Protein AF-A0A931UYQ9-F1 (afdb_monomer)

Secondary structure (DSSP, 8-state):
-HHHHHHHHHHHHHHHHHHHHHHTT-HHHHHHHHHHHHHHHHHHIIIIIHHHHHHHHTHHHHHHHHHHHHHHHHHHTT-HHHHHHHHHHHHHHHHHHHHHHHHHHHHHHHT-SSHHHHHHHHHHHHHTHHHHHHHHHHTSS-TTS---THHHHHHHHHHHHHHHHHHHHHHHHHTTS-HHHHHHHHHHHHHHHHHHHH----PPPPHHHHHHHHHHHHHHHHHHHHS--S-TTHHHH-TTS--HHHHHHHHHHHHHHHHHHHHHHHHHHHHH-----GGGG--SSHHHHHHHHHHHHTT----TTTHHHHHHHHHHTT--HHHHHHHHHHHHHS-HHHHHHHHHHH-HHHHHHHHHHHHHHHHHHHHHHTTT----GGGGG----STHHHHHHHH--SS-PPPHHHHHHHHHHHHHHHHHHHHHHHHHHHHHHHHH--HHHHHHS-TTHHHHHHHHHHHHHT--HHHHHHHHHHHHHTT--HHHHHHHHHHHHHT-HHHHHHHHHHH-HHHHHHHHHHHHHHHHHHHHHHHHHS-GGGSPPSTTTTTS---HHHHHHHHHHHHHHHHHHHHHHHHHHHHTT----TTSTTTTTSS-------------

Radius of gyration: 26.06 Å; Cα contacts (8 Å, |Δi|>4): 868; chains: 1; bounding box: 64×47×102 Å

pLDDT: mean 78.81, std 16.77, range [26.11, 96.75]

Nearest PDB structures (foldseek):
  5tsb-assembly1_A  TM=4.816E-01  e=1.245E-02  Bordetella bronchiseptica RB50
  8sbe-assembly1_A  TM=1.648E-01  e=3.869E-01  Rattus norvegicus
  4z3p-assembly1_A  TM=1.463E-01  e=5.774E+00  Escherichia coli

Sequence (608 aa):
MLWPLLAMSIAGLLLGPVLVAMGRGRRSASAAIEGLTIGVVPVLVITRLLPHTMEELRAGALALAALGFLAVSFAHRGGHALEARIGRAVVVPTLLLHAITDGAGLAISAAAPERSAGWVLGAALILHRLPEGLFVATALAPPGVESSPRRTYVPVALLAIGTIIGALGGVRILSAVPETIVDGVVAFGIGAMLRLVVHTHTPAPDAAQRAVSAVSFLVGVALVLSLPDPLGVLQRAQPSELSLVQSVVPLFVETAPSFLAALVVTGVLYAVVPRRRASWLEATRPVAQAARGAAFGVPLPAGSCGVLPIARRLFALHIPVAAILAFVVATPALALDGAFLSVRLLGAPLTLARLAVSVILAMVVALAIGRFARPSASIASFGAPDVGAQAEASFGHADTAPSAWARMRDGFVDALDHLGAWYVLGILGAAAFEATIDPALSRMVPRPLDVVATVLLSIPLWVSTVGATPLAAMMIHKGFSTTAALALLVVGPATNLTMLAVLRQEIGGRAVAAYVIAVAVLGAAAAFLVARVVPASSIPAMHPLVAHRHLAVEWASLLVLAGLFAWSLLRMGPRGWLAAMIVESHEEHARDHGCAHEHHGHEHGAST

Mean predicted aligned error: 10.79 Å

Solvent-accessible surface area (backbone atoms only — not comparable to full-atom values): 31094 Å² total; per-residue (Å²): 103,43,69,66,52,51,53,47,26,46,50,24,28,50,45,17,42,48,52,53,60,73,17,58,98,36,69,57,47,42,25,26,54,50,17,26,44,63,17,29,43,54,49,41,41,62,74,49,55,47,54,58,25,20,71,80,45,24,57,53,21,58,53,32,15,50,49,22,25,46,54,41,59,56,30,43,80,71,35,68,71,43,22,58,49,52,45,47,69,48,39,51,58,29,48,30,54,50,24,18,54,50,13,24,49,39,36,49,21,46,64,38,94,48,66,69,61,12,49,52,41,36,49,53,59,23,62,58,24,28,48,54,18,32,42,40,40,48,52,67,39,44,84,89,55,89,78,53,66,62,57,34,52,49,57,52,50,50,29,46,51,24,23,50,49,5,42,76,44,21,65,66,56,50,75,73,46,64,64,71,59,57,38,45,46,42,21,21,24,51,16,33,49,51,48,38,65,77,57,74,92,67,79,86,71,54,69,68,31,16,31,41,11,20,51,27,16,52,51,20,38,52,51,56,72,64,51,74,74,83,50,89,55,59,64,71,76,47,83,84,58,64,51,49,73,68,40,37,57,57,52,46,32,71,44,24,47,36,50,52,50,23,34,51,52,39,5,49,39,50,39,71,61,77,83,74,61,75,69,72,39,65,48,94,47,64,69,53,9,9,51,41,13,27,59,61,14,52,76,40,78,29,52,72,73,60,46,46,69,54,49,55,49,39,54,76,69,67,51,51,58,18,14,51,44,2,19,61,34,17,12,29,52,47,22,58,45,34,45,46,43,24,33,74,55,39,16,58,67,55,40,52,51,50,40,54,48,32,50,52,49,15,38,52,48,10,54,61,47,40,74,74,45,49,79,46,79,68,70,84,74,58,80,81,64,83,63,54,67,71,50,41,75,69,73,68,80,86,95,69,84,71,52,54,64,55,35,17,50,52,33,25,51,52,40,50,49,51,43,48,50,44,41,54,50,12,44,54,51,19,18,49,48,63,51,28,53,57,55,63,54,38,72,71,44,54,83,68,53,46,33,51,53,35,44,65,48,22,44,78,65,58,36,46,42,57,16,32,40,52,32,28,39,42,38,42,64,38,53,36,53,66,34,23,30,43,18,30,57,50,30,11,40,56,41,36,65,69,56,50,50,51,44,27,66,42,35,31,60,71,45,42,52,51,46,53,50,45,44,50,54,53,30,44,53,48,19,54,52,46,56,75,73,52,60,76,86,61,39,58,74,59,77,54,70,80,71,49,82,78,49,74,64,25,55,51,29,31,53,53,48,52,51,50,50,51,52,44,27,34,66,48,8,57,65,52,33,52,40,57,75,51,85,73,74,84,66,64,73,67,67,79,70,74,83,79,79,82,84,80,82,80,86,80,84,85,79,136

Structure (mmCIF, N/CA/C/O backbone):
data_AF-A0A931UYQ9-F1
#
_entry.id   AF-A0A931UYQ9-F1
#
loop_
_atom_site.group_PDB
_atom_site.id
_atom_site.type_symbol
_atom_site.label_atom_id
_atom_site.label_alt_id
_atom_site.label_comp_id
_atom_site.label_asym_id
_atom_site.label_entity_id
_atom_site.label_seq_id
_atom_site.pdbx_PDB_ins_code
_atom_site.Cartn_x
_atom_site.Cartn_y
_atom_site.Cartn_z
_atom_site.occupancy
_atom_site.B_iso_or_equiv
_atom_site.auth_seq_id
_atom_site.auth_comp_id
_atom_site.auth_asym_id
_atom_site.auth_atom_id
_atom_site.pdbx_PDB_model_num
ATOM 1 N N . MET A 1 1 ? 32.156 -2.706 -29.700 1.00 83.56 1 MET A N 1
ATOM 2 C CA . MET A 1 1 ? 31.485 -2.018 -28.573 1.00 83.56 1 MET A CA 1
ATOM 3 C C . MET A 1 1 ? 31.048 -2.979 -27.467 1.00 83.56 1 MET A C 1
ATOM 5 O O . MET A 1 1 ? 31.021 -2.568 -26.321 1.00 83.56 1 MET A O 1
ATOM 9 N N . LEU A 1 2 ? 30.780 -4.256 -27.767 1.00 89.38 2 LEU A N 1
ATOM 10 C CA . LEU A 1 2 ? 30.284 -5.221 -26.779 1.00 89.38 2 LEU A CA 1
ATOM 11 C C . LEU A 1 2 ? 31.218 -5.455 -25.579 1.00 89.38 2 LEU A C 1
ATOM 13 O O . LEU A 1 2 ? 30.797 -5.299 -24.442 1.00 89.38 2 LEU A O 1
ATOM 17 N N . TRP A 1 3 ? 32.492 -5.781 -25.817 1.00 92.81 3 TRP A N 1
ATOM 18 C CA . TRP A 1 3 ? 33.455 -6.071 -24.746 1.00 92.81 3 TRP A CA 1
ATOM 19 C C . TRP A 1 3 ? 33.623 -4.959 -23.695 1.00 92.81 3 TRP A C 1
ATOM 21 O O . TRP A 1 3 ? 33.569 -5.284 -22.510 1.00 92.81 3 TRP A O 1
ATOM 31 N N . PRO A 1 4 ? 33.782 -3.667 -24.056 1.00 92.06 4 PRO A N 1
ATOM 32 C CA . PRO A 1 4 ? 33.849 -2.611 -23.047 1.00 92.06 4 PRO A CA 1
ATOM 33 C C . PRO A 1 4 ? 32.530 -2.443 -22.279 1.00 92.06 4 PRO A C 1
ATOM 35 O O . PRO A 1 4 ? 32.573 -2.272 -21.066 1.00 92.06 4 PRO A O 1
ATOM 38 N N . LEU A 1 5 ? 31.368 -2.566 -22.936 1.00 90.94 5 LEU A N 1
ATOM 39 C CA . LEU A 1 5 ? 30.066 -2.516 -22.255 1.00 90.94 5 LEU A CA 1
ATOM 40 C C . LEU A 1 5 ? 29.900 -3.668 -21.252 1.00 90.94 5 LEU A C 1
ATOM 42 O O . LEU A 1 5 ? 29.462 -3.453 -20.124 1.00 90.94 5 LEU A O 1
ATOM 46 N N . LEU A 1 6 ? 30.308 -4.878 -21.638 1.00 93.50 6 LEU A N 1
ATOM 47 C CA . LEU A 1 6 ? 30.285 -6.060 -20.780 1.00 93.50 6 LEU A CA 1
ATOM 48 C C . LEU A 1 6 ? 31.221 -5.902 -19.573 1.00 93.50 6 LEU A C 1
ATOM 50 O O . LEU A 1 6 ? 30.820 -6.174 -18.443 1.00 93.50 6 LEU A O 1
ATOM 54 N N . ALA A 1 7 ? 32.441 -5.402 -19.789 1.00 94.62 7 ALA A N 1
ATOM 55 C CA . ALA A 1 7 ? 33.386 -5.131 -18.709 1.00 94.62 7 ALA A CA 1
ATOM 56 C C . ALA A 1 7 ? 32.843 -4.082 -17.724 1.00 94.62 7 ALA A C 1
ATOM 58 O O . ALA A 1 7 ? 32.917 -4.279 -16.512 1.00 94.62 7 ALA A O 1
ATOM 59 N N . MET A 1 8 ? 32.242 -3.000 -18.231 1.00 93.62 8 MET A N 1
ATOM 60 C CA . MET A 1 8 ? 31.605 -1.975 -17.399 1.00 93.62 8 MET A CA 1
ATOM 61 C C . MET A 1 8 ? 30.390 -2.516 -16.635 1.00 93.62 8 MET A C 1
ATOM 63 O O . MET A 1 8 ? 30.199 -2.157 -15.477 1.00 93.62 8 MET A O 1
ATOM 67 N N . SER A 1 9 ? 29.597 -3.402 -17.243 1.00 93.38 9 SER A N 1
ATOM 68 C CA . SER A 1 9 ? 28.449 -4.048 -16.595 1.00 93.38 9 SER A CA 1
ATOM 69 C C . SER A 1 9 ? 28.883 -4.931 -15.417 1.00 93.38 9 SER A C 1
ATOM 71 O O . SER A 1 9 ? 28.360 -4.789 -14.310 1.00 93.38 9 SER A O 1
ATOM 73 N N . ILE A 1 10 ? 29.913 -5.765 -15.611 1.00 95.06 10 ILE A N 1
ATOM 74 C CA . ILE A 1 10 ? 30.490 -6.603 -14.545 1.00 95.06 10 ILE A CA 1
ATOM 75 C C . ILE A 1 10 ? 31.127 -5.733 -13.452 1.00 95.06 10 ILE A C 1
ATOM 77 O O . ILE A 1 10 ? 30.967 -6.018 -12.264 1.00 95.06 10 ILE A O 1
ATOM 81 N N . ALA A 1 11 ? 31.811 -4.648 -13.826 1.00 94.81 11 ALA A N 1
ATOM 82 C CA . ALA A 1 11 ? 32.352 -3.691 -12.863 1.00 94.81 11 ALA A CA 1
ATOM 83 C C . ALA A 1 11 ? 31.238 -3.022 -12.037 1.00 94.81 11 ALA A C 1
ATOM 85 O O . ALA A 1 11 ? 31.371 -2.909 -10.819 1.00 94.81 11 ALA A O 1
ATOM 86 N N . GLY A 1 12 ? 30.123 -2.645 -12.672 1.00 91.94 12 GLY A N 1
ATOM 87 C CA . GLY A 1 12 ? 28.934 -2.116 -12.000 1.00 91.94 12 GLY A CA 1
ATOM 88 C C . GLY A 1 12 ? 28.338 -3.107 -10.998 1.00 91.94 12 GLY A C 1
ATOM 89 O O . GLY A 1 12 ? 28.042 -2.728 -9.866 1.00 91.94 12 GLY A O 1
ATOM 90 N N . LEU A 1 13 ? 28.254 -4.388 -11.366 1.00 93.94 13 LEU A N 1
ATOM 91 C CA . LEU A 1 13 ? 27.796 -5.458 -10.475 1.00 93.94 13 LEU A CA 1
ATOM 92 C C . LEU A 1 13 ? 28.732 -5.649 -9.265 1.00 93.94 13 LEU A C 1
ATOM 94 O O . LEU A 1 13 ? 28.272 -5.802 -8.133 1.00 93.94 13 LEU A O 1
ATOM 98 N N . LEU A 1 14 ? 30.052 -5.616 -9.480 1.00 94.81 14 LEU A N 1
ATOM 99 C CA . LEU A 1 14 ? 31.057 -5.755 -8.416 1.00 94.81 14 LEU A CA 1
ATOM 100 C C . LEU A 1 14 ? 31.133 -4.535 -7.491 1.00 94.81 14 LEU A C 1
ATOM 102 O O . LEU A 1 14 ? 31.526 -4.673 -6.328 1.00 94.81 14 LEU A O 1
ATOM 106 N N . LEU A 1 15 ? 30.739 -3.357 -7.977 1.00 93.06 15 LEU A N 1
ATOM 107 C CA . LEU A 1 15 ? 30.760 -2.125 -7.197 1.00 93.06 15 LEU A CA 1
ATOM 108 C C . LEU A 1 15 ? 29.869 -2.230 -5.950 1.00 93.06 15 LEU A C 1
ATOM 110 O O . LEU A 1 15 ? 30.258 -1.747 -4.891 1.00 93.06 15 LEU A O 1
ATOM 114 N N . GLY A 1 16 ? 28.732 -2.928 -6.024 1.00 91.06 16 GLY A N 1
ATOM 115 C CA . GLY A 1 16 ? 27.838 -3.130 -4.879 1.00 91.06 16 GLY A CA 1
ATOM 116 C C . GLY A 1 16 ? 28.505 -3.828 -3.679 1.00 91.06 16 GLY A C 1
ATOM 117 O O . GLY A 1 16 ? 28.602 -3.223 -2.607 1.00 91.06 16 GLY A O 1
ATOM 118 N N . PRO A 1 17 ? 29.027 -5.062 -3.829 1.00 91.31 17 PRO A N 1
ATOM 119 C CA . PRO A 1 17 ? 29.791 -5.742 -2.782 1.00 91.31 17 PRO A CA 1
ATOM 120 C C . PRO A 1 17 ? 30.994 -4.946 -2.271 1.00 91.31 17 PRO A C 1
ATOM 122 O O . PRO A 1 17 ? 31.279 -4.985 -1.073 1.00 91.31 17 PRO A O 1
ATOM 125 N N . VAL A 1 18 ? 31.689 -4.217 -3.152 1.00 91.38 18 VAL A N 1
ATOM 126 C CA . VAL A 1 18 ? 32.824 -3.362 -2.771 1.00 91.38 18 VAL A CA 1
ATOM 127 C C . VAL A 1 18 ? 32.365 -2.217 -1.869 1.00 91.38 18 VAL A C 1
ATOM 129 O O . VAL A 1 18 ? 32.949 -2.023 -0.804 1.00 91.38 18 VAL A O 1
ATOM 132 N N . LEU A 1 19 ? 31.288 -1.513 -2.229 1.00 90.12 19 LEU A N 1
ATOM 133 C CA . LEU A 1 19 ? 30.710 -0.450 -1.401 1.00 90.12 19 LEU A CA 1
ATOM 134 C C . LEU A 1 19 ? 30.277 -0.986 -0.032 1.00 90.12 19 LEU A C 1
ATOM 136 O O . LEU A 1 19 ? 30.630 -0.398 0.991 1.00 90.12 19 LEU A O 1
ATOM 140 N N . VAL A 1 20 ? 29.591 -2.136 0.004 1.00 88.62 20 VAL A N 1
ATOM 141 C CA . VAL A 1 20 ? 29.213 -2.810 1.259 1.00 88.62 20 VAL A CA 1
ATOM 142 C C . VAL A 1 20 ? 30.444 -3.134 2.097 1.00 88.62 20 VAL A C 1
ATOM 144 O O . VAL A 1 20 ? 30.468 -2.819 3.286 1.00 88.62 20 VAL A O 1
ATOM 147 N N . ALA A 1 21 ? 31.485 -3.716 1.499 1.00 87.94 21 ALA A N 1
ATOM 148 C CA . ALA A 1 21 ? 32.720 -4.048 2.201 1.00 87.94 21 ALA A CA 1
ATOM 149 C C . ALA A 1 21 ? 33.429 -2.803 2.761 1.00 87.94 21 ALA A C 1
ATOM 151 O O . ALA A 1 21 ? 33.860 -2.828 3.912 1.00 87.94 21 ALA A O 1
ATOM 152 N N . MET A 1 22 ? 33.489 -1.707 1.997 1.00 87.38 22 MET A N 1
ATOM 153 C CA . MET A 1 22 ? 34.067 -0.426 2.432 1.00 87.38 22 MET A CA 1
ATOM 154 C C . MET A 1 22 ? 33.258 0.252 3.547 1.00 87.38 22 MET A C 1
ATOM 156 O O . MET A 1 22 ? 33.819 0.987 4.362 1.00 87.38 22 MET A O 1
ATOM 160 N N . GLY A 1 23 ? 31.943 0.025 3.583 1.00 85.62 23 GLY A N 1
ATOM 161 C CA . GLY A 1 23 ? 31.049 0.556 4.610 1.00 85.62 23 GLY A CA 1
ATOM 162 C C . GLY A 1 23 ? 31.059 -0.223 5.928 1.00 85.62 23 GLY A C 1
ATOM 163 O O . GLY A 1 23 ? 30.602 0.311 6.945 1.00 85.62 23 GLY A O 1
ATOM 164 N N . ARG A 1 24 ? 31.586 -1.458 5.946 1.00 83.00 24 ARG A N 1
ATOM 165 C CA . ARG A 1 24 ? 31.630 -2.303 7.153 1.00 83.00 24 ARG A CA 1
ATOM 166 C C . ARG A 1 24 ? 32.422 -1.629 8.272 1.00 83.00 24 ARG A C 1
ATOM 168 O O . ARG A 1 24 ? 33.481 -1.049 8.057 1.00 83.00 24 ARG A O 1
ATOM 175 N N . GLY A 1 25 ? 31.880 -1.697 9.487 1.00 79.69 25 GLY A N 1
ATOM 176 C CA . GLY A 1 25 ? 32.470 -1.073 10.677 1.00 79.69 25 GLY A CA 1
ATOM 177 C C . GLY A 1 25 ? 32.276 0.446 10.767 1.00 79.69 25 GLY A C 1
ATOM 178 O O . GLY A 1 25 ? 32.595 1.035 11.796 1.00 79.69 25 GLY A O 1
ATOM 179 N N . ARG A 1 26 ? 31.711 1.096 9.739 1.00 87.88 26 ARG A N 1
ATOM 180 C CA . ARG A 1 26 ? 31.435 2.540 9.725 1.00 87.88 26 ARG A CA 1
ATOM 181 C C . ARG A 1 26 ? 29.932 2.789 9.795 1.00 87.88 26 ARG A C 1
ATOM 183 O O . ARG A 1 26 ? 29.217 2.581 8.816 1.00 87.88 26 ARG A O 1
ATOM 190 N N . ARG A 1 27 ? 29.464 3.287 10.945 1.00 87.56 27 ARG A N 1
ATOM 191 C CA . ARG A 1 27 ? 28.037 3.512 11.251 1.00 87.56 27 ARG A CA 1
ATOM 192 C C . ARG A 1 27 ? 27.297 4.309 10.171 1.00 87.56 27 ARG A C 1
ATOM 194 O O . ARG A 1 27 ? 26.264 3.851 9.692 1.00 87.56 27 ARG A O 1
ATOM 201 N N . SER A 1 28 ? 27.838 5.455 9.756 1.00 88.38 28 SER A N 1
ATOM 202 C CA . SER A 1 28 ? 27.198 6.320 8.754 1.00 88.38 28 SER A CA 1
ATOM 203 C C . SER A 1 28 ? 27.261 5.741 7.340 1.00 88.38 28 SER A C 1
ATOM 205 O O . SER A 1 28 ? 26.295 5.845 6.597 1.00 88.38 28 SER A O 1
ATOM 207 N N . ALA A 1 29 ? 28.369 5.090 6.966 1.00 89.12 29 ALA A N 1
ATOM 208 C CA . ALA A 1 29 ? 28.499 4.479 5.642 1.00 89.12 29 ALA A CA 1
ATOM 209 C C . ALA A 1 29 ? 27.552 3.281 5.483 1.00 89.12 29 ALA A C 1
ATOM 211 O O . ALA A 1 29 ? 26.910 3.141 4.448 1.00 89.12 29 ALA A O 1
ATOM 212 N N . SER A 1 30 ? 27.410 2.461 6.529 1.00 87.00 30 SER A N 1
ATOM 213 C CA . SER A 1 30 ? 26.436 1.365 6.553 1.00 87.00 30 SER A CA 1
ATOM 214 C C . SER A 1 30 ? 25.002 1.887 6.403 1.00 87.00 30 SER A C 1
ATOM 216 O O . SER A 1 30 ? 24.255 1.372 5.576 1.00 87.00 30 SER A O 1
ATOM 218 N N . ALA A 1 31 ? 24.651 2.963 7.120 1.00 88.88 31 ALA A N 1
ATOM 219 C CA . ALA A 1 31 ? 23.343 3.610 7.002 1.00 88.88 31 ALA A CA 1
ATOM 220 C C . ALA A 1 31 ? 23.096 4.196 5.599 1.00 88.88 31 ALA A C 1
ATOM 222 O O . ALA A 1 31 ? 21.993 4.080 5.070 1.00 88.88 31 ALA A O 1
ATOM 223 N N . ALA A 1 32 ? 24.117 4.787 4.970 1.00 91.75 32 ALA A N 1
ATOM 224 C CA . ALA A 1 32 ? 24.014 5.317 3.612 1.00 91.75 32 ALA A CA 1
ATOM 225 C C . ALA A 1 32 ? 23.760 4.212 2.577 1.00 91.75 32 ALA A C 1
ATOM 227 O O . ALA A 1 32 ? 22.879 4.338 1.731 1.00 91.75 32 ALA A O 1
ATOM 228 N N . ILE A 1 33 ? 24.506 3.109 2.665 1.00 89.94 33 ILE A N 1
ATOM 229 C CA . ILE A 1 33 ? 24.380 1.959 1.757 1.00 89.94 33 ILE A CA 1
ATOM 230 C C . ILE A 1 33 ? 23.003 1.313 1.879 1.00 89.94 33 ILE A C 1
ATOM 232 O O . ILE A 1 33 ? 22.378 0.976 0.876 1.00 89.94 33 ILE A O 1
ATOM 236 N N . GLU A 1 34 ? 22.516 1.169 3.105 1.00 87.62 34 GLU A N 1
ATOM 237 C CA . GLU A 1 34 ? 21.160 0.719 3.382 1.00 87.62 34 GLU A CA 1
ATOM 238 C C . GLU A 1 34 ? 20.115 1.645 2.758 1.00 87.62 34 GLU A C 1
ATOM 240 O O . GLU A 1 34 ? 19.261 1.178 2.005 1.00 87.62 34 GLU A O 1
ATOM 245 N N . GLY A 1 35 ? 20.201 2.947 3.046 1.00 90.31 35 GLY A N 1
ATOM 246 C CA . GLY A 1 35 ? 19.266 3.935 2.522 1.00 90.31 35 GLY A CA 1
ATOM 247 C C . GLY A 1 35 ? 19.234 3.912 1.000 1.00 90.31 35 GLY A C 1
ATOM 248 O O . GLY A 1 35 ? 18.165 3.817 0.404 1.00 90.31 35 GLY A O 1
ATOM 249 N N . LEU A 1 36 ? 20.412 3.883 0.373 1.00 91.44 36 LEU A N 1
ATOM 250 C CA . LEU A 1 36 ? 20.561 3.756 -1.073 1.00 91.44 36 LEU A CA 1
ATOM 251 C C . LEU A 1 36 ? 19.941 2.454 -1.599 1.00 91.44 36 LEU A C 1
ATOM 253 O O . LEU A 1 36 ? 19.221 2.482 -2.589 1.00 91.44 36 LEU A O 1
ATOM 257 N N . THR A 1 37 ? 20.164 1.318 -0.937 1.00 89.19 37 THR A N 1
ATOM 258 C CA . THR A 1 37 ? 19.600 0.025 -1.363 1.00 89.19 37 THR A CA 1
ATOM 259 C C . THR A 1 37 ? 18.070 0.053 -1.335 1.00 89.19 37 THR A C 1
ATOM 261 O O . THR A 1 37 ? 17.432 -0.340 -2.311 1.00 89.19 37 THR A O 1
ATOM 264 N N . ILE A 1 38 ? 17.478 0.572 -0.255 1.00 88.75 38 ILE A N 1
ATOM 265 C CA . ILE A 1 38 ? 16.019 0.686 -0.095 1.00 88.75 38 ILE A CA 1
ATOM 266 C C . ILE A 1 38 ? 15.433 1.750 -1.039 1.00 88.75 38 ILE A C 1
ATOM 268 O O . ILE A 1 38 ? 14.282 1.638 -1.447 1.00 88.75 38 ILE A O 1
ATOM 272 N N . GLY A 1 39 ? 16.206 2.775 -1.406 1.00 89.50 39 GLY A N 1
ATOM 273 C CA . GLY A 1 39 ? 15.773 3.812 -2.346 1.00 89.50 39 GLY A CA 1
ATOM 274 C C . GLY A 1 39 ? 15.859 3.382 -3.806 1.00 89.50 39 GLY A C 1
ATOM 275 O O . GLY A 1 39 ? 15.025 3.776 -4.612 1.00 89.50 39 GLY A O 1
ATOM 276 N N . VAL A 1 40 ? 16.849 2.563 -4.159 1.00 88.75 40 VAL A N 1
ATOM 277 C CA . VAL A 1 40 ? 17.093 2.172 -5.550 1.00 88.75 40 VAL A CA 1
ATOM 278 C C . VAL A 1 40 ? 16.355 0.883 -5.909 1.00 88.75 40 VAL A C 1
ATOM 280 O O . VAL A 1 40 ? 15.657 0.858 -6.918 1.00 88.75 40 VAL A O 1
ATOM 283 N N . VAL A 1 41 ? 16.475 -0.188 -5.114 1.00 87.56 41 VAL A N 1
ATOM 284 C CA . VAL A 1 41 ? 15.994 -1.522 -5.526 1.00 87.56 41 VAL A CA 1
ATOM 285 C C . VAL A 1 41 ? 14.467 -1.576 -5.669 1.00 87.56 41 VAL A C 1
ATOM 287 O O . VAL A 1 41 ? 14.006 -1.927 -6.754 1.00 87.56 41 VAL A O 1
ATOM 290 N N . PRO A 1 42 ? 13.651 -1.197 -4.663 1.00 86.81 42 PRO A N 1
ATOM 291 C CA . PRO A 1 42 ? 12.196 -1.226 -4.789 1.00 86.81 42 PRO A CA 1
ATOM 292 C C . PRO A 1 42 ? 11.685 -0.284 -5.877 1.00 86.81 42 PRO A C 1
ATOM 294 O O . PRO A 1 42 ? 10.797 -0.658 -6.634 1.00 86.81 42 PRO A O 1
ATOM 297 N N . VAL A 1 43 ? 12.266 0.915 -5.999 1.00 85.50 43 VAL A N 1
ATOM 298 C CA . VAL A 1 43 ? 11.857 1.881 -7.028 1.00 85.50 43 VAL A CA 1
ATOM 299 C C . VAL A 1 43 ? 12.171 1.341 -8.414 1.00 85.50 43 VAL A C 1
ATOM 301 O O . VAL A 1 43 ? 11.315 1.411 -9.286 1.00 85.50 43 VAL A O 1
ATOM 304 N N . LEU A 1 44 ? 13.346 0.749 -8.628 1.00 82.25 44 LEU A N 1
ATOM 305 C CA . LEU A 1 44 ? 13.718 0.151 -9.910 1.00 82.25 44 LEU A CA 1
ATOM 306 C C . LEU A 1 44 ? 12.814 -1.036 -10.258 1.00 82.25 44 LEU A C 1
ATOM 308 O O . LEU A 1 44 ? 12.317 -1.131 -11.379 1.00 82.25 44 LEU A O 1
ATOM 312 N N . VAL A 1 45 ? 12.539 -1.893 -9.276 1.00 82.56 45 VAL A N 1
ATOM 313 C CA . VAL A 1 45 ? 11.614 -3.016 -9.424 1.00 82.56 45 VAL A CA 1
ATOM 314 C C . VAL A 1 45 ? 10.212 -2.533 -9.805 1.00 82.56 45 VAL A C 1
ATOM 316 O O . VAL A 1 45 ? 9.649 -3.024 -10.777 1.00 82.56 45 VAL A O 1
ATOM 319 N N . ILE A 1 46 ? 9.665 -1.546 -9.094 1.00 79.31 46 ILE A N 1
ATOM 320 C CA . ILE A 1 46 ? 8.296 -1.051 -9.303 1.00 79.31 46 ILE A CA 1
ATOM 321 C C . ILE A 1 46 ? 8.176 -0.227 -10.586 1.00 79.31 46 ILE A C 1
ATOM 323 O O . ILE A 1 46 ? 7.178 -0.340 -11.280 1.00 79.31 46 ILE A O 1
ATOM 327 N N . THR A 1 47 ? 9.160 0.611 -10.911 1.00 76.12 47 THR A N 1
ATOM 328 C CA . THR A 1 47 ? 9.059 1.552 -12.043 1.00 76.12 47 THR A CA 1
ATOM 329 C C . THR A 1 47 ? 9.563 0.990 -13.364 1.00 76.12 47 THR A C 1
ATOM 331 O O . THR A 1 47 ? 9.240 1.562 -14.401 1.00 76.12 47 THR A O 1
ATOM 334 N N . ARG A 1 48 ? 10.346 -0.099 -13.353 1.00 76.75 48 ARG A N 1
ATOM 335 C CA . ARG A 1 48 ? 10.958 -0.663 -14.570 1.00 76.75 48 ARG A CA 1
ATOM 336 C C . ARG A 1 48 ? 10.640 -2.139 -14.765 1.00 76.75 48 ARG A C 1
ATOM 338 O O . ARG A 1 48 ? 10.036 -2.496 -15.768 1.00 76.75 48 ARG A O 1
ATOM 345 N N . LEU A 1 49 ? 11.022 -2.991 -13.811 1.00 77.69 49 LEU A N 1
ATOM 346 C CA . LEU A 1 49 ? 10.918 -4.446 -13.994 1.00 77.69 49 LEU A CA 1
ATOM 347 C C . LEU A 1 49 ? 9.463 -4.922 -13.968 1.00 77.69 49 LEU A C 1
ATOM 349 O O . LEU A 1 49 ? 9.064 -5.738 -14.792 1.00 77.69 49 LEU A O 1
ATOM 353 N N . LEU A 1 50 ? 8.665 -4.406 -13.033 1.00 78.06 50 LEU A N 1
ATOM 354 C CA . LEU A 1 50 ? 7.275 -4.810 -12.880 1.00 78.06 50 LEU A CA 1
ATOM 355 C C . LEU A 1 50 ? 6.420 -4.407 -14.100 1.00 78.06 50 LEU A C 1
ATOM 357 O O . LEU A 1 50 ? 5.762 -5.299 -14.636 1.00 78.06 50 LEU A O 1
ATOM 361 N N . PRO A 1 51 ? 6.476 -3.157 -14.614 1.00 76.69 51 PRO A N 1
ATOM 362 C CA . PRO A 1 51 ? 5.791 -2.776 -15.848 1.00 76.69 51 PRO A CA 1
ATOM 363 C C . PRO A 1 51 ? 6.138 -3.674 -17.033 1.00 76.69 51 PRO A C 1
ATOM 365 O O . PRO A 1 51 ? 5.231 -4.095 -17.737 1.00 76.69 51 PRO A O 1
ATOM 368 N N . HIS A 1 52 ? 7.412 -4.042 -17.200 1.00 76.00 52 HIS A N 1
ATOM 369 C CA . HIS A 1 52 ? 7.825 -4.934 -18.284 1.00 76.00 52 HIS A CA 1
ATOM 370 C C . HIS A 1 52 ? 7.127 -6.300 -18.202 1.00 76.00 52 HIS A C 1
ATOM 372 O O . HIS A 1 52 ? 6.505 -6.734 -19.164 1.00 76.00 52 HIS A O 1
ATOM 378 N N . THR A 1 53 ? 7.118 -6.935 -17.024 1.00 79.25 53 THR A N 1
ATOM 379 C CA . THR A 1 53 ? 6.399 -8.212 -16.845 1.00 79.25 53 THR A CA 1
ATOM 380 C C . THR A 1 53 ? 4.878 -8.074 -16.974 1.00 79.25 53 THR A C 1
ATOM 382 O O . THR A 1 53 ? 4.191 -9.036 -17.318 1.00 79.25 53 THR A O 1
ATOM 385 N N . MET A 1 54 ? 4.329 -6.890 -16.683 1.00 76.75 54 MET A N 1
ATOM 386 C CA . MET A 1 54 ? 2.897 -6.608 -16.801 1.00 76.75 54 MET A CA 1
ATOM 387 C C . MET A 1 54 ? 2.435 -6.491 -18.254 1.00 76.75 54 MET A C 1
ATOM 389 O O . MET A 1 54 ? 1.262 -6.736 -18.512 1.00 76.75 54 MET A O 1
ATOM 393 N N . GLU A 1 55 ? 3.304 -6.154 -19.202 1.00 75.31 55 GLU A N 1
ATOM 394 C CA . GLU A 1 55 ? 2.913 -6.094 -20.616 1.00 75.31 55 GLU A CA 1
ATOM 395 C C . GLU A 1 55 ? 2.559 -7.476 -21.162 1.00 75.31 55 GLU A C 1
ATOM 397 O O . GLU A 1 55 ? 1.519 -7.638 -21.800 1.00 75.31 55 GLU A O 1
ATOM 402 N N . GLU A 1 56 ? 3.374 -8.476 -20.829 1.00 76.38 56 GLU A N 1
ATOM 403 C CA . GLU A 1 56 ? 3.177 -9.848 -21.294 1.00 76.38 56 GLU A CA 1
ATOM 404 C C . GLU A 1 56 ? 2.147 -10.596 -20.430 1.00 76.38 56 GLU A C 1
ATOM 406 O O . GLU A 1 56 ? 1.227 -11.243 -20.933 1.00 76.38 56 GLU A O 1
ATOM 411 N N . LEU A 1 57 ? 2.248 -10.487 -19.097 1.00 80.31 57 LEU A N 1
ATOM 412 C CA . LEU A 1 57 ? 1.421 -11.275 -18.171 1.00 80.31 57 LEU A CA 1
ATOM 413 C C . LEU A 1 57 ? 0.183 -10.539 -17.646 1.00 80.31 57 LEU A C 1
ATOM 415 O O . LEU A 1 57 ? -0.667 -11.158 -16.993 1.00 80.31 57 LEU A O 1
ATOM 419 N N . ARG A 1 58 ? 0.064 -9.228 -17.884 1.00 82.44 58 ARG A N 1
ATOM 420 C CA . ARG A 1 58 ? -1.033 -8.375 -17.389 1.00 82.44 58 ARG A CA 1
ATOM 421 C C . ARG A 1 58 ? -1.207 -8.529 -15.873 1.00 82.44 58 ARG A C 1
ATOM 423 O O . ARG A 1 58 ? -0.234 -8.521 -15.119 1.00 82.44 58 ARG A O 1
ATOM 430 N N . ALA A 1 59 ? -2.437 -8.735 -15.400 1.00 78.00 59 ALA A N 1
ATOM 431 C CA . ALA A 1 59 ? -2.733 -9.010 -13.990 1.00 78.00 59 ALA A CA 1
ATOM 432 C C . ALA A 1 59 ? -1.981 -10.235 -13.415 1.00 78.00 59 ALA A C 1
ATOM 434 O O . ALA A 1 59 ? -1.775 -10.316 -12.201 1.00 78.00 59 ALA A O 1
ATOM 435 N N . GLY A 1 60 ? -1.542 -11.171 -14.266 1.00 82.44 60 GLY A N 1
ATOM 436 C CA . GLY A 1 60 ? -0.745 -12.332 -13.871 1.00 82.44 60 GLY A CA 1
ATOM 437 C C . GLY A 1 60 ? 0.611 -11.958 -13.268 1.00 82.44 60 GLY A C 1
ATOM 438 O O . GLY A 1 60 ? 1.036 -12.606 -12.311 1.00 82.44 60 GLY A O 1
ATOM 439 N N . ALA A 1 61 ? 1.248 -10.877 -13.736 1.00 84.44 61 ALA A N 1
ATOM 440 C CA . ALA A 1 61 ? 2.507 -10.390 -13.166 1.00 84.44 61 ALA A CA 1
ATOM 441 C C . ALA A 1 61 ? 2.340 -9.969 -11.700 1.00 84.44 61 ALA A C 1
ATOM 443 O O . ALA A 1 61 ? 3.111 -10.391 -10.838 1.00 84.44 61 ALA A O 1
ATOM 444 N N . LEU A 1 62 ? 1.291 -9.195 -11.392 1.00 82.12 62 LEU A N 1
ATOM 445 C CA . LEU A 1 62 ? 0.993 -8.776 -10.019 1.00 82.12 62 LEU A CA 1
ATOM 446 C C . LEU A 1 62 ? 0.671 -9.969 -9.119 1.00 82.12 62 LEU A C 1
ATOM 448 O O . LEU A 1 62 ? 1.128 -10.015 -7.978 1.00 82.12 62 LEU A O 1
ATOM 452 N N . ALA A 1 63 ? -0.084 -10.948 -9.626 1.00 84.50 63 ALA A N 1
ATOM 453 C CA . ALA A 1 63 ? -0.399 -12.160 -8.878 1.00 84.50 63 ALA A CA 1
ATOM 454 C C . ALA A 1 63 ? 0.866 -12.971 -8.554 1.00 84.50 63 ALA A C 1
ATOM 456 O O . ALA A 1 63 ? 1.053 -13.383 -7.409 1.00 84.50 63 ALA A O 1
ATOM 457 N N . LEU A 1 64 ? 1.762 -13.159 -9.525 1.00 89.94 64 LEU A N 1
ATOM 458 C CA . LEU A 1 64 ? 3.029 -13.863 -9.318 1.00 89.94 64 LEU A CA 1
ATOM 459 C C . LEU A 1 64 ? 3.960 -13.101 -8.372 1.00 89.94 64 LEU A C 1
ATOM 461 O O . LEU A 1 64 ? 4.528 -13.718 -7.471 1.00 89.94 64 LEU A O 1
ATOM 465 N N . ALA A 1 65 ? 4.055 -11.776 -8.496 1.00 88.62 65 ALA A N 1
ATOM 466 C CA . ALA A 1 65 ? 4.803 -10.944 -7.556 1.00 88.62 65 ALA A CA 1
ATOM 467 C C . ALA A 1 65 ? 4.232 -11.033 -6.132 1.00 88.62 65 ALA A C 1
ATOM 469 O O . ALA A 1 65 ? 4.976 -11.238 -5.173 1.00 88.62 65 ALA A O 1
ATOM 470 N N . ALA A 1 66 ? 2.910 -10.974 -5.966 1.00 84.69 66 ALA A N 1
ATOM 471 C CA . ALA A 1 66 ? 2.278 -11.172 -4.663 1.00 84.69 66 ALA A CA 1
ATOM 472 C C . ALA A 1 66 ? 2.573 -12.573 -4.098 1.00 84.69 66 ALA A C 1
ATOM 474 O O . ALA A 1 66 ? 2.917 -12.704 -2.923 1.00 84.69 66 ALA A O 1
ATOM 475 N N . LEU A 1 67 ? 2.507 -13.618 -4.930 1.00 88.19 67 LEU A N 1
ATOM 476 C CA . LEU A 1 67 ? 2.845 -14.987 -4.5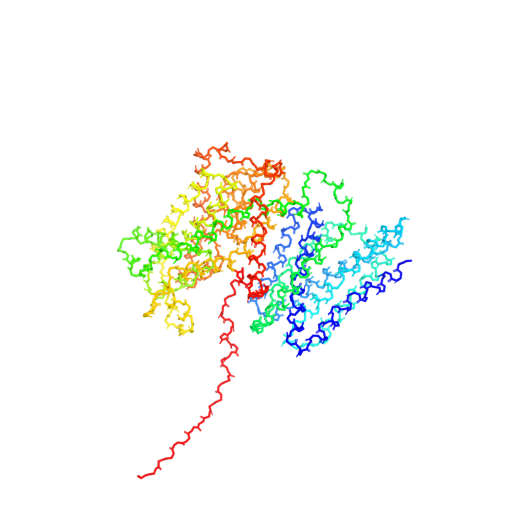32 1.00 88.19 67 LEU A CA 1
ATOM 477 C C . LEU A 1 67 ? 4.310 -15.120 -4.104 1.00 88.19 67 LEU A C 1
ATOM 479 O O . LEU A 1 67 ? 4.578 -15.761 -3.090 1.00 88.19 67 LEU A O 1
ATOM 483 N N . GLY A 1 68 ? 5.245 -14.493 -4.818 1.00 89.25 68 GLY A N 1
ATOM 484 C CA . GLY A 1 68 ? 6.663 -14.481 -4.453 1.00 89.25 68 GLY A CA 1
ATOM 485 C C . GLY A 1 68 ? 6.921 -13.776 -3.125 1.00 89.25 68 GLY A C 1
ATOM 486 O O . GLY A 1 68 ? 7.624 -14.307 -2.261 1.00 89.25 68 GLY A O 1
ATOM 487 N N . PHE A 1 69 ? 6.282 -12.622 -2.919 1.00 87.00 69 PHE A N 1
ATOM 488 C CA . PHE A 1 69 ? 6.339 -11.889 -1.654 1.00 87.00 69 PHE A CA 1
ATOM 489 C C . PHE A 1 69 ? 5.790 -12.735 -0.496 1.00 87.00 69 PHE A C 1
ATOM 491 O O . PHE A 1 69 ? 6.432 -12.865 0.553 1.00 87.00 69 PHE A O 1
ATOM 498 N N . LEU A 1 70 ? 4.623 -13.358 -0.690 1.00 83.75 70 LEU A N 1
ATOM 499 C CA . LEU A 1 70 ? 3.978 -14.213 0.306 1.00 83.75 70 LEU A CA 1
ATOM 500 C C . LEU A 1 70 ? 4.799 -15.470 0.601 1.00 83.75 70 LEU A C 1
ATOM 502 O O . LEU A 1 70 ? 4.950 -15.819 1.768 1.00 83.75 70 LEU A O 1
ATOM 506 N N . ALA A 1 71 ? 5.365 -16.131 -0.411 1.00 84.56 71 ALA A N 1
ATOM 507 C CA . ALA A 1 71 ? 6.166 -17.342 -0.235 1.00 84.56 71 ALA A CA 1
ATOM 508 C C . ALA A 1 71 ? 7.360 -17.104 0.705 1.00 84.56 71 ALA A C 1
ATOM 510 O O . ALA A 1 71 ? 7.584 -17.885 1.634 1.00 84.56 71 ALA A O 1
ATOM 511 N N . VAL A 1 72 ? 8.077 -15.989 0.526 1.00 83.56 72 VAL A N 1
ATOM 512 C CA . VAL A 1 72 ? 9.176 -15.595 1.425 1.00 83.56 72 VAL A CA 1
ATOM 513 C C . VAL A 1 72 ? 8.641 -15.155 2.795 1.00 83.56 72 VAL A C 1
ATOM 515 O O . VAL A 1 72 ? 9.204 -15.523 3.825 1.00 83.56 72 VAL A O 1
ATOM 518 N N . SER A 1 73 ? 7.508 -14.450 2.839 1.00 79.62 73 SER A N 1
ATOM 519 C CA . SER A 1 73 ? 6.868 -14.031 4.099 1.00 79.62 73 SER A CA 1
ATOM 520 C C . SER A 1 73 ? 6.401 -15.211 4.961 1.00 79.62 73 SER A C 1
ATOM 522 O O . SER A 1 73 ? 6.486 -15.166 6.186 1.00 79.62 73 SER A O 1
ATOM 524 N N . PHE A 1 74 ? 5.913 -16.294 4.352 1.00 78.31 74 PHE A N 1
ATOM 525 C CA . PHE A 1 74 ? 5.551 -17.513 5.077 1.00 78.31 74 PHE A CA 1
ATOM 526 C C . PHE A 1 74 ? 6.786 -18.282 5.550 1.00 78.31 74 PHE A C 1
ATOM 528 O O . PHE A 1 74 ? 6.756 -18.829 6.652 1.00 78.31 74 PHE A O 1
ATOM 535 N N . ALA A 1 75 ? 7.874 -18.288 4.769 1.00 78.56 75 ALA A N 1
ATOM 536 C CA . ALA A 1 75 ? 9.141 -18.906 5.161 1.00 78.56 75 ALA A CA 1
ATOM 537 C C . ALA A 1 75 ? 9.723 -18.296 6.446 1.00 78.56 75 ALA A C 1
ATOM 539 O O . ALA A 1 75 ? 10.282 -19.027 7.261 1.00 78.56 75 ALA A O 1
ATOM 540 N N . HIS A 1 76 ? 9.520 -16.991 6.659 1.00 72.75 76 HIS A N 1
ATOM 541 C CA . HIS A 1 76 ? 9.905 -16.287 7.885 1.00 72.75 76 HIS A CA 1
ATOM 542 C C . HIS A 1 76 ? 9.305 -16.917 9.152 1.00 72.75 76 HIS A C 1
ATOM 544 O O . HIS A 1 76 ? 9.999 -17.070 10.151 1.00 72.75 76 HIS A O 1
ATOM 550 N N . ARG A 1 77 ? 8.055 -17.408 9.099 1.00 70.25 77 ARG A N 1
ATOM 551 C CA . ARG A 1 77 ? 7.419 -18.083 10.252 1.00 70.25 77 ARG A CA 1
ATOM 552 C C . ARG A 1 77 ? 8.119 -19.381 10.663 1.00 70.25 77 ARG A C 1
ATOM 554 O O . ARG A 1 77 ? 7.893 -19.859 11.769 1.00 70.25 77 ARG A O 1
ATOM 561 N N . GLY A 1 78 ? 8.918 -19.973 9.774 1.00 68.38 78 GLY A N 1
ATOM 562 C CA . GLY A 1 78 ? 9.753 -21.142 10.060 1.00 68.38 78 GLY A CA 1
ATOM 563 C C . GLY A 1 78 ? 11.163 -20.797 10.555 1.00 68.38 78 GLY A C 1
ATOM 564 O O . GLY A 1 78 ? 11.983 -21.706 10.682 1.00 68.38 78 GLY A O 1
ATOM 565 N N . GLY A 1 79 ? 11.451 -19.516 10.814 1.00 73.19 79 GLY A N 1
ATOM 566 C CA . GLY A 1 79 ? 12.719 -19.001 11.332 1.00 73.19 79 GLY A CA 1
ATOM 567 C C . GLY A 1 79 ? 13.642 -18.399 10.262 1.00 73.19 79 GLY A C 1
ATOM 568 O O . GLY A 1 79 ? 13.603 -18.766 9.083 1.00 73.19 79 GLY A O 1
ATOM 569 N N . HIS A 1 80 ? 14.543 -17.505 10.688 1.00 73.31 80 HIS A N 1
ATOM 570 C CA . HIS A 1 80 ? 15.434 -16.734 9.802 1.00 73.31 80 HIS A CA 1
ATOM 571 C C . HIS A 1 80 ? 16.300 -17.592 8.863 1.00 73.31 80 HIS A C 1
ATOM 573 O O . HIS A 1 80 ? 16.573 -17.209 7.724 1.00 73.31 80 HIS A O 1
ATOM 579 N N . ALA A 1 81 ? 16.731 -18.779 9.306 1.00 73.50 81 ALA A N 1
ATOM 580 C CA . ALA A 1 81 ? 17.537 -19.679 8.480 1.00 73.50 81 ALA A CA 1
ATOM 581 C C . ALA A 1 81 ? 16.751 -20.230 7.276 1.00 73.50 81 ALA A C 1
ATOM 583 O O . ALA A 1 81 ? 17.316 -20.388 6.187 1.00 73.50 81 ALA A O 1
ATOM 584 N N . LEU A 1 82 ? 15.454 -20.504 7.459 1.00 76.06 82 LEU A N 1
ATOM 585 C CA . LEU A 1 82 ? 14.575 -20.991 6.400 1.00 76.06 82 LEU A CA 1
ATOM 586 C C . LEU A 1 82 ? 14.263 -19.877 5.397 1.00 76.06 82 LEU A C 1
ATOM 588 O O . LEU A 1 82 ? 14.384 -20.105 4.193 1.00 76.06 82 LEU A O 1
ATOM 592 N N . GLU A 1 83 ? 13.956 -18.671 5.879 1.00 78.31 83 GLU A N 1
ATOM 593 C CA . GLU A 1 83 ? 13.754 -17.485 5.037 1.00 78.31 83 GLU A CA 1
ATOM 594 C C . GLU A 1 83 ? 14.987 -17.192 4.175 1.00 78.31 83 GLU A C 1
ATOM 596 O O . GLU A 1 83 ? 14.874 -17.080 2.955 1.00 78.31 83 GLU A O 1
ATOM 601 N N . ALA A 1 84 ? 16.186 -17.185 4.765 1.00 76.94 84 ALA A N 1
ATOM 602 C CA . ALA A 1 84 ? 17.425 -16.956 4.023 1.00 76.94 84 ALA A CA 1
ATOM 603 C C . ALA A 1 84 ? 17.739 -18.074 3.011 1.00 76.94 84 ALA A C 1
ATOM 605 O O . ALA A 1 84 ? 18.419 -17.845 2.003 1.00 76.94 84 ALA A O 1
ATOM 606 N N . ARG A 1 85 ? 17.301 -19.314 3.266 1.00 81.44 85 ARG A N 1
ATOM 607 C CA . ARG A 1 85 ? 17.481 -20.439 2.336 1.00 81.44 85 ARG A CA 1
ATOM 608 C C . ARG A 1 85 ? 16.495 -20.363 1.172 1.00 81.44 85 ARG A C 1
ATOM 610 O O . ARG A 1 85 ? 16.934 -20.457 0.029 1.00 81.44 85 ARG A O 1
ATOM 617 N N . ILE A 1 86 ? 15.207 -20.172 1.457 1.00 81.75 86 ILE A N 1
ATOM 618 C CA . ILE A 1 86 ? 14.145 -20.062 0.445 1.00 81.75 86 ILE A CA 1
ATOM 619 C C . ILE A 1 86 ? 14.347 -18.799 -0.392 1.00 81.75 86 ILE A C 1
ATOM 621 O O . ILE A 1 86 ? 14.343 -18.880 -1.618 1.00 81.75 86 ILE A O 1
ATOM 625 N N . GLY A 1 87 ? 14.633 -17.665 0.252 1.00 82.19 87 GLY A N 1
ATOM 626 C CA . GLY A 1 87 ? 14.941 -16.407 -0.420 1.00 82.19 87 GLY A CA 1
ATOM 627 C C . GLY A 1 87 ? 16.077 -16.564 -1.430 1.00 82.19 87 GLY A C 1
ATOM 628 O O . GLY A 1 87 ? 15.917 -16.202 -2.589 1.00 82.19 87 GLY A O 1
ATOM 629 N N . ARG A 1 88 ? 17.191 -17.207 -1.052 1.00 84.44 88 ARG A N 1
ATOM 630 C CA . ARG A 1 88 ? 18.294 -17.484 -1.994 1.00 84.44 88 ARG A CA 1
ATOM 631 C C . ARG A 1 88 ? 17.915 -18.470 -3.098 1.00 84.44 88 ARG A C 1
ATOM 633 O O . ARG A 1 88 ? 18.313 -18.259 -4.239 1.00 84.44 88 ARG A O 1
ATOM 640 N N . ALA A 1 89 ? 17.173 -19.527 -2.772 1.00 86.44 89 ALA A N 1
ATOM 641 C CA . ALA A 1 89 ? 16.756 -20.539 -3.742 1.00 86.44 89 ALA A CA 1
ATOM 642 C C . ALA A 1 89 ? 15.816 -19.978 -4.820 1.00 86.44 89 ALA A C 1
ATOM 644 O O . ALA A 1 89 ? 15.819 -20.485 -5.935 1.00 86.44 89 ALA A O 1
ATOM 645 N N . VAL A 1 90 ? 15.048 -18.934 -4.500 1.00 88.31 90 VAL A N 1
ATOM 646 C CA . VAL A 1 90 ? 14.177 -18.232 -5.451 1.00 88.31 90 VAL A CA 1
ATOM 647 C C . VAL A 1 90 ? 14.937 -17.122 -6.175 1.00 88.31 90 VAL A C 1
ATOM 649 O O . VAL A 1 90 ? 14.951 -17.071 -7.400 1.00 88.31 90 VAL A O 1
ATOM 652 N N . VAL A 1 91 ? 15.599 -16.241 -5.425 1.00 88.75 91 VAL A N 1
ATOM 653 C CA . VAL A 1 91 ? 16.116 -14.984 -5.973 1.00 88.75 91 VAL A CA 1
ATOM 654 C C . VAL A 1 91 ? 17.383 -15.172 -6.800 1.00 88.75 91 VAL A C 1
ATOM 656 O O . VAL A 1 91 ? 17.555 -14.464 -7.786 1.00 88.75 91 VAL A O 1
ATOM 659 N N . VAL A 1 92 ? 18.261 -16.126 -6.468 1.00 90.31 92 VAL A N 1
ATOM 660 C CA . VAL A 1 92 ? 19.477 -16.354 -7.273 1.00 90.31 92 VAL A CA 1
ATOM 661 C C . VAL A 1 92 ? 19.131 -16.833 -8.691 1.00 90.31 92 VAL A C 1
ATOM 663 O O . VAL A 1 92 ? 19.655 -16.237 -9.629 1.00 90.31 92 VAL A O 1
ATOM 666 N N . PRO A 1 93 ? 18.243 -17.828 -8.899 1.00 90.88 93 PRO A N 1
ATOM 667 C CA . PRO A 1 93 ? 17.783 -18.183 -10.243 1.00 90.88 93 PRO A CA 1
ATOM 668 C C . PRO A 1 93 ? 17.090 -17.039 -10.987 1.00 90.88 93 PRO A C 1
ATOM 670 O O . PRO A 1 93 ? 17.380 -16.837 -12.164 1.00 90.88 93 PRO A O 1
ATOM 673 N N . THR A 1 94 ? 16.224 -16.264 -10.320 1.00 90.31 94 THR A N 1
ATOM 674 C CA . THR A 1 94 ? 15.583 -15.087 -10.932 1.00 90.31 94 THR A CA 1
ATOM 675 C C . THR A 1 94 ? 16.625 -14.075 -11.404 1.00 90.31 94 THR A C 1
ATOM 677 O O . THR A 1 94 ? 16.597 -13.665 -12.561 1.00 90.31 94 THR A O 1
ATOM 680 N N . LEU A 1 95 ? 17.566 -13.693 -10.536 1.00 90.00 95 LEU A N 1
ATOM 681 C CA . LEU A 1 95 ? 18.622 -12.748 -10.894 1.00 90.00 95 LEU A CA 1
ATOM 682 C C . LEU A 1 95 ? 19.532 -13.314 -11.987 1.00 90.00 95 LEU A C 1
ATOM 684 O O . LEU A 1 95 ? 19.985 -12.561 -12.837 1.00 90.00 95 LEU A O 1
ATOM 688 N N . LEU A 1 96 ? 19.788 -14.625 -12.006 1.00 91.81 96 LEU A N 1
ATOM 689 C CA . LEU A 1 96 ? 20.574 -15.257 -13.067 1.00 91.81 96 LEU A CA 1
ATOM 690 C C . LEU A 1 96 ? 19.875 -15.147 -14.424 1.00 91.81 96 LEU A C 1
ATOM 692 O O . LEU A 1 96 ? 20.521 -14.815 -15.416 1.00 91.81 96 LEU A O 1
ATOM 696 N N . LEU A 1 97 ? 18.565 -15.399 -14.464 1.00 88.19 97 LEU A N 1
ATOM 697 C CA . LEU A 1 97 ? 17.764 -15.233 -15.672 1.00 88.19 97 LEU A CA 1
ATOM 698 C C . LEU A 1 97 ? 17.763 -13.770 -16.134 1.00 88.19 97 LEU A C 1
ATOM 700 O O . LEU A 1 97 ? 18.025 -13.505 -17.304 1.00 88.19 97 LEU A O 1
ATOM 704 N N . HIS A 1 98 ? 17.584 -12.833 -15.201 1.00 87.12 98 HIS A N 1
ATOM 705 C CA . HIS A 1 98 ? 17.692 -11.395 -15.454 1.00 87.12 98 HIS A CA 1
ATOM 706 C C . HIS A 1 98 ? 19.087 -10.996 -15.980 1.00 87.12 98 HIS A C 1
ATOM 708 O O . HIS A 1 98 ? 19.220 -10.290 -16.974 1.00 87.12 98 HIS A O 1
ATOM 714 N N . ALA A 1 99 ? 20.162 -11.542 -15.409 1.00 91.25 99 ALA A N 1
ATOM 715 C CA . ALA A 1 99 ? 21.520 -11.286 -15.877 1.00 91.25 99 ALA A CA 1
ATOM 716 C C . ALA A 1 99 ? 21.739 -11.753 -17.325 1.00 91.25 99 ALA A C 1
ATOM 718 O O . ALA A 1 99 ? 22.408 -11.057 -18.093 1.00 91.25 99 ALA A O 1
ATOM 719 N N . ILE A 1 100 ? 21.150 -12.889 -17.718 1.00 90.06 100 ILE A N 1
ATOM 720 C CA . ILE A 1 100 ? 21.163 -13.367 -19.109 1.00 90.06 100 ILE A CA 1
ATOM 721 C C . ILE A 1 100 ? 20.394 -12.397 -20.019 1.00 90.06 100 ILE A C 1
ATOM 723 O O . ILE A 1 100 ? 20.907 -12.052 -21.089 1.00 90.06 100 ILE A O 1
ATOM 727 N N . THR A 1 101 ? 19.206 -11.932 -19.611 1.00 87.00 101 THR A N 1
ATOM 728 C CA . THR A 1 101 ? 18.402 -10.993 -20.418 1.00 87.00 101 THR A CA 1
ATOM 729 C C . THR A 1 101 ? 19.134 -9.670 -20.635 1.00 87.00 101 THR A C 1
ATOM 731 O O . THR A 1 101 ? 19.194 -9.159 -21.752 1.00 87.00 101 THR A O 1
ATOM 734 N N . ASP A 1 102 ? 19.801 -9.156 -19.608 1.00 87.94 102 ASP A N 1
ATOM 735 C CA . ASP A 1 102 ? 20.579 -7.922 -19.721 1.00 87.94 102 ASP A CA 1
ATOM 736 C C . ASP A 1 102 ? 21.848 -8.095 -20.552 1.00 87.94 102 ASP A C 1
ATOM 738 O O . ASP A 1 102 ? 22.230 -7.193 -21.295 1.00 87.94 102 ASP A O 1
ATOM 742 N N . GLY A 1 103 ? 22.501 -9.259 -20.461 1.00 89.50 103 GLY A N 1
ATOM 743 C CA . GLY A 1 103 ? 23.605 -9.613 -21.347 1.00 89.50 103 GLY A CA 1
ATOM 744 C C . GLY A 1 103 ? 23.171 -9.553 -22.812 1.00 89.50 103 GLY A C 1
ATOM 745 O O . GLY A 1 103 ? 23.854 -8.934 -23.632 1.00 89.50 103 GLY A O 1
ATOM 746 N N . ALA A 1 104 ? 21.999 -10.115 -23.130 1.00 87.88 104 ALA A N 1
ATOM 747 C CA . ALA A 1 104 ? 21.409 -10.011 -24.465 1.00 87.88 104 ALA A CA 1
ATOM 748 C C . ALA A 1 104 ? 21.137 -8.543 -24.846 1.00 87.88 104 ALA A C 1
ATOM 750 O O . ALA A 1 104 ? 21.477 -8.119 -25.952 1.00 87.88 104 ALA A O 1
ATOM 751 N N . GLY A 1 105 ? 20.622 -7.742 -23.909 1.00 86.06 105 GLY A N 1
ATOM 752 C CA . GLY A 1 105 ? 20.434 -6.299 -24.076 1.00 86.06 105 GLY A CA 1
ATOM 753 C C . GLY A 1 105 ? 21.729 -5.542 -24.400 1.00 86.06 105 GLY A C 1
ATOM 754 O O . GLY A 1 105 ? 21.731 -4.675 -25.275 1.00 86.06 105 GLY A O 1
ATOM 755 N N . LEU A 1 106 ? 22.855 -5.892 -23.768 1.00 87.69 106 LEU A N 1
ATOM 756 C CA . LEU A 1 106 ? 24.165 -5.293 -24.061 1.00 87.69 106 LEU A CA 1
ATOM 757 C C . LEU A 1 106 ? 24.655 -5.656 -25.467 1.00 87.69 106 LEU A C 1
ATOM 759 O O . LEU A 1 106 ? 25.250 -4.814 -26.143 1.00 87.69 106 LEU A O 1
ATOM 763 N N . ALA A 1 107 ? 24.391 -6.882 -25.925 1.00 88.62 107 ALA A N 1
ATOM 764 C CA . ALA A 1 107 ? 24.684 -7.296 -27.297 1.00 88.62 107 ALA A CA 1
ATOM 765 C C . ALA A 1 107 ? 23.861 -6.496 -28.316 1.00 88.62 107 ALA A C 1
ATOM 767 O O . ALA A 1 107 ? 24.420 -6.002 -29.297 1.00 88.62 107 ALA A O 1
ATOM 768 N N . ILE A 1 108 ? 22.570 -6.293 -28.043 1.00 85.75 108 ILE A N 1
ATOM 769 C CA . ILE A 1 108 ? 21.673 -5.474 -28.872 1.00 85.75 108 ILE A CA 1
ATOM 770 C C . ILE A 1 108 ? 22.135 -4.009 -28.886 1.00 85.75 108 ILE A C 1
ATOM 772 O O . ILE A 1 108 ? 22.280 -3.421 -29.955 1.00 85.75 108 ILE A O 1
ATOM 776 N N . SER A 1 109 ? 22.453 -3.435 -27.722 1.00 85.06 109 SER A N 1
ATOM 777 C CA . SER A 1 109 ? 23.021 -2.084 -27.581 1.00 85.06 109 SER A CA 1
ATOM 778 C C . SER A 1 109 ? 24.321 -1.920 -28.376 1.00 85.06 109 SER A C 1
ATOM 780 O O . SER A 1 109 ? 24.507 -0.924 -29.077 1.00 85.06 109 SER A O 1
ATOM 782 N N . ALA A 1 110 ? 25.210 -2.914 -28.316 1.00 88.69 110 ALA A N 1
ATOM 783 C CA . ALA A 1 110 ? 26.469 -2.908 -29.051 1.00 88.69 110 ALA A CA 1
ATOM 784 C C . ALA A 1 110 ? 26.285 -2.996 -30.574 1.00 88.69 110 ALA A C 1
ATOM 786 O O . ALA A 1 110 ? 27.166 -2.537 -31.307 1.00 88.69 110 ALA A O 1
ATOM 787 N N . ALA A 1 111 ? 25.182 -3.598 -31.022 1.00 87.06 111 ALA A N 1
ATOM 788 C CA . ALA A 1 111 ? 24.805 -3.769 -32.422 1.00 87.06 111 ALA A CA 1
ATOM 789 C C . ALA A 1 111 ? 23.843 -2.677 -32.935 1.00 87.06 111 ALA A C 1
ATOM 791 O O . ALA A 1 111 ? 23.432 -2.732 -34.094 1.00 87.06 111 ALA A O 1
ATOM 792 N N . ALA A 1 112 ? 23.477 -1.698 -32.098 1.00 85.06 112 ALA A N 1
ATOM 793 C CA . ALA A 1 112 ? 22.517 -0.662 -32.456 1.00 85.06 112 ALA A CA 1
ATOM 794 C C . ALA A 1 112 ? 22.997 0.163 -33.675 1.00 85.06 112 ALA A C 1
ATOM 796 O O . ALA A 1 112 ? 24.164 0.568 -33.706 1.00 85.06 112 ALA A O 1
ATOM 797 N N . PRO A 1 113 ? 22.115 0.462 -34.654 1.00 80.81 113 PRO A N 1
ATOM 798 C CA . PRO A 1 113 ? 22.486 1.211 -35.860 1.00 80.81 113 PRO A CA 1
ATOM 799 C C . PRO A 1 113 ? 22.998 2.623 -35.549 1.00 80.81 113 PRO A C 1
ATOM 801 O O . PRO A 1 113 ? 23.967 3.093 -36.145 1.00 80.81 113 PRO A O 1
ATOM 804 N N . GLU A 1 114 ? 22.368 3.290 -34.579 1.00 84.69 114 GLU A N 1
ATOM 805 C CA . GLU A 1 114 ? 22.787 4.597 -34.085 1.00 84.69 114 GLU A CA 1
ATOM 806 C C . GLU A 1 114 ? 23.639 4.452 -32.825 1.00 84.69 114 GLU A C 1
ATOM 808 O O . GLU A 1 114 ? 23.192 3.934 -31.798 1.00 84.69 114 GLU A O 1
ATOM 813 N N . ARG A 1 115 ? 24.873 4.971 -32.873 1.00 80.44 115 ARG A N 1
ATOM 814 C CA . ARG A 1 115 ? 25.806 4.896 -31.737 1.00 80.44 115 ARG A CA 1
ATOM 815 C C . ARG A 1 115 ? 25.273 5.598 -30.490 1.00 80.44 115 ARG A C 1
ATOM 817 O O . ARG A 1 115 ? 25.486 5.095 -29.394 1.00 80.44 115 ARG A O 1
ATOM 824 N N . SER A 1 116 ? 24.602 6.738 -30.640 1.00 80.75 116 SER A N 1
ATOM 825 C CA . SER A 1 116 ? 23.991 7.485 -29.532 1.00 80.75 116 SER A CA 1
ATOM 826 C C . SER A 1 116 ? 22.928 6.649 -28.817 1.00 80.75 116 SER A C 1
ATOM 828 O O . SER A 1 116 ? 23.004 6.485 -27.602 1.00 80.75 116 SER A O 1
ATOM 830 N N . ALA A 1 117 ? 21.994 6.057 -29.565 1.00 75.62 117 ALA A N 1
ATOM 831 C CA . ALA A 1 117 ? 20.956 5.185 -29.019 1.00 75.62 117 ALA A CA 1
ATOM 832 C C . ALA A 1 117 ? 21.551 3.929 -28.358 1.00 75.62 117 ALA A C 1
ATOM 834 O O . ALA A 1 117 ? 21.168 3.570 -27.242 1.00 75.62 117 ALA A O 1
ATOM 835 N N . GLY A 1 118 ? 22.548 3.310 -29.003 1.00 79.44 118 GLY A N 1
ATOM 836 C CA . GLY A 1 118 ? 23.287 2.177 -28.446 1.00 79.44 118 GLY A CA 1
ATOM 837 C C . GLY A 1 118 ? 23.947 2.506 -27.107 1.00 79.44 118 GLY A C 1
ATOM 838 O O . GLY A 1 118 ? 23.783 1.754 -26.148 1.00 79.44 118 GLY A O 1
ATOM 839 N N . TRP A 1 119 ? 24.632 3.649 -27.003 1.00 83.00 119 TRP A N 1
ATOM 840 C CA . TRP A 1 119 ? 25.257 4.098 -25.753 1.00 83.00 119 TRP A CA 1
ATOM 841 C C . TRP A 1 119 ? 24.248 4.413 -24.652 1.00 83.00 119 TRP A C 1
ATOM 843 O O . TRP A 1 119 ? 24.517 4.081 -23.503 1.00 83.00 119 TRP A O 1
ATOM 853 N N . VAL A 1 120 ? 23.097 5.008 -24.973 1.00 81.06 120 VAL A N 1
ATOM 854 C CA . VAL A 1 120 ? 22.042 5.283 -23.982 1.00 81.06 120 VAL A CA 1
ATOM 855 C C . VAL A 1 120 ? 21.495 3.979 -23.400 1.00 81.06 120 VAL A C 1
ATOM 857 O O . VAL A 1 120 ? 21.450 3.834 -22.177 1.00 81.06 120 VAL A O 1
ATOM 860 N N . LEU A 1 121 ? 21.159 3.003 -24.252 1.00 76.50 121 LEU A N 1
ATOM 861 C CA . LEU A 1 121 ? 20.692 1.688 -23.803 1.00 76.50 121 LEU A CA 1
ATOM 862 C C . LEU A 1 121 ? 21.773 0.961 -22.990 1.00 76.50 121 LEU A C 1
ATOM 864 O O . LEU A 1 121 ? 21.497 0.438 -21.915 1.00 76.50 121 LEU A O 1
ATOM 868 N N . GLY A 1 122 ? 23.021 0.979 -23.462 1.00 82.56 122 GLY A N 1
ATOM 869 C CA . GLY A 1 122 ? 24.152 0.359 -22.771 1.00 82.56 122 GLY A CA 1
ATOM 870 C C . GLY A 1 122 ? 24.439 1.006 -21.414 1.00 82.56 122 GLY A C 1
ATOM 871 O O . GLY A 1 122 ? 24.657 0.302 -20.434 1.00 82.56 122 GLY A O 1
ATOM 872 N N . ALA A 1 123 ? 24.384 2.336 -21.321 1.00 82.50 123 ALA A N 1
ATOM 873 C CA . ALA A 1 123 ? 24.571 3.068 -20.070 1.00 82.50 123 ALA A CA 1
ATOM 874 C C . ALA A 1 123 ? 23.441 2.787 -19.070 1.00 82.50 123 ALA A C 1
ATOM 876 O O . ALA A 1 123 ? 23.723 2.557 -17.895 1.00 82.50 123 ALA A O 1
ATOM 877 N N . ALA A 1 124 ? 22.186 2.728 -19.529 1.00 78.81 124 ALA A N 1
ATOM 878 C CA . ALA A 1 124 ? 21.060 2.299 -18.699 1.00 78.81 124 ALA A CA 1
ATOM 879 C C . ALA A 1 124 ? 21.249 0.853 -18.201 1.00 78.81 124 ALA A C 1
ATOM 881 O O . ALA A 1 124 ? 21.023 0.562 -17.022 1.00 78.81 124 ALA A O 1
ATOM 882 N N . LEU A 1 125 ? 21.743 -0.039 -19.070 1.00 83.06 125 LEU A N 1
ATOM 883 C CA . LEU A 1 125 ? 22.045 -1.424 -18.715 1.00 83.06 125 LEU A CA 1
ATOM 884 C C . LEU A 1 125 ? 23.224 -1.559 -17.731 1.00 83.06 125 LEU A C 1
ATOM 886 O O . LEU A 1 125 ? 23.261 -2.461 -16.905 1.00 83.06 125 LEU A O 1
ATOM 890 N N . ILE A 1 126 ? 24.203 -0.664 -17.780 1.00 86.31 126 ILE A N 1
ATOM 891 C CA . ILE A 1 126 ? 25.327 -0.666 -16.834 1.00 86.31 126 ILE A CA 1
ATOM 892 C C . ILE A 1 126 ? 24.895 -0.085 -15.484 1.00 86.31 126 ILE A C 1
ATOM 894 O O . ILE A 1 126 ? 25.265 -0.607 -14.434 1.00 86.31 126 ILE A O 1
ATOM 898 N N . LEU A 1 127 ? 24.104 0.986 -15.492 1.00 81.69 127 LEU A N 1
ATOM 899 C CA . LEU A 1 127 ? 23.764 1.722 -14.278 1.00 81.69 127 LEU A CA 1
ATOM 900 C C . LEU A 1 127 ? 22.805 0.945 -13.360 1.00 81.69 127 LEU A C 1
ATOM 902 O O . LEU A 1 127 ? 22.911 1.072 -12.141 1.00 81.69 127 LEU A O 1
ATOM 906 N N . HIS A 1 128 ? 21.942 0.076 -13.905 1.00 82.75 128 HIS A N 1
ATOM 907 C CA . HIS A 1 128 ? 21.087 -0.796 -13.082 1.00 82.75 128 HIS A CA 1
ATOM 908 C C . HIS A 1 128 ? 21.823 -2.006 -12.464 1.00 82.75 128 HIS A C 1
ATOM 910 O O . HIS A 1 128 ? 21.306 -2.620 -11.534 1.00 82.75 128 HIS A O 1
ATOM 916 N N . ARG A 1 129 ? 23.063 -2.309 -12.876 1.00 89.69 129 ARG A N 1
ATOM 917 C CA . ARG A 1 129 ? 23.863 -3.405 -12.285 1.00 89.69 129 ARG A CA 1
ATOM 918 C C . ARG A 1 129 ? 24.344 -3.109 -10.869 1.00 89.69 129 ARG A C 1
ATOM 920 O O . ARG A 1 129 ? 24.501 -4.020 -10.058 1.00 89.69 129 ARG A O 1
ATOM 927 N N . LEU A 1 130 ? 24.576 -1.832 -10.563 1.00 89.19 130 LEU A N 1
ATOM 928 C CA . LEU A 1 130 ? 24.958 -1.387 -9.224 1.00 89.19 130 LEU A CA 1
ATOM 929 C C . LEU A 1 130 ? 23.908 -1.785 -8.165 1.00 89.19 130 LEU A C 1
ATOM 931 O O . LEU A 1 130 ? 24.293 -2.416 -7.176 1.00 89.19 130 LEU A O 1
ATOM 935 N N . PRO A 1 131 ? 22.605 -1.468 -8.335 1.00 86.62 131 PRO A N 1
ATOM 936 C CA . PRO A 1 131 ? 21.577 -1.908 -7.397 1.00 86.62 131 PRO A CA 1
ATOM 937 C C . PRO A 1 131 ? 21.498 -3.421 -7.211 1.00 86.62 131 PRO A C 1
ATOM 939 O O . PRO A 1 131 ? 21.292 -3.865 -6.085 1.00 86.62 131 PRO A O 1
ATOM 942 N N . GLU A 1 132 ? 21.696 -4.221 -8.258 1.00 89.31 132 GLU A N 1
ATOM 943 C CA . GLU A 1 132 ? 21.725 -5.682 -8.119 1.00 89.31 132 GLU A CA 1
ATOM 944 C C . GLU A 1 132 ? 22.903 -6.157 -7.268 1.00 89.31 132 GLU A C 1
ATOM 946 O O . GLU A 1 132 ? 22.732 -6.979 -6.366 1.00 89.31 132 GLU A O 1
ATOM 951 N N . GLY A 1 133 ? 24.094 -5.597 -7.497 1.00 90.94 133 GLY A N 1
ATOM 952 C CA . GLY A 1 133 ? 25.267 -5.880 -6.675 1.00 90.94 133 GLY A CA 1
ATOM 953 C C . GLY A 1 133 ? 25.047 -5.499 -5.210 1.00 90.94 133 GLY A C 1
ATOM 954 O O . GLY A 1 133 ? 25.387 -6.267 -4.305 1.00 90.94 133 GLY A O 1
ATOM 955 N N . LEU A 1 134 ? 24.447 -4.327 -4.969 1.00 89.50 134 LEU A N 1
ATOM 956 C CA . LEU A 1 134 ? 24.070 -3.863 -3.632 1.00 89.50 134 LEU A CA 1
ATOM 957 C C . LEU A 1 134 ? 23.052 -4.808 -2.991 1.00 89.50 134 LEU A C 1
ATOM 959 O O . LEU A 1 134 ? 23.248 -5.217 -1.848 1.00 89.50 134 LEU A O 1
ATOM 963 N N . PHE A 1 135 ? 22.015 -5.210 -3.726 1.00 89.06 135 PHE A N 1
ATOM 964 C CA . PHE A 1 135 ? 20.991 -6.143 -3.263 1.00 89.06 135 PHE A CA 1
ATOM 965 C C . PHE A 1 135 ? 21.597 -7.490 -2.849 1.00 89.06 135 PHE A C 1
ATOM 967 O O . PHE A 1 135 ? 21.360 -7.964 -1.739 1.00 89.06 135 PHE A O 1
ATOM 974 N N . VAL A 1 136 ? 22.445 -8.091 -3.689 1.00 89.69 136 VAL A N 1
ATOM 975 C CA . VAL A 1 136 ? 23.109 -9.367 -3.371 1.00 89.69 136 VAL A CA 1
ATOM 976 C C . VAL A 1 136 ? 23.999 -9.234 -2.130 1.00 89.69 136 VAL A C 1
ATOM 978 O O . VAL A 1 136 ? 24.045 -10.134 -1.289 1.00 89.69 136 VAL A O 1
ATOM 981 N N . ALA A 1 137 ? 24.697 -8.109 -1.987 1.00 87.88 137 ALA A N 1
ATOM 982 C CA . ALA A 1 137 ? 25.609 -7.881 -0.873 1.00 87.88 137 ALA A CA 1
ATOM 983 C C . ALA A 1 137 ? 24.917 -7.505 0.448 1.00 87.88 137 ALA A C 1
ATOM 985 O O . ALA A 1 137 ? 25.515 -7.708 1.505 1.00 87.88 137 ALA A O 1
ATOM 986 N N . THR A 1 138 ? 23.691 -6.980 0.405 1.00 83.62 138 THR A N 1
ATOM 987 C CA . THR A 1 138 ? 22.947 -6.515 1.590 1.00 83.62 138 THR A CA 1
ATOM 988 C C . THR A 1 138 ? 21.803 -7.449 1.987 1.00 83.62 138 THR A C 1
ATOM 990 O O . THR A 1 138 ? 21.708 -7.812 3.157 1.00 83.62 138 THR A O 1
ATOM 993 N N . ALA A 1 139 ? 20.968 -7.878 1.037 1.00 79.69 139 ALA A N 1
ATOM 994 C CA . ALA A 1 139 ? 19.750 -8.649 1.292 1.00 79.69 139 ALA A CA 1
ATOM 995 C C . ALA A 1 139 ? 19.983 -10.172 1.295 1.00 79.69 139 ALA A C 1
ATOM 997 O O . ALA A 1 139 ? 19.375 -10.887 2.086 1.00 79.69 139 ALA A O 1
ATOM 998 N N . LEU A 1 140 ? 20.891 -10.695 0.456 1.00 78.81 140 LEU A N 1
ATOM 999 C CA . LEU A 1 140 ? 21.195 -12.142 0.417 1.00 78.81 140 LEU A CA 1
ATOM 1000 C C . LEU A 1 140 ? 22.286 -12.578 1.408 1.00 78.81 140 LEU A C 1
ATOM 1002 O O . LEU A 1 140 ? 22.445 -13.775 1.672 1.00 78.81 140 LEU A O 1
ATOM 1006 N N . ALA A 1 141 ? 23.039 -11.625 1.953 1.00 71.06 141 ALA A N 1
ATOM 1007 C CA . ALA A 1 141 ? 24.116 -11.865 2.908 1.00 71.06 141 ALA A CA 1
ATOM 1008 C C . ALA A 1 141 ? 24.094 -10.827 4.051 1.00 71.06 141 ALA A C 1
ATOM 1010 O O . ALA A 1 141 ? 25.062 -10.077 4.208 1.00 71.06 141 ALA A O 1
ATOM 1011 N N . PRO A 1 142 ? 23.002 -10.760 4.841 1.00 63.72 142 PRO A N 1
ATOM 1012 C CA . PRO A 1 142 ? 22.855 -9.743 5.872 1.00 63.72 142 PRO A CA 1
ATOM 1013 C C . PRO A 1 142 ? 23.954 -9.861 6.946 1.00 63.72 142 PRO A C 1
ATOM 1015 O O . PRO A 1 142 ? 24.373 -10.970 7.299 1.00 63.72 142 PRO A O 1
ATOM 1018 N N . PRO A 1 143 ? 24.447 -8.728 7.475 1.00 52.53 143 PRO A N 1
ATOM 1019 C CA . PRO A 1 143 ? 25.444 -8.719 8.541 1.00 52.53 143 PRO A CA 1
ATOM 1020 C C . PRO A 1 143 ? 24.867 -9.314 9.839 1.00 52.53 143 PRO A C 1
ATOM 1022 O O . PRO A 1 143 ? 23.772 -8.948 10.247 1.00 52.53 143 PRO A O 1
ATOM 1025 N N . GLY A 1 144 ? 25.609 -10.219 10.491 1.00 55.06 144 GLY A N 1
ATOM 1026 C CA . GLY A 1 144 ? 25.235 -10.834 11.780 1.00 55.06 144 GLY A CA 1
ATOM 1027 C C . GLY A 1 144 ? 25.043 -12.356 11.743 1.00 55.06 144 GLY A C 1
ATOM 1028 O O . GLY A 1 144 ? 25.263 -13.019 12.749 1.00 55.06 144 GLY A O 1
ATOM 1029 N N . VAL A 1 14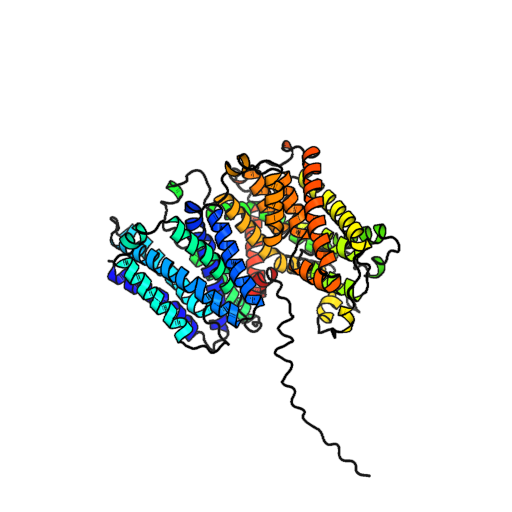5 ? 24.743 -12.937 10.576 1.00 55.47 145 VAL A N 1
ATOM 1030 C CA . VAL A 1 145 ? 24.712 -14.398 10.367 1.00 55.47 145 VAL A CA 1
ATOM 1031 C C . VAL A 1 145 ? 26.006 -14.801 9.670 1.00 55.47 145 VAL A C 1
ATOM 1033 O O . VAL A 1 145 ? 26.217 -14.305 8.567 1.00 55.47 145 VAL A O 1
ATOM 1036 N N . GLU A 1 146 ? 26.840 -15.666 10.279 1.00 50.31 146 GLU A N 1
ATOM 1037 C CA . GLU A 1 146 ? 28.117 -16.216 9.751 1.00 50.31 146 GLU A CA 1
ATOM 1038 C C . GLU A 1 146 ? 28.420 -15.777 8.307 1.00 50.31 146 GLU A C 1
ATOM 1040 O O . GLU A 1 146 ? 28.055 -16.443 7.325 1.00 50.31 146 GLU A O 1
ATOM 1045 N N . SER A 1 147 ? 29.006 -14.584 8.170 1.00 58.88 147 SER A N 1
ATOM 1046 C CA . SER A 1 147 ? 29.085 -13.858 6.903 1.00 58.88 147 SER A CA 1
ATOM 1047 C C . SER A 1 147 ? 30.240 -14.386 6.062 1.00 58.88 147 SER A C 1
ATOM 1049 O O . SER A 1 147 ? 31.230 -13.710 5.792 1.00 58.88 147 SER A O 1
ATOM 1051 N N . SER A 1 148 ? 30.119 -15.641 5.627 1.00 72.50 148 SER A N 1
ATOM 1052 C CA . SER A 1 148 ? 31.064 -16.212 4.680 1.00 72.50 148 SER A CA 1
ATOM 1053 C C . SER A 1 148 ? 31.037 -15.370 3.399 1.00 72.50 148 SER A C 1
ATOM 1055 O O . SER A 1 148 ? 29.964 -15.236 2.798 1.00 72.50 148 SER A O 1
ATOM 1057 N N . PRO A 1 149 ? 32.185 -14.852 2.919 1.00 80.69 149 PRO A N 1
ATOM 1058 C CA . PRO A 1 149 ? 32.250 -14.069 1.682 1.00 80.69 149 PRO A CA 1
ATOM 1059 C C . PRO A 1 149 ? 31.676 -14.840 0.485 1.00 80.69 149 PRO A C 1
ATOM 1061 O O . PRO A 1 149 ? 31.149 -14.242 -0.453 1.00 80.69 149 PRO A O 1
ATOM 1064 N N . ARG A 1 150 ? 31.672 -16.179 0.556 1.00 84.31 150 ARG A N 1
ATOM 1065 C CA . ARG A 1 150 ? 31.031 -17.058 -0.428 1.00 84.31 150 ARG A CA 1
ATOM 1066 C C . ARG A 1 150 ? 29.552 -16.725 -0.650 1.00 84.31 150 ARG A C 1
ATOM 1068 O O . ARG A 1 150 ? 29.087 -16.846 -1.775 1.00 84.31 150 ARG A O 1
ATOM 1075 N N . ARG A 1 151 ? 28.817 -16.272 0.374 1.00 82.00 151 ARG A N 1
ATOM 1076 C CA . ARG A 1 151 ? 27.383 -15.942 0.256 1.00 82.00 151 ARG A CA 1
ATOM 1077 C C . ARG A 1 151 ? 27.111 -14.731 -0.641 1.00 82.00 151 ARG A C 1
ATOM 1079 O O . ARG A 1 151 ? 26.033 -14.665 -1.214 1.00 82.00 151 ARG A O 1
ATOM 1086 N N . THR A 1 152 ? 28.075 -13.825 -0.794 1.00 87.81 152 THR A N 1
ATOM 1087 C CA . THR A 1 152 ? 27.968 -12.660 -1.686 1.00 87.81 152 THR A CA 1
ATOM 1088 C C . THR A 1 152 ? 28.637 -12.934 -3.027 1.00 87.81 152 THR A C 1
ATOM 1090 O O . THR A 1 152 ? 28.030 -12.739 -4.076 1.00 87.81 152 THR A O 1
ATOM 1093 N N . TYR A 1 153 ? 29.879 -13.422 -3.011 1.00 90.75 153 TYR A N 1
ATOM 1094 C CA . TYR A 1 153 ? 30.677 -13.522 -4.233 1.00 90.75 153 TYR A CA 1
ATOM 1095 C C . TYR A 1 153 ? 30.293 -14.705 -5.129 1.00 90.75 153 TYR A C 1
ATOM 1097 O O . TYR A 1 153 ? 30.493 -14.607 -6.335 1.00 90.75 153 TYR A O 1
ATOM 1105 N N . VAL A 1 154 ? 29.703 -15.789 -4.599 1.00 92.12 154 VAL A N 1
ATOM 1106 C CA . VAL A 1 154 ? 29.206 -16.887 -5.453 1.00 92.12 154 VAL A CA 1
ATOM 1107 C C . VAL A 1 154 ? 28.018 -16.426 -6.305 1.00 92.12 154 VAL A C 1
ATOM 1109 O O . VAL A 1 154 ? 28.113 -16.564 -7.522 1.00 92.12 154 VAL A O 1
ATOM 1112 N N . PRO A 1 155 ? 26.941 -15.828 -5.749 1.00 92.62 155 PRO A N 1
ATOM 1113 C CA . PRO A 1 155 ? 25.886 -15.255 -6.580 1.00 92.62 155 PRO A CA 1
ATOM 1114 C C . PRO A 1 155 ? 26.408 -14.200 -7.558 1.00 92.62 155 PRO A C 1
ATOM 1116 O O . PRO A 1 155 ? 26.088 -14.281 -8.733 1.00 92.62 155 PRO A O 1
ATOM 1119 N N . VAL A 1 156 ? 27.274 -13.273 -7.130 1.00 93.94 156 VAL A N 1
ATOM 1120 C CA . VAL A 1 156 ? 27.858 -12.262 -8.037 1.00 93.94 156 VAL A CA 1
ATOM 1121 C C . VAL A 1 156 ? 28.613 -12.903 -9.206 1.00 93.94 156 VAL A C 1
ATOM 1123 O O . VAL A 1 156 ? 28.460 -12.464 -10.342 1.00 93.94 156 VAL A O 1
ATOM 1126 N N . ALA A 1 157 ? 29.390 -13.960 -8.956 1.00 95.00 157 ALA A N 1
ATOM 1127 C CA . ALA A 1 157 ? 30.075 -14.694 -10.015 1.00 95.00 157 ALA A CA 1
ATOM 1128 C C . ALA A 1 157 ? 29.085 -15.379 -10.970 1.00 95.00 157 ALA A C 1
ATOM 1130 O O . ALA A 1 157 ? 29.271 -15.311 -12.182 1.00 95.00 157 ALA A O 1
ATOM 1131 N N . LEU A 1 158 ? 28.017 -15.990 -10.443 1.00 95.81 158 LEU A N 1
ATOM 1132 C CA . LEU A 1 158 ? 26.958 -16.584 -11.265 1.00 95.81 158 LEU A CA 1
ATOM 1133 C C . LEU A 1 158 ? 26.275 -15.535 -12.148 1.00 95.81 158 LEU A C 1
ATOM 1135 O O . LEU A 1 158 ? 26.088 -15.786 -13.334 1.00 95.81 158 LEU A O 1
ATOM 1139 N N . LEU A 1 159 ? 25.959 -14.358 -11.602 1.00 95.44 159 LEU A N 1
ATOM 1140 C CA . LEU A 1 159 ? 25.367 -13.256 -12.362 1.00 95.44 159 LEU A CA 1
ATOM 1141 C C . LEU A 1 159 ? 26.314 -12.756 -13.453 1.00 95.44 159 LEU A C 1
ATOM 1143 O O . LEU A 1 159 ? 25.896 -12.652 -14.599 1.00 95.44 159 LEU A O 1
ATOM 1147 N N . ALA A 1 160 ? 27.598 -12.548 -13.146 1.00 96.38 160 ALA A N 1
ATOM 1148 C CA . ALA A 1 160 ? 28.589 -12.156 -14.149 1.00 96.38 160 ALA A CA 1
ATOM 1149 C C . ALA A 1 160 ? 28.708 -13.192 -15.284 1.00 96.38 160 ALA A C 1
ATOM 1151 O O . ALA A 1 160 ? 28.746 -12.822 -16.457 1.00 96.38 160 ALA A O 1
ATOM 1152 N N . ILE A 1 161 ? 28.716 -14.489 -14.951 1.00 96.75 161 ILE A N 1
ATOM 1153 C CA . ILE A 1 161 ? 28.698 -15.578 -15.939 1.00 96.75 161 ILE A CA 1
ATOM 1154 C C . ILE A 1 161 ? 27.405 -15.529 -16.766 1.00 96.75 161 ILE A C 1
ATOM 1156 O O . ILE A 1 161 ? 27.469 -15.621 -17.990 1.00 96.75 161 ILE A O 1
ATOM 1160 N N . GLY A 1 162 ? 26.251 -15.331 -16.125 1.00 95.62 162 GLY A N 1
ATOM 1161 C CA . GLY A 1 162 ? 24.959 -15.156 -16.789 1.00 95.62 162 GLY A CA 1
ATOM 1162 C C . GLY A 1 162 ? 24.961 -13.992 -17.781 1.00 95.62 162 GLY A C 1
ATOM 1163 O O . GLY A 1 162 ? 24.567 -14.180 -18.930 1.00 95.62 162 GLY A O 1
ATOM 1164 N N . THR A 1 163 ? 25.498 -12.829 -17.398 1.00 94.56 163 THR A N 1
ATOM 1165 C CA . THR A 1 163 ? 25.651 -11.668 -18.291 1.00 94.56 163 THR A CA 1
ATOM 1166 C C . THR A 1 163 ? 26.541 -11.986 -19.491 1.00 94.56 163 THR A C 1
ATOM 1168 O O . THR A 1 163 ? 26.213 -11.602 -20.613 1.00 94.56 163 THR A O 1
ATOM 1171 N N . ILE A 1 164 ? 27.642 -12.720 -19.296 1.00 96.44 164 ILE A N 1
ATOM 1172 C CA . ILE A 1 164 ? 28.524 -13.146 -20.395 1.00 96.44 164 ILE A CA 1
ATOM 1173 C C . ILE A 1 164 ? 27.784 -14.104 -21.340 1.00 96.44 164 ILE A C 1
ATOM 1175 O O . ILE A 1 164 ? 27.813 -13.908 -22.554 1.00 96.44 164 ILE A O 1
ATOM 1179 N N . ILE A 1 165 ? 27.089 -15.110 -20.800 1.00 95.62 165 ILE A N 1
ATOM 1180 C CA . ILE A 1 165 ? 26.280 -16.054 -21.589 1.00 95.62 165 ILE A CA 1
ATOM 1181 C C . ILE A 1 165 ? 25.211 -15.296 -22.388 1.00 95.62 165 ILE A C 1
ATOM 1183 O O . ILE A 1 165 ? 25.062 -15.517 -23.592 1.00 95.62 165 ILE A O 1
ATOM 1187 N N . GLY A 1 166 ? 24.521 -14.354 -21.744 1.00 92.25 166 GLY A N 1
ATOM 1188 C CA . GLY A 1 166 ? 23.545 -13.473 -22.373 1.00 92.25 166 GLY A CA 1
ATOM 1189 C C . GLY A 1 166 ? 24.139 -12.639 -23.509 1.00 92.25 166 GLY A C 1
ATOM 1190 O O . GLY A 1 166 ? 23.578 -12.589 -24.601 1.00 92.25 166 GLY A O 1
ATOM 1191 N N . ALA A 1 167 ? 25.311 -12.042 -23.301 1.00 93.06 167 ALA A N 1
ATOM 1192 C CA . ALA A 1 167 ? 25.978 -11.221 -24.310 1.00 93.06 167 ALA A CA 1
ATOM 1193 C C . ALA A 1 167 ? 26.457 -12.021 -25.530 1.00 93.06 167 ALA A C 1
ATOM 1195 O O . ALA A 1 167 ? 26.474 -11.496 -26.643 1.00 93.06 167 ALA A O 1
ATOM 1196 N N . LEU A 1 168 ? 26.848 -13.284 -25.339 1.00 94.69 168 LEU A N 1
ATOM 1197 C CA . LEU A 1 168 ? 27.370 -14.132 -26.414 1.00 94.69 168 LEU A CA 1
ATOM 1198 C C . LEU A 1 168 ? 26.276 -14.899 -27.170 1.00 94.69 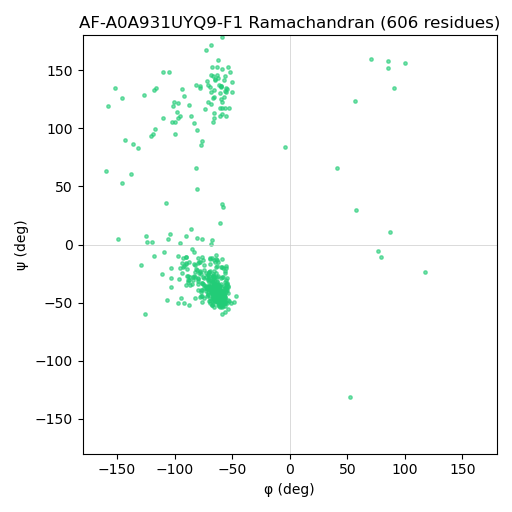168 LEU A C 1
ATOM 1200 O O . LEU A 1 168 ? 26.429 -15.161 -28.362 1.00 94.69 168 LEU A O 1
ATOM 1204 N N . GLY A 1 169 ? 25.187 -15.276 -26.496 1.00 90.31 169 GLY A N 1
ATOM 1205 C CA . GLY A 1 169 ? 24.157 -16.146 -27.073 1.00 90.31 169 GLY A CA 1
ATOM 1206 C C . GLY A 1 169 ? 22.739 -15.916 -26.560 1.00 90.31 169 GLY A C 1
ATOM 1207 O O . GLY A 1 169 ? 21.839 -16.654 -26.955 1.00 90.31 169 GLY A O 1
ATOM 1208 N N . GLY A 1 170 ? 22.514 -14.904 -25.722 1.00 85.12 170 GLY A N 1
ATOM 1209 C CA . GLY A 1 170 ? 21.248 -14.670 -25.029 1.00 85.12 170 GLY A CA 1
ATOM 1210 C C . GLY A 1 170 ? 20.048 -14.561 -25.959 1.00 85.12 170 GLY A C 1
ATOM 1211 O O . GLY A 1 170 ? 19.041 -15.193 -25.687 1.00 85.12 170 GLY A O 1
ATOM 1212 N N . VAL A 1 171 ? 20.169 -13.885 -27.107 1.00 82.75 171 VAL A N 1
ATOM 1213 C CA . VAL A 1 171 ? 19.066 -13.780 -28.086 1.00 82.75 171 VAL A CA 1
ATOM 1214 C C . VAL A 1 171 ? 18.605 -15.159 -28.581 1.00 82.75 171 VAL A C 1
ATOM 1216 O O . VAL A 1 171 ? 17.409 -15.399 -28.688 1.00 82.75 171 VAL A O 1
ATOM 1219 N N . ARG A 1 172 ? 19.536 -16.094 -28.825 1.00 88.31 172 ARG A N 1
ATOM 1220 C CA . ARG A 1 172 ? 19.203 -17.468 -29.252 1.00 88.31 172 ARG A CA 1
ATOM 1221 C C . ARG A 1 172 ? 18.648 -18.317 -28.110 1.00 88.31 172 ARG A C 1
ATOM 1223 O O . ARG A 1 172 ? 17.817 -19.185 -28.344 1.00 88.31 172 ARG A O 1
ATOM 1230 N N . ILE A 1 173 ? 19.151 -18.101 -26.895 1.00 84.31 173 ILE A N 1
ATOM 1231 C CA . ILE A 1 173 ? 18.711 -18.821 -25.694 1.00 84.31 173 ILE A CA 1
ATOM 1232 C C . ILE A 1 173 ? 17.287 -18.394 -25.333 1.00 84.31 173 ILE A C 1
ATOM 1234 O O . ILE A 1 173 ? 16.430 -19.249 -25.135 1.00 84.31 173 ILE A O 1
ATOM 1238 N N . LEU A 1 174 ? 17.026 -17.085 -25.299 1.00 81.81 174 LEU A N 1
ATOM 1239 C CA . LEU A 1 174 ? 15.708 -16.530 -25.010 1.00 81.81 174 LEU A CA 1
ATOM 1240 C C . LEU A 1 174 ? 14.701 -16.901 -26.097 1.00 81.81 174 LEU A C 1
ATOM 1242 O O . LEU A 1 174 ? 13.596 -17.287 -25.756 1.00 81.81 174 LEU A O 1
ATOM 1246 N N . SER A 1 175 ? 15.076 -16.908 -27.382 1.00 85.75 175 SER A N 1
ATOM 1247 C CA . SER A 1 175 ? 14.136 -17.308 -28.440 1.00 85.75 175 SER A CA 1
ATOM 1248 C C . SER A 1 175 ? 13.739 -18.793 -28.398 1.00 85.75 175 SER A C 1
ATOM 1250 O O . SER A 1 175 ? 12.849 -19.206 -29.135 1.00 85.75 175 SER A O 1
ATOM 1252 N N . ALA A 1 176 ? 14.427 -19.622 -27.603 1.00 89.25 176 ALA A N 1
ATOM 1253 C CA . ALA A 1 176 ? 14.082 -21.029 -27.399 1.00 89.25 176 ALA A CA 1
ATOM 1254 C C . ALA A 1 176 ? 13.119 -21.250 -26.216 1.00 89.25 176 ALA A C 1
ATOM 1256 O O . ALA A 1 176 ? 12.611 -22.361 -26.049 1.00 89.25 176 ALA A O 1
ATOM 1257 N N . VAL A 1 177 ? 12.876 -20.226 -25.391 1.00 86.19 177 VAL A N 1
ATOM 1258 C CA . VAL A 1 177 ? 12.019 -20.299 -24.202 1.00 86.19 177 VAL A CA 1
ATOM 1259 C C . VAL A 1 177 ? 10.837 -19.341 -24.381 1.00 86.19 177 VAL A C 1
ATOM 1261 O O . VAL A 1 177 ? 11.052 -18.194 -24.755 1.00 86.19 177 VAL A O 1
ATOM 1264 N N . PRO A 1 178 ? 9.591 -19.760 -24.102 1.00 88.31 178 PRO A N 1
ATOM 1265 C CA . PRO A 1 178 ? 8.452 -18.845 -24.128 1.00 88.31 178 PRO A CA 1
ATOM 1266 C C . PRO A 1 178 ? 8.654 -17.645 -23.190 1.00 88.31 178 PRO A C 1
ATOM 1268 O O . PRO A 1 178 ? 8.975 -17.838 -22.012 1.00 88.31 178 PRO A O 1
ATOM 1271 N N . GLU A 1 179 ? 8.407 -16.431 -23.688 1.00 82.81 179 GLU A N 1
ATOM 1272 C CA . GLU A 1 179 ? 8.544 -15.172 -22.931 1.00 82.81 179 GLU A CA 1
ATOM 1273 C C . GLU A 1 179 ? 7.711 -15.202 -21.641 1.00 82.81 179 GLU A C 1
ATOM 1275 O O . GLU A 1 179 ? 8.223 -14.910 -20.563 1.00 82.81 179 GLU A O 1
ATOM 1280 N N . THR A 1 180 ? 6.500 -15.770 -21.697 1.00 85.81 180 THR A N 1
ATOM 1281 C CA . THR A 1 180 ? 5.623 -15.967 -20.530 1.00 85.81 180 THR A CA 1
ATOM 1282 C C . THR A 1 180 ? 6.273 -16.728 -19.368 1.00 85.81 180 THR A C 1
ATOM 1284 O O . THR A 1 180 ? 5.934 -16.499 -18.207 1.00 85.81 180 THR A O 1
ATOM 1287 N N . ILE A 1 181 ? 7.178 -17.677 -19.648 1.00 88.50 181 ILE A N 1
ATOM 1288 C CA . ILE A 1 181 ? 7.879 -18.435 -18.597 1.00 88.50 181 ILE A CA 1
ATOM 1289 C C . ILE A 1 181 ? 8.960 -17.560 -17.967 1.00 88.50 181 ILE A C 1
ATOM 1291 O O . ILE A 1 181 ? 9.092 -17.539 -16.742 1.00 88.50 181 ILE A O 1
ATOM 1295 N N . VAL A 1 182 ? 9.717 -16.840 -18.797 1.00 85.69 182 VAL A N 1
ATOM 1296 C CA . VAL A 1 182 ? 10.777 -15.936 -18.343 1.00 85.69 182 VAL A CA 1
ATOM 1297 C C . VAL A 1 182 ? 10.178 -14.839 -17.470 1.00 85.69 182 VAL A C 1
ATOM 1299 O O . VAL A 1 182 ? 10.565 -14.706 -16.306 1.00 85.69 182 VAL A O 1
ATOM 1302 N N . ASP A 1 183 ? 9.157 -14.151 -17.973 1.00 86.06 183 ASP A N 1
ATOM 1303 C CA . ASP A 1 183 ? 8.479 -13.072 -17.258 1.00 86.06 183 ASP A CA 1
ATOM 1304 C C . ASP A 1 183 ? 7.754 -13.575 -16.016 1.00 86.06 183 ASP A C 1
ATOM 1306 O O . ASP A 1 183 ? 7.696 -12.874 -15.008 1.00 86.06 183 ASP A O 1
ATOM 1310 N N . GLY A 1 184 ? 7.259 -14.817 -16.031 1.00 89.31 184 GLY A N 1
ATOM 1311 C CA . GLY A 1 184 ? 6.623 -15.419 -14.863 1.00 89.31 184 GLY A CA 1
ATOM 1312 C C . GLY A 1 184 ? 7.611 -15.641 -13.716 1.00 89.31 184 GLY A C 1
ATOM 1313 O O . GLY A 1 184 ? 7.316 -15.325 -12.558 1.00 89.31 184 GLY A O 1
ATOM 1314 N N . VAL A 1 185 ? 8.812 -16.136 -14.033 1.00 90.25 185 VAL A N 1
ATOM 1315 C CA . VAL A 1 185 ? 9.904 -16.306 -13.060 1.00 90.25 185 VAL A CA 1
ATOM 1316 C C . VAL A 1 185 ? 10.405 -14.951 -12.557 1.00 90.25 185 VAL A C 1
ATOM 1318 O O . VAL A 1 185 ? 10.662 -14.806 -11.357 1.00 90.25 185 VAL A O 1
ATOM 1321 N N . VAL A 1 186 ? 10.520 -13.959 -13.445 1.00 88.12 186 VAL A N 1
ATOM 1322 C CA . VAL A 1 186 ? 10.916 -12.590 -13.083 1.00 88.12 186 VAL A CA 1
ATOM 1323 C C . VAL A 1 186 ? 9.867 -11.947 -12.173 1.00 88.12 186 VAL A C 1
ATOM 1325 O O . VAL A 1 186 ? 10.228 -11.465 -11.102 1.00 88.12 186 VAL A O 1
ATOM 1328 N N . ALA A 1 187 ? 8.579 -12.022 -12.514 1.00 89.19 187 ALA A N 1
ATOM 1329 C CA . ALA A 1 187 ? 7.483 -11.482 -11.710 1.00 89.19 187 ALA A CA 1
ATOM 1330 C C . ALA A 1 187 ? 7.430 -12.109 -10.309 1.00 89.19 187 ALA A C 1
ATOM 1332 O O . ALA A 1 187 ? 7.349 -11.395 -9.309 1.00 89.19 187 ALA A O 1
ATOM 1333 N N . PHE A 1 188 ? 7.559 -13.434 -10.204 1.00 91.50 188 PHE A N 1
ATOM 1334 C CA . PHE A 1 188 ? 7.641 -14.106 -8.903 1.00 91.50 188 PHE A CA 1
ATOM 1335 C C . PHE A 1 188 ? 8.870 -13.658 -8.097 1.00 91.50 188 PHE A C 1
ATOM 1337 O O . PHE A 1 188 ? 8.775 -13.349 -6.904 1.00 91.50 188 PHE A O 1
ATOM 1344 N N . GLY A 1 189 ? 10.030 -13.571 -8.747 1.00 90.38 189 GLY A N 1
ATOM 1345 C CA . GLY A 1 189 ? 11.263 -13.128 -8.108 1.00 90.38 189 GLY A CA 1
ATOM 1346 C C . GLY A 1 189 ? 11.238 -11.665 -7.658 1.00 90.38 189 GLY A C 1
ATOM 1347 O O . GLY A 1 189 ? 11.747 -11.376 -6.577 1.00 90.38 189 GLY A O 1
ATOM 1348 N N . ILE A 1 190 ? 10.576 -10.768 -8.399 1.00 89.50 190 ILE A N 1
ATOM 1349 C CA . ILE A 1 190 ? 10.311 -9.371 -8.003 1.00 89.50 190 ILE A CA 1
ATOM 1350 C C . ILE A 1 190 ? 9.656 -9.326 -6.618 1.00 89.50 190 ILE A C 1
ATOM 1352 O O . ILE A 1 190 ? 10.127 -8.620 -5.725 1.00 89.50 190 ILE A O 1
ATOM 1356 N N . GLY A 1 191 ? 8.614 -10.133 -6.410 1.00 88.62 191 GLY A N 1
ATOM 1357 C CA . GLY A 1 191 ? 7.939 -10.259 -5.120 1.00 88.62 191 GLY A CA 1
ATOM 1358 C C . GLY A 1 191 ? 8.859 -10.703 -3.987 1.00 88.62 191 GLY A C 1
ATOM 1359 O O . GLY A 1 191 ? 8.891 -10.094 -2.914 1.00 88.62 191 GLY A O 1
ATOM 1360 N N . ALA A 1 192 ? 9.642 -11.753 -4.243 1.00 89.00 192 ALA A N 1
ATOM 1361 C CA . ALA A 1 192 ? 10.610 -12.281 -3.288 1.00 89.00 192 ALA A CA 1
ATOM 1362 C C . ALA A 1 192 ? 11.708 -11.253 -2.945 1.00 89.00 192 ALA A C 1
ATOM 1364 O O . ALA A 1 192 ? 12.071 -11.102 -1.778 1.00 89.00 192 ALA A O 1
ATOM 1365 N N . MET A 1 193 ? 12.201 -10.506 -3.938 1.00 88.50 193 MET A N 1
ATOM 1366 C CA . MET A 1 193 ? 13.189 -9.440 -3.752 1.00 88.50 193 MET A CA 1
ATOM 1367 C C . MET A 1 193 ? 12.633 -8.296 -2.906 1.00 88.50 193 MET A C 1
ATOM 1369 O O . MET A 1 193 ? 13.297 -7.878 -1.958 1.00 88.50 193 MET A O 1
ATOM 1373 N N . LEU A 1 194 ? 11.414 -7.823 -3.195 1.00 86.88 194 LEU A N 1
ATOM 1374 C CA . LEU A 1 194 ? 10.765 -6.766 -2.411 1.00 86.88 194 LEU A CA 1
ATOM 1375 C C . LEU A 1 194 ? 10.644 -7.161 -0.934 1.00 86.88 194 LEU A C 1
ATOM 1377 O O . LEU A 1 194 ? 10.979 -6.361 -0.061 1.00 86.88 194 LEU A O 1
ATOM 1381 N N . ARG A 1 195 ? 10.252 -8.408 -0.641 1.00 85.06 195 ARG A N 1
ATOM 1382 C CA . ARG A 1 195 ? 10.195 -8.916 0.739 1.00 85.06 195 ARG A CA 1
ATOM 1383 C C . ARG A 1 195 ? 11.569 -8.900 1.420 1.00 85.06 195 ARG A C 1
ATOM 1385 O O . ARG A 1 195 ? 11.661 -8.449 2.558 1.00 85.06 195 ARG A O 1
ATOM 1392 N N . LEU A 1 196 ? 12.623 -9.350 0.735 1.00 83.56 196 LEU A N 1
ATOM 1393 C CA . LEU A 1 196 ? 13.979 -9.412 1.299 1.00 83.56 196 LEU A CA 1
ATOM 1394 C C . LEU A 1 196 ? 14.619 -8.031 1.515 1.00 83.56 196 LEU A C 1
ATOM 1396 O O . LEU A 1 196 ? 15.348 -7.860 2.486 1.00 83.56 196 LEU A O 1
ATOM 1400 N N . VAL A 1 197 ? 14.369 -7.041 0.646 1.00 82.69 197 VAL A N 1
ATOM 1401 C CA . VAL A 1 197 ? 14.912 -5.676 0.841 1.00 82.69 197 VAL A CA 1
ATOM 1402 C C . VAL A 1 197 ? 14.286 -4.996 2.047 1.00 82.69 197 VAL A C 1
ATOM 1404 O O . VAL A 1 197 ? 14.971 -4.299 2.795 1.00 82.69 197 VAL A O 1
ATOM 1407 N N . VAL A 1 198 ? 12.974 -5.157 2.207 1.00 73.31 198 VAL A N 1
ATOM 1408 C CA . VAL A 1 198 ? 12.224 -4.438 3.238 1.00 73.31 198 VAL A CA 1
ATOM 1409 C C . VAL A 1 198 ? 12.499 -5.016 4.632 1.00 73.31 198 VAL A C 1
ATOM 1411 O O . VAL A 1 198 ? 12.360 -4.306 5.624 1.00 73.31 198 VAL A O 1
ATOM 1414 N N . HIS A 1 199 ? 12.948 -6.270 4.724 1.00 65.75 199 HIS A N 1
ATOM 1415 C CA . HIS A 1 199 ? 13.103 -6.977 5.989 1.00 65.75 199 HIS A CA 1
ATOM 1416 C C . HIS A 1 199 ? 14.560 -7.352 6.273 1.00 65.75 199 HIS A C 1
ATOM 1418 O O . HIS A 1 199 ? 15.087 -8.346 5.778 1.00 65.75 199 HIS A O 1
ATOM 1424 N N . THR A 1 200 ? 15.214 -6.549 7.112 1.00 58.88 200 THR A N 1
ATOM 1425 C CA . THR A 1 200 ? 16.560 -6.826 7.630 1.00 58.88 200 THR A CA 1
ATOM 1426 C C . THR A 1 200 ? 16.677 -6.302 9.059 1.00 58.88 200 THR A C 1
ATOM 1428 O O . THR A 1 200 ? 16.448 -5.114 9.293 1.00 58.88 200 THR A O 1
ATOM 1431 N N . HIS A 1 201 ? 17.077 -7.159 10.000 1.00 53.22 201 HIS A N 1
ATOM 1432 C CA . HIS A 1 201 ? 17.258 -6.789 11.403 1.00 53.22 201 HIS A CA 1
ATOM 1433 C C . HIS A 1 201 ? 18.606 -6.092 11.609 1.00 53.22 201 HIS A C 1
ATOM 1435 O O . HIS A 1 201 ? 19.648 -6.734 11.726 1.00 53.22 201 HIS A O 1
ATOM 1441 N N . THR A 1 202 ? 18.593 -4.762 11.651 1.00 57.25 202 THR A N 1
ATOM 1442 C CA . THR A 1 202 ? 19.719 -3.978 12.172 1.00 57.25 202 THR A CA 1
ATOM 1443 C C . THR A 1 202 ? 19.324 -3.324 13.492 1.00 57.25 202 THR A C 1
ATOM 1445 O O . THR A 1 202 ? 18.163 -2.939 13.633 1.00 57.25 202 THR A O 1
ATOM 1448 N N . PRO A 1 203 ? 20.269 -3.125 14.430 1.00 58.25 203 PRO A N 1
ATOM 1449 C CA . PRO A 1 203 ? 20.024 -2.352 15.645 1.00 58.25 203 PRO A CA 1
ATOM 1450 C C . PRO A 1 203 ? 19.420 -0.980 15.323 1.00 58.25 203 PRO A C 1
ATOM 1452 O O . PRO A 1 203 ? 19.736 -0.401 14.281 1.00 58.25 203 PRO A O 1
ATOM 1455 N N . ALA A 1 204 ? 18.578 -0.458 16.219 1.00 63.44 204 ALA A N 1
ATOM 1456 C CA . ALA A 1 204 ? 17.903 0.820 16.021 1.00 63.44 204 ALA A CA 1
ATOM 1457 C C . ALA A 1 204 ? 18.927 1.950 15.756 1.00 63.44 204 ALA A C 1
ATOM 1459 O O . ALA A 1 204 ? 19.761 2.226 16.623 1.00 63.44 204 ALA A O 1
ATOM 1460 N N . PRO A 1 205 ? 18.899 2.596 14.574 1.00 76.00 205 PRO A N 1
ATOM 1461 C CA . PRO A 1 205 ? 19.867 3.629 14.222 1.00 76.00 205 PRO A CA 1
ATOM 1462 C C . PRO A 1 205 ? 19.679 4.891 15.070 1.00 76.00 205 PRO A C 1
ATOM 1464 O O . PRO A 1 205 ? 18.549 5.283 15.386 1.00 76.00 205 PRO A O 1
ATOM 1467 N N . ASP A 1 206 ? 20.781 5.575 15.382 1.00 85.75 206 ASP A N 1
ATOM 1468 C CA . ASP A 1 206 ? 20.739 6.905 15.993 1.00 85.75 206 ASP A CA 1
ATOM 1469 C C . ASP A 1 206 ? 20.184 7.970 15.017 1.00 85.75 206 ASP A C 1
ATOM 1471 O O . ASP A 1 206 ? 19.945 7.712 13.833 1.00 85.75 206 ASP A O 1
ATOM 1475 N N . ALA A 1 207 ? 19.935 9.189 15.506 1.00 86.56 207 ALA A N 1
ATOM 1476 C CA . ALA A 1 207 ? 19.330 10.248 14.693 1.00 86.56 207 ALA A CA 1
ATOM 1477 C C . ALA A 1 207 ? 20.173 10.625 13.460 1.00 86.56 207 ALA A C 1
ATOM 1479 O O . ALA A 1 207 ? 19.616 10.902 12.396 1.00 86.56 207 ALA A O 1
ATOM 1480 N N . ALA A 1 208 ? 21.504 10.601 13.579 1.00 88.25 208 ALA A N 1
ATOM 1481 C CA . ALA A 1 208 ? 22.401 10.925 12.475 1.00 88.25 208 ALA A CA 1
ATOM 1482 C C . ALA A 1 208 ? 22.375 9.827 11.403 1.00 88.25 208 ALA A C 1
ATOM 1484 O O . ALA A 1 208 ? 22.295 10.123 10.211 1.00 88.25 208 ALA A O 1
ATOM 1485 N N . GLN A 1 209 ? 22.374 8.558 11.813 1.00 89.56 209 GLN A N 1
ATOM 1486 C CA . GLN A 1 209 ? 22.241 7.417 10.912 1.00 89.56 209 GLN A CA 1
ATOM 1487 C C . GLN A 1 209 ? 20.898 7.423 10.175 1.00 89.56 209 GLN A C 1
ATOM 1489 O O . GLN A 1 209 ? 20.875 7.173 8.968 1.00 89.56 209 GLN A O 1
ATOM 1494 N N . ARG A 1 210 ? 19.793 7.759 10.858 1.00 90.25 210 ARG A N 1
ATOM 1495 C CA . ARG A 1 210 ? 18.470 7.892 10.219 1.00 90.25 210 ARG A CA 1
ATOM 1496 C C . ARG A 1 210 ? 18.471 8.962 9.135 1.00 90.25 210 ARG A C 1
ATOM 1498 O O . ARG A 1 210 ? 18.030 8.683 8.022 1.00 90.25 210 ARG A O 1
ATOM 1505 N N . ALA A 1 211 ? 19.044 10.132 9.419 1.00 91.06 211 ALA A N 1
ATOM 1506 C CA . ALA A 1 211 ? 19.161 11.209 8.441 1.00 91.06 211 ALA A CA 1
ATOM 1507 C C . ALA A 1 211 ? 20.032 10.808 7.237 1.00 91.06 211 ALA A C 1
ATOM 1509 O O . ALA A 1 211 ? 19.624 11.002 6.094 1.00 91.06 211 ALA A O 1
ATOM 1510 N N . VAL A 1 212 ? 21.199 10.193 7.468 1.00 93.56 212 VAL A N 1
ATOM 1511 C CA . VAL A 1 212 ? 22.093 9.726 6.390 1.00 93.56 212 VAL A CA 1
ATOM 1512 C C . VAL A 1 212 ? 21.415 8.668 5.514 1.00 93.56 212 VAL A C 1
ATOM 1514 O O . VAL A 1 212 ? 21.500 8.737 4.284 1.00 93.56 212 VAL A O 1
ATOM 1517 N N . SER A 1 213 ? 20.714 7.714 6.130 1.00 92.62 213 SER A N 1
ATOM 1518 C CA . SER A 1 213 ? 19.940 6.694 5.416 1.00 92.62 213 SER A CA 1
ATOM 1519 C C . SER A 1 213 ? 18.811 7.326 4.597 1.00 92.62 213 SER A C 1
ATOM 1521 O O . SER A 1 213 ? 18.669 7.031 3.414 1.00 92.62 213 SER A O 1
ATOM 1523 N N . ALA A 1 214 ? 18.069 8.277 5.165 1.00 93.44 214 ALA A N 1
ATOM 1524 C CA . ALA A 1 214 ? 16.997 8.980 4.464 1.00 93.44 214 ALA A CA 1
ATOM 1525 C C . ALA A 1 214 ? 17.496 9.815 3.276 1.00 93.44 214 ALA A C 1
ATOM 1527 O O . ALA A 1 214 ? 16.909 9.748 2.197 1.00 93.44 214 ALA A O 1
ATOM 1528 N N . VAL A 1 215 ? 18.603 10.549 3.426 1.00 94.62 215 VAL A N 1
ATOM 1529 C CA . VAL A 1 215 ? 19.217 11.282 2.305 1.00 94.62 215 VAL A CA 1
ATOM 1530 C C . VAL A 1 215 ? 19.642 10.310 1.208 1.00 94.62 215 VAL A C 1
ATOM 1532 O O . VAL A 1 215 ? 19.337 10.532 0.040 1.00 94.62 215 VAL A O 1
ATOM 1535 N N . SER A 1 216 ? 20.288 9.203 1.573 1.00 94.00 216 SER A N 1
ATOM 1536 C CA . SER A 1 216 ? 20.740 8.196 0.604 1.00 94.00 216 SER A CA 1
ATOM 1537 C C . SER A 1 216 ? 19.569 7.498 -0.095 1.00 94.00 216 SER A C 1
ATOM 1539 O O . SER A 1 216 ? 19.651 7.216 -1.288 1.00 94.00 216 SER A O 1
ATOM 1541 N N . PHE A 1 217 ? 18.459 7.284 0.615 1.00 93.62 217 PHE A N 1
ATOM 1542 C CA . PHE A 1 217 ? 17.198 6.804 0.054 1.00 93.62 217 PHE A CA 1
ATOM 1543 C C . PHE A 1 217 ? 16.635 7.777 -0.982 1.00 93.62 217 PHE A C 1
ATOM 1545 O O . PHE A 1 217 ? 16.370 7.369 -2.110 1.00 93.62 217 PHE A O 1
ATOM 1552 N N . LEU A 1 218 ? 16.519 9.065 -0.644 1.00 93.38 218 LEU A N 1
ATOM 1553 C CA . LEU A 1 218 ? 1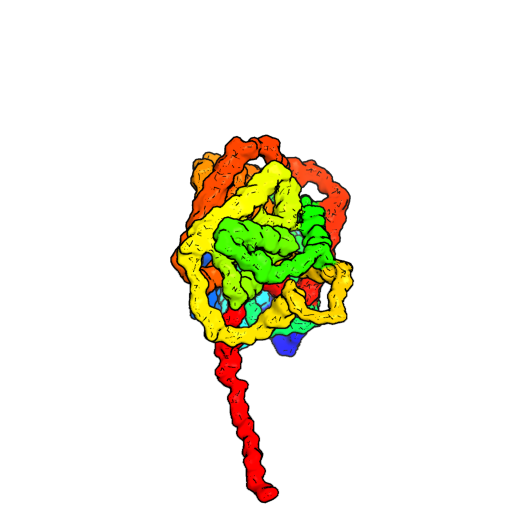6.017 10.092 -1.563 1.00 93.38 218 LEU A CA 1
ATOM 1554 C C . LEU A 1 218 ? 16.914 10.245 -2.797 1.00 93.38 218 LEU A C 1
ATOM 1556 O O . LEU A 1 218 ? 16.406 10.352 -3.911 1.00 93.38 218 LEU A O 1
ATOM 1560 N N . VAL A 1 219 ? 18.237 10.196 -2.615 1.00 93.31 219 VAL A N 1
ATOM 1561 C CA . VAL A 1 219 ? 19.207 10.170 -3.721 1.00 93.31 219 VAL A CA 1
ATOM 1562 C C . VAL A 1 219 ? 19.002 8.932 -4.591 1.00 93.31 219 VAL A C 1
ATOM 1564 O O . VAL A 1 219 ? 19.002 9.047 -5.813 1.00 93.31 219 VAL A O 1
ATOM 1567 N N . GLY A 1 220 ? 18.779 7.764 -3.987 1.00 90.50 220 GLY A N 1
ATOM 1568 C CA . GLY A 1 220 ? 18.482 6.527 -4.705 1.00 90.50 220 GLY A CA 1
ATOM 1569 C C . GLY A 1 220 ? 17.209 6.611 -5.549 1.00 90.50 220 GLY A C 1
ATOM 1570 O O . GLY A 1 220 ? 17.239 6.290 -6.736 1.00 90.50 220 GLY A O 1
ATOM 1571 N N . VAL A 1 221 ? 16.119 7.115 -4.965 1.00 89.25 221 VAL A N 1
ATOM 1572 C CA . VAL A 1 221 ? 14.843 7.351 -5.661 1.00 89.25 221 VAL A CA 1
ATOM 1573 C C . VAL A 1 221 ? 15.054 8.316 -6.831 1.00 89.25 221 VAL A C 1
ATOM 1575 O O . VAL A 1 221 ? 14.684 8.005 -7.963 1.00 89.25 221 VAL A O 1
ATOM 1578 N N . ALA A 1 222 ? 15.693 9.464 -6.582 1.00 88.50 222 ALA A N 1
ATOM 1579 C CA . ALA A 1 222 ? 15.958 10.473 -7.604 1.00 88.50 222 ALA A CA 1
ATOM 1580 C C . ALA A 1 222 ? 16.830 9.922 -8.741 1.00 88.50 222 ALA A C 1
ATOM 1582 O O . ALA A 1 222 ? 16.543 10.175 -9.909 1.00 88.50 222 ALA A O 1
ATOM 1583 N N . LEU A 1 223 ? 17.847 9.116 -8.414 1.00 86.06 223 LEU A N 1
ATOM 1584 C CA . LEU A 1 223 ? 18.710 8.469 -9.397 1.00 86.06 223 LEU A CA 1
ATOM 1585 C C . LEU A 1 223 ? 17.893 7.565 -10.323 1.00 86.06 223 LEU A C 1
ATOM 1587 O O . LEU A 1 223 ? 17.982 7.725 -11.537 1.00 86.06 223 LEU A O 1
ATOM 1591 N N . VAL A 1 224 ? 17.064 6.670 -9.777 1.00 81.75 224 VAL A N 1
ATOM 1592 C CA . VAL A 1 224 ? 16.245 5.743 -10.581 1.00 81.75 224 VAL A CA 1
ATOM 1593 C C . VAL A 1 224 ? 15.238 6.481 -11.459 1.00 81.75 224 VAL A C 1
ATOM 1595 O O . VAL A 1 224 ? 15.077 6.120 -12.626 1.00 81.75 224 VAL A O 1
ATOM 1598 N N . LEU A 1 225 ? 14.581 7.514 -10.926 1.00 80.12 225 LEU A N 1
ATOM 1599 C CA . LEU A 1 225 ? 13.622 8.325 -11.683 1.00 80.12 225 LEU A CA 1
ATOM 1600 C C . LEU A 1 225 ? 14.298 9.192 -12.756 1.00 80.12 225 LEU A C 1
ATOM 1602 O O . LEU A 1 225 ? 13.654 9.552 -13.736 1.00 80.12 225 LEU A O 1
ATOM 1606 N N . SER A 1 226 ? 15.586 9.508 -12.592 1.00 78.19 226 SER A N 1
ATOM 1607 C CA . SER A 1 226 ? 16.364 10.279 -13.568 1.00 78.19 226 SER A CA 1
ATOM 1608 C C . SER A 1 226 ? 16.892 9.449 -14.737 1.00 78.19 226 SER A C 1
ATOM 1610 O O . SER A 1 226 ? 17.233 10.027 -15.772 1.00 78.19 226 SER A O 1
ATOM 1612 N N . LEU A 1 227 ? 16.997 8.115 -14.601 1.00 72.50 227 LEU A N 1
ATOM 1613 C CA . LEU A 1 227 ? 17.536 7.325 -15.707 1.00 72.50 227 LEU A CA 1
ATOM 1614 C C . LEU A 1 227 ? 16.527 7.350 -16.857 1.00 72.50 227 LEU A C 1
ATOM 1616 O O . LEU A 1 227 ? 15.342 7.102 -16.612 1.00 72.50 227 LEU A O 1
ATOM 1620 N N . PRO A 1 228 ? 16.984 7.558 -18.101 1.00 64.31 228 PRO A N 1
ATOM 1621 C CA . PRO A 1 228 ? 16.128 7.458 -19.270 1.00 64.31 228 PRO A CA 1
ATOM 1622 C C . PRO A 1 228 ? 15.349 6.142 -19.246 1.00 64.31 228 PRO A C 1
ATOM 1624 O O . PRO A 1 228 ? 15.890 5.101 -18.850 1.00 64.31 228 PRO A O 1
ATOM 1627 N N . ASP A 1 229 ? 14.081 6.196 -19.644 1.00 61.09 229 ASP A N 1
ATOM 1628 C CA . ASP A 1 229 ? 13.336 4.990 -19.975 1.00 61.09 229 ASP A CA 1
ATOM 1629 C C . ASP A 1 229 ? 13.996 4.391 -21.231 1.00 61.09 229 ASP A C 1
ATOM 1631 O O . ASP A 1 229 ? 14.000 5.046 -22.281 1.00 61.09 229 ASP A O 1
ATOM 1635 N N . PRO A 1 230 ? 14.642 3.211 -21.147 1.00 46.34 230 PRO A N 1
ATOM 1636 C CA . PRO A 1 230 ? 15.348 2.634 -22.284 1.00 46.34 230 PRO A CA 1
ATOM 1637 C C . PRO A 1 230 ? 14.414 2.287 -23.451 1.00 46.34 230 PRO A C 1
ATOM 1639 O O . PRO A 1 230 ? 14.906 1.990 -24.541 1.00 46.34 230 PRO A O 1
ATOM 1642 N N . LEU A 1 231 ? 13.089 2.355 -23.273 1.00 46.59 231 LEU A N 1
ATOM 1643 C CA . LEU A 1 231 ? 12.136 2.038 -24.321 1.00 46.59 231 LEU A CA 1
ATOM 1644 C C . LEU A 1 231 ? 11.040 3.108 -24.459 1.00 46.59 231 LEU A C 1
ATOM 1646 O O . LEU A 1 231 ? 9.866 2.870 -24.190 1.00 46.59 231 LEU A O 1
ATOM 1650 N N . GLY A 1 232 ? 11.359 4.175 -25.196 1.00 45.00 232 GLY A N 1
ATOM 1651 C CA . GLY A 1 232 ? 10.379 4.887 -26.047 1.00 45.00 232 GLY A CA 1
ATOM 1652 C C . GLY A 1 232 ? 9.754 4.007 -27.161 1.00 45.00 232 GLY A C 1
ATOM 1653 O O . GLY A 1 232 ? 9.257 4.503 -28.176 1.00 45.00 232 GLY A O 1
ATOM 1654 N N . VAL A 1 233 ? 9.844 2.682 -27.015 1.00 40.06 233 VAL A N 1
ATOM 1655 C CA . VAL A 1 233 ? 9.231 1.625 -27.823 1.00 40.06 233 VAL A CA 1
ATOM 1656 C C . VAL A 1 233 ? 8.018 1.028 -27.082 1.00 40.06 233 VAL A C 1
ATOM 1658 O O . VAL A 1 233 ? 7.056 0.672 -27.752 1.00 40.06 233 VAL A O 1
ATOM 1661 N N . LEU A 1 234 ? 7.983 1.026 -25.737 1.00 40.38 234 LEU A N 1
ATOM 1662 C CA . LEU A 1 234 ? 6.859 0.497 -24.930 1.00 40.38 234 LEU A CA 1
ATOM 1663 C C . LEU A 1 234 ? 5.580 1.328 -25.119 1.00 40.38 234 LEU A C 1
ATOM 1665 O O . LEU A 1 234 ? 4.498 0.792 -25.336 1.00 40.38 234 LEU A O 1
ATOM 1669 N N . GLN A 1 235 ? 5.718 2.655 -25.216 1.00 44.38 235 GLN A N 1
ATOM 1670 C CA . GLN A 1 235 ? 4.617 3.562 -25.580 1.00 44.38 235 GLN A CA 1
ATOM 1671 C C . GLN A 1 235 ? 3.992 3.275 -26.956 1.00 44.38 235 GLN A C 1
ATOM 1673 O O . GLN A 1 235 ? 2.880 3.723 -27.227 1.00 44.38 235 GLN A O 1
ATOM 1678 N N . ARG A 1 236 ? 4.691 2.552 -27.844 1.00 39.75 236 ARG A N 1
ATOM 1679 C CA . ARG A 1 236 ? 4.174 2.182 -29.171 1.00 39.75 236 ARG A CA 1
ATOM 1680 C C . ARG A 1 236 ? 3.435 0.842 -29.182 1.00 39.75 236 ARG A C 1
ATOM 1682 O O . ARG A 1 236 ? 2.709 0.600 -30.141 1.00 39.75 236 ARG A O 1
ATOM 1689 N N . ALA A 1 237 ? 3.588 0.002 -28.153 1.00 40.44 237 ALA A N 1
ATOM 1690 C CA . ALA A 1 237 ? 2.958 -1.318 -28.090 1.00 40.44 237 ALA A CA 1
ATOM 1691 C C . ALA A 1 237 ? 1.516 -1.271 -27.552 1.00 40.44 237 ALA A C 1
ATOM 1693 O O . ALA A 1 237 ? 0.666 -2.010 -28.044 1.00 40.44 237 ALA A O 1
ATOM 1694 N N . GLN A 1 238 ? 1.205 -0.359 -26.620 1.00 42.62 238 GLN A N 1
ATOM 1695 C CA . GLN A 1 238 ? -0.165 -0.102 -26.150 1.00 42.62 238 GLN A CA 1
ATOM 1696 C C . GLN A 1 238 ? -0.458 1.406 -26.031 1.00 42.62 238 GLN A C 1
ATOM 1698 O O . GLN A 1 238 ? -0.328 1.983 -24.956 1.00 42.62 238 GLN A O 1
ATOM 1703 N N . PRO A 1 239 ? -0.902 2.074 -27.111 1.00 44.38 239 PRO A N 1
ATOM 1704 C CA . PRO A 1 239 ? -1.230 3.505 -27.091 1.00 44.38 239 PRO A CA 1
ATOM 1705 C C . PRO A 1 239 ? -2.472 3.870 -26.250 1.00 44.38 239 PRO A C 1
ATOM 1707 O O . PRO A 1 239 ? -2.846 5.041 -26.207 1.00 44.38 239 PRO A O 1
ATOM 1710 N N . SER A 1 240 ? -3.136 2.898 -25.612 1.00 46.59 240 SER A N 1
ATOM 1711 C CA . SER A 1 240 ? -4.398 3.093 -24.887 1.00 46.59 240 SER A CA 1
ATOM 1712 C C . SER A 1 240 ? -4.313 2.999 -23.361 1.00 46.59 240 SER A C 1
ATOM 1714 O O . SER A 1 240 ? -5.321 3.284 -22.721 1.00 46.59 240 SER A O 1
ATOM 1716 N N . GLU A 1 241 ? -3.174 2.633 -22.763 1.00 51.50 241 GLU A N 1
ATOM 1717 C CA . GLU A 1 241 ? -3.037 2.574 -21.298 1.00 51.50 241 GLU A CA 1
ATOM 1718 C C . GLU A 1 241 ? -1.830 3.404 -20.834 1.00 51.50 241 GLU A C 1
ATOM 1720 O O . GLU A 1 241 ? -0.729 3.300 -21.373 1.00 51.50 241 GLU A O 1
ATOM 1725 N N . LEU A 1 242 ? -2.057 4.300 -19.866 1.00 54.62 242 LEU A N 1
ATOM 1726 C CA . LEU A 1 242 ? -1.011 5.134 -19.269 1.00 54.62 242 LEU A CA 1
ATOM 1727 C C . LEU A 1 242 ? 0.054 4.232 -18.641 1.00 54.62 242 LEU A C 1
ATOM 1729 O O . LEU A 1 242 ? -0.280 3.300 -17.906 1.00 54.62 242 LEU A O 1
ATOM 1733 N N . SER A 1 243 ? 1.340 4.533 -18.856 1.00 62.84 243 SER A N 1
ATOM 1734 C CA . SER A 1 243 ? 2.390 3.802 -18.139 1.00 62.84 243 SER A CA 1
ATOM 1735 C C . SER A 1 243 ? 2.197 3.967 -16.624 1.00 62.84 243 SER A C 1
ATOM 1737 O O . SER A 1 243 ? 1.683 4.993 -16.162 1.00 62.84 243 SER A O 1
ATOM 1739 N N . LEU A 1 244 ? 2.623 2.980 -15.826 1.00 67.62 244 LEU A N 1
ATOM 1740 C CA . LEU A 1 244 ? 2.550 3.043 -14.358 1.00 67.62 244 LEU A CA 1
ATOM 1741 C C . LEU A 1 244 ? 3.062 4.399 -13.834 1.00 67.62 244 LEU A C 1
ATOM 1743 O O . LEU A 1 244 ? 2.421 5.050 -13.014 1.00 67.62 244 LEU A O 1
ATOM 1747 N N . VAL A 1 245 ? 4.189 4.860 -14.381 1.00 65.50 245 VAL A N 1
ATOM 1748 C CA . VAL A 1 245 ? 4.836 6.132 -14.030 1.00 65.50 245 VAL A CA 1
ATOM 1749 C C . VAL A 1 245 ? 3.957 7.337 -14.380 1.00 65.50 245 VAL A C 1
ATOM 1751 O O . VAL A 1 245 ? 3.853 8.273 -13.587 1.00 65.50 245 VAL A O 1
ATOM 1754 N N . GLN A 1 246 ? 3.291 7.304 -15.536 1.00 69.06 246 GLN A N 1
ATOM 1755 C CA . GLN A 1 246 ? 2.381 8.365 -15.975 1.00 69.06 246 GLN A CA 1
ATOM 1756 C C . GLN A 1 246 ? 1.094 8.429 -15.146 1.00 69.06 246 GLN A C 1
ATOM 1758 O O . GLN A 1 246 ? 0.496 9.497 -15.059 1.00 69.06 246 GLN A O 1
ATOM 1763 N N . SER A 1 247 ? 0.698 7.328 -14.505 1.00 74.06 247 SER A N 1
ATOM 1764 C CA . SER A 1 247 ? -0.489 7.269 -13.640 1.00 74.06 247 SER A CA 1
ATOM 1765 C C . SER A 1 247 ? -0.210 7.742 -12.209 1.00 74.06 247 SER A C 1
ATOM 1767 O O . SER A 1 247 ? -1.080 8.319 -11.558 1.00 74.06 247 SER A O 1
ATOM 1769 N N . VAL A 1 248 ? 1.014 7.547 -11.707 1.00 80.94 248 VAL A N 1
ATOM 1770 C CA . VAL A 1 248 ? 1.372 7.862 -10.314 1.00 80.94 248 VAL A CA 1
ATOM 1771 C C . VAL A 1 248 ? 1.333 9.366 -10.019 1.00 80.94 248 VAL A C 1
ATOM 1773 O O . VAL A 1 248 ? 0.742 9.773 -9.020 1.00 80.94 248 VAL A O 1
ATOM 1776 N N . VAL A 1 249 ? 1.946 10.207 -10.862 1.00 83.75 249 VAL A N 1
ATOM 1777 C CA . VAL A 1 249 ? 2.047 11.657 -10.588 1.00 83.75 249 VAL A CA 1
ATOM 1778 C C . VAL A 1 249 ? 0.674 12.343 -10.557 1.00 83.75 249 VAL A C 1
ATOM 1780 O O . VAL A 1 249 ? 0.408 13.030 -9.569 1.00 83.75 249 VAL A O 1
ATOM 1783 N N . PRO A 1 250 ? -0.225 12.145 -11.543 1.00 81.50 250 PRO A N 1
ATOM 1784 C CA . PRO A 1 250 ? -1.569 12.719 -11.491 1.00 81.50 250 PRO A CA 1
ATOM 1785 C C . PRO A 1 250 ? -2.345 12.281 -10.249 1.00 81.50 250 PRO A C 1
ATOM 1787 O O . PRO A 1 250 ? -2.969 13.116 -9.599 1.00 81.50 250 PRO A O 1
ATOM 1790 N N . LEU A 1 251 ? -2.246 11.002 -9.855 1.00 81.94 251 LEU A N 1
ATOM 1791 C CA . LEU A 1 251 ? -2.878 10.509 -8.628 1.00 81.94 251 LEU A CA 1
ATOM 1792 C C . LEU A 1 251 ? -2.353 11.238 -7.386 1.00 81.94 251 LEU A C 1
ATOM 1794 O O . LEU A 1 251 ? -3.153 11.640 -6.542 1.00 81.94 251 LEU A O 1
ATOM 1798 N N . PHE A 1 252 ? -1.039 11.458 -7.275 1.00 88.62 252 PHE A N 1
ATOM 1799 C CA . PHE A 1 252 ? -0.455 12.227 -6.171 1.00 88.62 252 PHE A CA 1
ATOM 1800 C C . PHE A 1 252 ? -0.929 13.681 -6.148 1.00 88.62 252 PHE A C 1
ATOM 1802 O O . PHE A 1 252 ? -1.283 14.172 -5.077 1.00 88.62 252 PHE A O 1
ATOM 1809 N N . VAL A 1 253 ? -0.937 14.364 -7.297 1.00 88.94 253 VAL A N 1
ATOM 1810 C CA . VAL A 1 253 ? -1.383 15.764 -7.404 1.00 88.94 253 VAL A CA 1
ATOM 1811 C C . VAL A 1 253 ? -2.847 15.891 -6.984 1.00 88.94 253 VAL A C 1
ATOM 1813 O O . VAL A 1 253 ? -3.184 16.739 -6.159 1.00 88.94 253 VAL A O 1
ATOM 1816 N N . GLU A 1 254 ? -3.695 15.001 -7.491 1.00 84.31 254 GLU A N 1
ATOM 1817 C CA . GLU A 1 254 ? -5.136 14.995 -7.243 1.00 84.31 254 GLU A CA 1
ATOM 1818 C C . GLU A 1 254 ? -5.485 14.721 -5.771 1.00 84.31 254 GLU A C 1
ATOM 1820 O O . GLU A 1 254 ? -6.399 15.325 -5.207 1.00 84.31 254 GLU A O 1
ATOM 1825 N N . THR A 1 255 ? -4.755 13.808 -5.126 1.00 87.62 255 THR A N 1
ATOM 1826 C CA . THR A 1 255 ? -5.076 13.347 -3.766 1.00 87.62 255 THR A CA 1
ATOM 1827 C C . THR A 1 255 ? -4.341 14.112 -2.660 1.00 87.62 255 THR A C 1
ATOM 1829 O O . THR A 1 255 ? -4.796 14.101 -1.509 1.00 87.62 255 THR A O 1
ATOM 1832 N N . ALA A 1 256 ? -3.278 14.860 -2.991 1.00 91.19 256 ALA A N 1
ATOM 1833 C CA . ALA A 1 256 ? -2.482 15.615 -2.021 1.00 91.19 256 ALA A CA 1
ATOM 1834 C C . ALA A 1 256 ? -3.292 16.621 -1.174 1.00 91.19 256 ALA A C 1
ATOM 1836 O O . ALA A 1 256 ? -3.106 16.618 0.046 1.00 91.19 256 ALA A O 1
ATOM 1837 N N . PRO A 1 257 ? -4.211 17.446 -1.727 1.00 89.75 257 PRO A N 1
ATOM 1838 C CA . PRO A 1 257 ? -4.990 18.387 -0.916 1.00 89.75 257 PRO A CA 1
ATOM 1839 C C . PRO A 1 257 ? -5.867 17.684 0.124 1.00 89.75 257 PRO A C 1
ATOM 1841 O O . PRO A 1 257 ? -5.924 18.099 1.282 1.00 89.75 257 PRO A O 1
ATOM 1844 N N . SER A 1 258 ? -6.534 16.596 -0.273 1.00 87.25 258 SER A N 1
ATOM 1845 C CA . SER A 1 258 ? -7.401 15.822 0.619 1.00 87.25 258 SER A CA 1
ATOM 1846 C C . SER A 1 258 ? -6.602 15.114 1.708 1.00 87.25 258 SER A C 1
ATOM 1848 O O . SER A 1 258 ? -7.042 15.088 2.857 1.00 87.25 258 SER A O 1
ATOM 1850 N N . PHE A 1 259 ? -5.418 14.592 1.378 1.00 88.12 259 PHE A N 1
ATOM 1851 C CA . PHE A 1 259 ? -4.542 13.962 2.361 1.00 88.12 259 PHE A CA 1
ATOM 1852 C C . PHE A 1 259 ? -3.957 14.982 3.354 1.00 88.12 259 PHE A C 1
ATOM 1854 O O . PHE A 1 259 ? -3.964 14.739 4.558 1.00 88.12 259 PHE A O 1
ATOM 1861 N N . LEU A 1 260 ? -3.545 16.172 2.900 1.00 91.38 260 LEU A N 1
ATOM 1862 C CA . LEU A 1 260 ? -3.125 17.248 3.809 1.00 91.38 260 LEU A CA 1
ATOM 1863 C C . LEU A 1 260 ? -4.259 17.702 4.732 1.00 91.38 260 LEU A C 1
ATOM 1865 O O . LEU A 1 260 ? -4.051 17.844 5.938 1.00 91.38 260 LEU A O 1
ATOM 1869 N N . ALA A 1 261 ? -5.464 17.897 4.190 1.00 88.25 261 ALA A N 1
ATOM 1870 C CA . ALA A 1 261 ? -6.635 18.253 4.987 1.00 88.25 261 ALA A CA 1
ATOM 1871 C C . ALA A 1 261 ? -6.930 17.186 6.053 1.00 88.25 261 ALA A C 1
ATOM 1873 O O . ALA A 1 261 ? -7.180 17.521 7.210 1.00 88.25 261 ALA A O 1
ATOM 1874 N N . ALA A 1 262 ? -6.827 15.907 5.688 1.00 84.50 262 ALA A N 1
ATOM 1875 C CA . ALA A 1 262 ? -6.971 14.782 6.603 1.00 84.50 262 ALA A CA 1
ATOM 1876 C C . ALA A 1 262 ? -5.955 14.802 7.759 1.00 84.50 262 ALA A C 1
ATOM 1878 O O . ALA A 1 262 ? -6.345 14.605 8.915 1.00 84.50 262 ALA A O 1
ATOM 1879 N N . LEU A 1 263 ? -4.678 15.083 7.476 1.00 86.44 263 LEU A N 1
ATOM 1880 C CA . LEU A 1 263 ? -3.639 15.208 8.505 1.00 86.44 263 LEU A CA 1
ATOM 1881 C C . LEU A 1 263 ? -3.928 16.376 9.459 1.00 86.44 263 LEU A C 1
ATOM 1883 O O . LEU A 1 263 ? -3.828 16.223 10.678 1.00 86.44 263 LEU A O 1
ATOM 1887 N N . VAL A 1 264 ? -4.343 17.531 8.927 1.00 89.44 264 VAL A N 1
ATOM 1888 C CA . VAL A 1 264 ? -4.700 18.709 9.739 1.00 89.44 264 VAL A CA 1
ATOM 1889 C C . VAL A 1 264 ? -5.900 18.415 10.636 1.00 89.44 264 VAL A C 1
ATOM 1891 O O . VAL A 1 264 ? -5.837 18.671 11.838 1.00 89.44 264 VAL A O 1
ATOM 1894 N N . VAL A 1 265 ? -6.974 17.843 10.085 1.00 84.25 265 VAL A N 1
ATOM 1895 C CA . VAL A 1 265 ? -8.173 17.469 10.853 1.00 84.25 265 VAL A CA 1
ATOM 1896 C C . VAL A 1 265 ? -7.822 16.466 11.949 1.00 84.25 265 VAL A C 1
ATOM 1898 O O . VAL A 1 265 ? -8.271 16.619 13.083 1.00 84.25 265 VAL A O 1
ATOM 1901 N N . THR A 1 266 ? -6.978 15.484 11.635 1.00 79.50 266 THR A N 1
ATOM 1902 C CA . THR A 1 266 ? -6.466 14.514 12.607 1.00 79.50 266 THR A CA 1
ATOM 1903 C C . THR A 1 266 ? -5.733 15.202 13.756 1.00 79.50 266 THR A C 1
ATOM 1905 O O . THR A 1 266 ? -6.059 14.962 14.919 1.00 79.50 266 THR A O 1
ATOM 1908 N N . GLY A 1 267 ? -4.802 16.111 13.452 1.00 82.44 267 GLY A N 1
ATOM 1909 C CA . GLY A 1 267 ? -4.127 16.915 14.469 1.00 82.44 267 GLY A CA 1
ATOM 1910 C C . GLY A 1 267 ? -5.125 17.695 15.327 1.00 82.44 267 GLY A C 1
ATOM 1911 O O . GLY A 1 267 ? -5.083 17.620 16.554 1.00 82.44 267 GLY A O 1
ATOM 1912 N N . VAL A 1 268 ? -6.075 18.401 14.706 1.00 85.00 268 VAL A N 1
ATOM 1913 C CA . VAL A 1 268 ? -7.106 19.160 15.436 1.00 85.00 268 VAL A CA 1
ATOM 1914 C C . VAL A 1 268 ? -7.891 18.245 16.372 1.00 85.00 268 VAL A C 1
ATOM 1916 O O . VAL A 1 268 ? -8.037 18.578 17.546 1.00 85.00 268 VAL A O 1
ATOM 1919 N N . LEU A 1 269 ? -8.329 17.068 15.917 1.00 76.56 269 LEU A N 1
ATOM 1920 C CA . LEU A 1 269 ? -9.039 16.109 16.765 1.00 76.56 269 LEU A CA 1
ATOM 1921 C C . LEU A 1 269 ? -8.234 15.703 18.004 1.00 76.56 269 LEU A C 1
ATOM 1923 O O . LEU A 1 269 ? -8.798 15.697 19.097 1.00 76.56 269 LEU A O 1
ATOM 1927 N N . TYR A 1 270 ? -6.927 15.458 17.879 1.00 74.56 270 TYR A N 1
ATOM 1928 C CA . TYR A 1 270 ? -6.059 15.199 19.038 1.00 74.56 270 TYR A CA 1
ATOM 1929 C C . TYR A 1 270 ? -6.040 16.358 20.051 1.00 74.56 270 TYR A C 1
ATOM 1931 O O . TYR A 1 270 ? -5.846 16.143 21.252 1.00 74.56 270 TYR A O 1
ATOM 1939 N N . ALA A 1 271 ? -6.263 17.593 19.598 1.00 80.06 271 ALA A N 1
ATOM 1940 C CA . ALA A 1 271 ? -6.359 18.752 20.475 1.00 80.06 271 ALA A CA 1
ATOM 1941 C C . ALA A 1 271 ? -7.709 18.841 21.204 1.00 80.06 271 ALA A C 1
ATOM 1943 O O . ALA A 1 271 ? -7.717 19.218 22.384 1.00 80.06 271 ALA A O 1
ATOM 1944 N N . VAL A 1 272 ? -8.818 18.512 20.522 1.00 77.38 272 VAL A N 1
ATOM 1945 C CA . VAL A 1 272 ? -10.191 18.752 21.017 1.00 77.38 272 VAL A CA 1
ATOM 1946 C C . VAL A 1 272 ? -10.826 17.545 21.710 1.00 77.38 272 VAL A C 1
ATOM 1948 O O . VAL A 1 272 ? -11.668 17.734 22.586 1.00 77.38 272 VAL A O 1
ATOM 1951 N N . VAL A 1 273 ? -10.476 16.312 21.330 1.00 67.75 273 VAL A N 1
ATOM 1952 C CA . VAL A 1 273 ? -11.151 15.104 21.827 1.00 67.75 273 VAL A CA 1
ATOM 1953 C C . VAL A 1 273 ? -10.741 14.825 23.281 1.00 67.75 273 VAL A C 1
ATOM 1955 O O . VAL A 1 273 ? -9.576 14.520 23.551 1.00 67.75 273 VAL A O 1
ATOM 1958 N N . PRO A 1 274 ? -11.683 14.863 24.244 1.00 63.88 274 PRO A N 1
ATOM 1959 C CA . PRO A 1 274 ? -11.387 14.505 25.623 1.00 63.88 274 PRO A CA 1
ATOM 1960 C C . PRO A 1 274 ? -11.148 12.995 25.749 1.00 63.88 274 PRO A C 1
ATOM 1962 O O . PRO A 1 274 ? -11.894 12.179 25.202 1.00 63.88 274 PRO A O 1
ATOM 1965 N N . ARG A 1 275 ? -10.127 12.612 26.523 1.00 64.06 275 ARG A N 1
ATOM 1966 C CA . ARG A 1 275 ? -9.802 11.205 26.799 1.00 64.06 275 ARG A CA 1
ATOM 1967 C C . ARG A 1 275 ? -10.919 10.551 27.606 1.00 64.06 275 ARG A C 1
ATOM 1969 O O . ARG A 1 275 ? -11.096 10.843 28.788 1.00 64.06 275 ARG A O 1
ATOM 1976 N N . ARG A 1 276 ? -11.684 9.661 26.972 1.00 67.00 276 ARG A N 1
ATOM 1977 C CA . ARG A 1 276 ? -12.716 8.867 27.653 1.00 67.00 276 ARG A CA 1
ATOM 1978 C C . ARG A 1 276 ? -12.060 7.714 28.408 1.00 67.00 276 ARG A C 1
ATOM 1980 O O . ARG A 1 276 ? -11.204 7.020 27.867 1.00 67.00 276 ARG A O 1
ATOM 1987 N N . ARG A 1 277 ? -12.479 7.494 29.656 1.00 70.75 277 ARG A N 1
ATOM 1988 C CA . ARG A 1 277 ? -12.019 6.353 30.463 1.00 70.75 277 ARG A CA 1
ATOM 1989 C C . ARG A 1 277 ? -12.524 5.045 29.854 1.00 70.75 277 ARG A C 1
ATOM 1991 O O . ARG A 1 277 ? -13.657 4.994 29.377 1.00 70.75 277 ARG A O 1
ATOM 1998 N N . ALA A 1 278 ? -11.716 3.989 29.937 1.00 72.00 278 ALA A N 1
ATOM 1999 C CA . ALA A 1 278 ? -12.095 2.655 29.466 1.00 72.00 278 ALA A CA 1
ATOM 2000 C C . ALA A 1 278 ? -13.392 2.147 30.125 1.00 72.00 278 ALA A C 1
ATOM 2002 O O . ALA A 1 278 ? -14.209 1.532 29.449 1.00 72.00 278 ALA A O 1
ATOM 2003 N N . SER A 1 279 ? -13.652 2.520 31.383 1.00 73.50 279 SER A N 1
ATOM 2004 C CA . SER A 1 279 ? -14.887 2.176 32.102 1.00 73.50 279 SER A CA 1
ATOM 2005 C C . SER A 1 279 ? -16.169 2.695 31.443 1.00 73.50 279 SER A C 1
ATOM 2007 O O . SER A 1 279 ? -17.250 2.167 31.679 1.00 73.50 279 SER A O 1
ATOM 2009 N N . TRP A 1 280 ? -16.093 3.694 30.555 1.00 78.25 280 TRP A N 1
ATOM 2010 C CA . TRP A 1 280 ? -17.259 4.111 29.772 1.00 78.25 280 TRP A CA 1
ATOM 2011 C C . TRP A 1 280 ? -17.758 2.994 28.838 1.00 78.25 280 TRP A C 1
ATOM 2013 O O . TRP A 1 280 ? -18.955 2.919 28.552 1.00 78.25 280 TRP A O 1
ATOM 2023 N N . LEU A 1 281 ? -16.871 2.097 28.398 1.00 82.50 281 LEU A N 1
ATOM 2024 C CA . LEU A 1 281 ? -17.193 0.955 27.537 1.00 82.50 281 LEU A CA 1
ATOM 2025 C C . LEU A 1 281 ? -17.899 -0.184 28.288 1.00 82.50 281 LEU A C 1
ATOM 2027 O O . LEU A 1 281 ? -18.501 -1.057 27.659 1.00 82.50 281 LEU A O 1
ATOM 2031 N N . GLU A 1 282 ? -17.890 -0.150 29.621 1.00 79.12 282 GLU A N 1
ATOM 2032 C CA . GLU A 1 282 ? -18.590 -1.103 30.479 1.00 79.12 282 GLU A CA 1
ATOM 2033 C C . GLU A 1 282 ? -20.088 -0.763 30.491 1.00 79.12 282 GLU A C 1
ATOM 2035 O O . GLU A 1 282 ? -20.604 0.007 31.304 1.00 79.12 282 GLU A O 1
ATOM 2040 N N . ALA A 1 283 ? -20.812 -1.289 29.506 1.00 81.69 283 ALA A N 1
ATOM 2041 C CA . ALA A 1 283 ? -22.269 -1.253 29.475 1.00 81.69 283 ALA A CA 1
ATOM 2042 C C . ALA A 1 283 ? -22.843 -2.632 29.816 1.00 81.69 283 ALA A C 1
ATOM 2044 O O . ALA A 1 283 ? -22.264 -3.657 29.471 1.00 81.69 283 ALA A O 1
ATOM 2045 N N . THR A 1 284 ? -24.020 -2.674 30.441 1.00 78.69 284 THR A N 1
ATOM 2046 C CA . THR A 1 284 ? -24.678 -3.938 30.818 1.00 78.69 284 THR A CA 1
ATOM 2047 C C . THR A 1 284 ? -25.319 -4.658 29.630 1.00 78.69 284 THR A C 1
ATOM 2049 O O . THR A 1 284 ? -25.339 -5.883 29.584 1.00 78.69 284 THR A O 1
ATOM 2052 N N . ARG A 1 285 ? -25.841 -3.916 28.643 1.00 89.50 285 ARG A N 1
ATOM 2053 C CA . ARG A 1 285 ? -26.505 -4.485 27.457 1.00 89.50 285 ARG A CA 1
ATOM 2054 C C . ARG A 1 285 ? -25.514 -4.650 26.294 1.00 89.50 285 ARG A C 1
ATOM 2056 O O . ARG A 1 285 ? -24.862 -3.662 25.957 1.00 89.50 285 ARG A O 1
ATOM 2063 N N . PRO A 1 286 ? -25.476 -5.800 25.588 1.00 88.56 286 PRO A N 1
ATOM 2064 C CA . PRO A 1 286 ? -24.561 -6.021 24.458 1.00 88.56 286 PRO A CA 1
ATOM 2065 C C . PRO A 1 286 ? -24.660 -4.966 23.347 1.00 88.56 286 PRO A C 1
ATOM 2067 O O . PRO A 1 286 ? -23.651 -4.532 22.804 1.00 88.56 286 PRO A O 1
ATOM 2070 N N . VAL A 1 287 ? -25.873 -4.490 23.041 1.00 92.38 287 VAL A N 1
ATOM 2071 C CA . VAL A 1 287 ? -26.093 -3.414 22.052 1.00 92.38 287 VAL A CA 1
ATOM 2072 C C . VAL A 1 287 ? -25.451 -2.106 22.498 1.00 92.38 287 VAL A C 1
ATOM 2074 O O . VAL A 1 287 ? -24.819 -1.426 21.696 1.00 92.38 287 VAL A O 1
ATOM 2077 N N . ALA A 1 288 ? -25.557 -1.773 23.786 1.00 91.50 288 ALA A N 1
ATOM 2078 C CA . ALA A 1 288 ? -24.913 -0.590 24.337 1.00 91.50 288 ALA A CA 1
ATOM 2079 C C . ALA A 1 288 ? -23.384 -0.746 24.370 1.00 91.50 288 ALA A C 1
ATOM 2081 O O . ALA A 1 288 ? -22.688 0.220 24.081 1.00 91.50 288 ALA A O 1
ATOM 2082 N N . GLN A 1 289 ? -22.861 -1.946 24.652 1.00 91.00 289 GLN A N 1
ATOM 2083 C CA . GLN A 1 289 ? -21.423 -2.238 24.567 1.00 91.00 289 GLN A CA 1
ATOM 2084 C C . GLN A 1 289 ? -20.904 -2.003 23.145 1.00 91.00 289 GLN A C 1
ATOM 2086 O O . GLN A 1 289 ? -19.960 -1.241 22.960 1.00 91.00 289 GLN A O 1
ATOM 2091 N N . ALA A 1 290 ? -21.561 -2.588 22.137 1.00 92.56 290 ALA A N 1
ATOM 2092 C CA . ALA A 1 290 ? -21.183 -2.425 20.736 1.00 92.56 290 ALA A CA 1
ATOM 2093 C C . ALA A 1 290 ? -21.286 -0.959 20.277 1.00 92.56 290 ALA A C 1
ATOM 2095 O O . ALA A 1 290 ? -20.351 -0.432 19.680 1.00 92.56 290 ALA A O 1
ATOM 2096 N N . ALA A 1 291 ? -22.380 -0.265 20.608 1.00 93.50 291 ALA A N 1
ATOM 2097 C CA . ALA A 1 291 ? -22.560 1.143 20.254 1.00 93.50 291 ALA A CA 1
ATOM 2098 C C . ALA A 1 291 ? -21.492 2.045 20.895 1.00 93.50 291 ALA A C 1
ATOM 2100 O O . ALA A 1 291 ? -20.933 2.913 20.225 1.00 93.50 291 ALA A O 1
ATOM 2101 N N . ARG A 1 292 ? -21.170 1.825 22.178 1.00 91.31 292 ARG A N 1
ATOM 2102 C CA . ARG A 1 292 ? -20.104 2.568 22.863 1.00 91.31 292 ARG A CA 1
ATOM 2103 C C . ARG A 1 292 ? -18.728 2.230 22.296 1.00 91.31 292 ARG A C 1
ATOM 2105 O O . ARG A 1 292 ? -17.942 3.144 22.098 1.00 91.31 292 ARG A O 1
ATOM 2112 N N . GLY A 1 293 ? -18.463 0.967 21.967 1.00 90.44 293 GLY A N 1
ATOM 2113 C CA . GLY A 1 293 ? -17.237 0.546 21.285 1.00 90.44 293 GLY A CA 1
ATOM 2114 C C . GLY A 1 293 ? -17.043 1.245 19.939 1.00 90.44 293 GLY A C 1
ATOM 2115 O O . GLY A 1 293 ? -16.009 1.866 19.711 1.00 90.44 293 GLY A O 1
ATOM 2116 N N . ALA A 1 294 ? -18.066 1.235 19.081 1.00 90.94 294 ALA A N 1
ATOM 2117 C CA . ALA A 1 294 ? -18.019 1.928 17.794 1.00 90.94 294 ALA A CA 1
ATOM 2118 C C . ALA A 1 294 ? -17.810 3.444 17.964 1.00 90.94 294 ALA A C 1
ATOM 2120 O O . ALA A 1 294 ? -16.938 4.030 17.327 1.00 90.94 294 ALA A O 1
ATOM 2121 N N . ALA A 1 295 ? -18.554 4.073 18.880 1.00 88.56 295 ALA A N 1
ATOM 2122 C CA . ALA A 1 295 ? -18.431 5.502 19.169 1.00 88.56 295 ALA A CA 1
ATOM 2123 C C . ALA A 1 295 ? -17.082 5.884 19.803 1.00 88.56 295 ALA A C 1
ATOM 2125 O O . ALA A 1 295 ? -16.635 7.017 19.648 1.00 88.56 295 ALA A O 1
ATOM 2126 N N . PHE A 1 296 ? -16.435 4.960 20.514 1.00 84.06 296 PHE A N 1
ATOM 2127 C CA . PHE A 1 296 ? -15.093 5.153 21.060 1.00 84.06 296 PHE A CA 1
ATOM 2128 C C . PHE A 1 296 ? -14.028 5.200 19.961 1.00 84.06 296 PHE A C 1
ATOM 2130 O O . PHE A 1 296 ? -13.047 5.920 20.109 1.00 84.06 296 PHE A O 1
ATOM 2137 N N . GLY A 1 297 ? -14.254 4.490 18.852 1.00 78.19 297 GLY A N 1
ATOM 2138 C CA . GLY A 1 297 ? -13.377 4.485 17.684 1.00 78.19 297 GLY A CA 1
ATOM 2139 C C . GLY A 1 297 ? -13.449 5.744 16.825 1.00 78.19 297 GLY A C 1
ATOM 2140 O O . GLY A 1 297 ? -12.423 6.210 16.353 1.00 78.19 297 GLY A O 1
ATOM 2141 N N . VAL A 1 298 ? -14.638 6.335 16.663 1.00 78.19 298 VAL A N 1
ATOM 2142 C CA . VAL A 1 298 ? -14.865 7.519 15.803 1.00 78.19 298 VAL A CA 1
ATOM 2143 C C . VAL A 1 298 ? -13.860 8.663 16.022 1.00 78.19 298 VAL A C 1
ATOM 2145 O O . VAL A 1 298 ? -13.341 9.183 15.037 1.00 78.19 298 VAL A O 1
ATOM 2148 N N . PRO A 1 299 ? -13.584 9.105 17.263 1.00 67.69 299 PRO A N 1
ATOM 2149 C CA . PRO A 1 299 ? -12.681 10.224 17.490 1.00 67.69 299 PRO A CA 1
ATOM 2150 C C . PRO A 1 299 ? -11.204 9.819 17.538 1.00 67.69 299 PRO A C 1
ATOM 2152 O O . PRO A 1 299 ? -10.366 10.702 17.700 1.00 67.69 299 PRO A O 1
ATOM 2155 N N . LEU A 1 300 ? -10.879 8.523 17.454 1.00 67.94 300 LEU A N 1
ATOM 2156 C CA . LEU A 1 300 ? -9.503 8.043 17.416 1.00 67.94 300 LEU A CA 1
ATOM 2157 C C . LEU A 1 300 ? -9.033 8.075 15.959 1.00 67.94 300 LEU A C 1
ATOM 2159 O O . LEU A 1 300 ? -9.493 7.265 15.156 1.00 67.94 300 LEU A O 1
ATOM 2163 N N . PRO A 1 301 ? -8.102 8.967 15.592 1.00 57.41 301 PRO A N 1
ATOM 2164 C CA . PRO A 1 301 ? -7.553 9.032 14.243 1.00 57.41 301 PRO A CA 1
ATOM 2165 C C . PRO A 1 301 ? -6.472 7.956 14.057 1.00 57.41 301 PRO A C 1
ATOM 2167 O O . PRO A 1 301 ? -5.349 8.209 13.629 1.00 57.41 301 PRO A O 1
ATOM 2170 N N . ALA A 1 302 ? -6.807 6.738 14.463 1.00 58.44 302 ALA A N 1
ATOM 2171 C CA . ALA A 1 302 ? -5.957 5.579 14.358 1.00 58.44 302 ALA A CA 1
ATOM 2172 C C . ALA A 1 302 ? -6.378 4.804 13.110 1.00 58.44 302 ALA A C 1
ATOM 2174 O O . ALA A 1 302 ? -7.463 4.223 13.057 1.00 58.44 302 ALA A O 1
ATOM 2175 N N . GLY A 1 303 ? -5.488 4.736 12.119 1.00 63.94 303 GLY A N 1
ATOM 2176 C CA . GLY A 1 303 ? -5.564 3.681 11.113 1.00 63.94 303 GLY A CA 1
ATOM 2177 C C . GLY A 1 303 ? -5.471 2.297 11.773 1.00 63.94 303 GLY A C 1
ATOM 2178 O O . GLY A 1 303 ? -5.268 2.165 12.983 1.00 63.94 303 GLY A O 1
ATOM 2179 N N . SER A 1 304 ? -5.562 1.230 10.982 1.00 61.94 304 SER A N 1
ATOM 2180 C CA . SER A 1 304 ? -5.600 -0.146 11.498 1.00 61.94 304 SER A CA 1
ATOM 2181 C C . SER A 1 304 ? -4.411 -0.534 12.406 1.00 61.94 304 SER A C 1
ATOM 2183 O O . SER A 1 304 ? -4.534 -1.500 13.156 1.00 61.94 304 SER A O 1
ATOM 2185 N N . CYS A 1 305 ? -3.290 0.202 12.374 1.00 61.28 305 CYS A N 1
ATOM 2186 C CA . CYS A 1 305 ? -2.115 0.001 13.234 1.00 61.28 305 CYS A CA 1
ATOM 2187 C C . CYS A 1 305 ? -2.276 0.590 14.653 1.00 61.28 305 CYS A C 1
ATOM 2189 O O . CYS A 1 305 ? -1.894 -0.058 15.625 1.00 61.28 305 CYS A O 1
ATOM 2191 N N . GLY A 1 306 ? -2.891 1.770 14.805 1.00 64.38 306 GLY A N 1
ATOM 2192 C CA . GLY A 1 306 ? -3.065 2.421 16.118 1.00 64.38 306 GLY A CA 1
ATOM 2193 C C . GLY A 1 306 ? -4.150 1.773 16.991 1.00 64.38 306 GLY A C 1
ATOM 2194 O O . GLY A 1 306 ? -4.167 1.928 18.211 1.00 64.38 306 GLY A O 1
ATOM 2195 N N . VAL A 1 307 ? -5.034 0.983 16.376 1.00 77.69 307 VAL A N 1
ATOM 2196 C CA . VAL A 1 307 ? -6.096 0.228 17.062 1.00 77.69 307 VAL A CA 1
ATOM 2197 C C . VAL A 1 307 ? -5.526 -0.907 17.919 1.00 77.69 307 VAL A C 1
ATOM 2199 O O . VAL A 1 307 ? -6.072 -1.217 18.979 1.00 77.69 307 VAL A O 1
ATOM 2202 N N . LEU A 1 308 ? -4.420 -1.515 17.485 1.00 77.00 308 LEU A N 1
ATOM 2203 C CA . LEU A 1 308 ? -3.850 -2.723 18.081 1.00 77.00 308 LEU A CA 1
ATOM 2204 C C . LEU A 1 308 ? -3.432 -2.564 19.559 1.00 77.00 308 LEU A C 1
ATOM 2206 O O . LEU A 1 308 ? -3.905 -3.356 20.384 1.00 77.00 308 LEU A O 1
ATOM 2210 N N . PRO A 1 309 ? -2.596 -1.572 19.943 1.00 70.00 309 PRO A N 1
ATOM 2211 C CA . PRO A 1 309 ? -2.195 -1.401 21.342 1.00 70.00 309 PRO A CA 1
ATOM 2212 C C . PRO A 1 309 ? -3.384 -1.060 22.249 1.00 70.00 309 PRO A C 1
ATOM 2214 O O . PRO A 1 309 ? -3.467 -1.546 23.378 1.00 70.00 309 PRO A O 1
ATOM 2217 N N . ILE A 1 310 ? -4.347 -0.283 21.743 1.00 79.25 310 ILE A N 1
ATOM 2218 C CA . ILE A 1 310 ? -5.563 0.069 22.484 1.00 79.25 310 ILE A CA 1
ATOM 2219 C C . ILE A 1 310 ? -6.409 -1.183 22.719 1.00 79.25 310 ILE A C 1
ATOM 2221 O O . ILE A 1 310 ? -6.818 -1.440 23.849 1.00 79.25 310 ILE A O 1
ATOM 2225 N N . ALA A 1 311 ? -6.631 -1.999 21.686 1.00 83.81 311 ALA A N 1
ATOM 2226 C CA . ALA A 1 311 ? -7.426 -3.214 21.804 1.00 83.81 311 ALA A CA 1
ATOM 2227 C C . ALA A 1 311 ? -6.823 -4.211 22.807 1.00 83.81 311 ALA A C 1
ATOM 2229 O O . ALA A 1 311 ? -7.556 -4.719 23.654 1.00 83.81 311 ALA A O 1
ATOM 2230 N N . ARG A 1 312 ? -5.497 -4.430 22.782 1.00 82.50 312 ARG A N 1
ATOM 2231 C CA . ARG A 1 312 ? -4.799 -5.270 23.777 1.00 82.50 312 ARG A CA 1
ATOM 2232 C C . ARG A 1 312 ? -5.028 -4.780 25.206 1.00 82.50 312 ARG A C 1
ATOM 2234 O O . ARG A 1 312 ? -5.334 -5.574 26.090 1.00 82.50 312 ARG A O 1
ATOM 2241 N N . ARG A 1 313 ? -4.956 -3.465 25.433 1.00 80.00 313 ARG A N 1
ATOM 2242 C CA . ARG A 1 313 ? -5.247 -2.888 26.752 1.00 80.00 313 ARG A CA 1
ATOM 2243 C C . ARG A 1 313 ? -6.706 -3.082 27.160 1.00 80.00 313 ARG A C 1
ATOM 2245 O O . ARG A 1 313 ? -6.961 -3.379 28.319 1.00 80.00 313 ARG A O 1
ATOM 2252 N N . LEU A 1 314 ? -7.661 -2.927 26.242 1.00 85.19 314 LEU A N 1
ATOM 2253 C CA . LEU A 1 314 ? -9.077 -3.167 26.542 1.00 85.19 314 LEU A CA 1
ATOM 2254 C C . LEU A 1 314 ? -9.332 -4.631 26.934 1.00 85.19 314 LEU A C 1
ATOM 2256 O O . LEU A 1 314 ? -10.097 -4.871 27.866 1.00 85.19 314 LEU A O 1
ATOM 2260 N N . PHE A 1 315 ? -8.653 -5.590 26.292 1.00 84.75 315 PHE A N 1
ATOM 2261 C CA . PHE A 1 315 ? -8.689 -6.997 26.706 1.00 84.75 315 PHE A CA 1
ATOM 2262 C C . PHE A 1 315 ? -8.080 -7.200 28.099 1.00 84.75 315 PHE A C 1
ATOM 2264 O O . PHE A 1 315 ? -8.710 -7.834 28.942 1.00 84.75 315 PHE A O 1
ATOM 2271 N N . ALA A 1 316 ? -6.925 -6.590 28.388 1.00 80.38 316 ALA A N 1
ATOM 2272 C CA . ALA A 1 316 ? -6.298 -6.651 29.714 1.00 80.38 316 ALA A CA 1
ATOM 2273 C C . ALA A 1 316 ? -7.158 -6.011 30.821 1.00 80.38 316 ALA A C 1
ATOM 2275 O O . ALA A 1 316 ? -7.179 -6.477 31.958 1.00 80.38 316 ALA A O 1
ATOM 2276 N N . LEU A 1 317 ? -7.922 -4.970 30.483 1.00 82.19 317 LEU A N 1
ATOM 2277 C CA . LEU A 1 317 ? -8.904 -4.336 31.368 1.00 82.19 317 LEU A CA 1
ATOM 2278 C C . LEU A 1 317 ? -10.235 -5.099 31.444 1.00 82.19 317 LEU A C 1
ATOM 2280 O O . LEU A 1 317 ? -11.169 -4.612 32.072 1.00 82.19 317 LEU A O 1
ATOM 2284 N N . HIS A 1 318 ? -10.334 -6.279 30.825 1.00 83.69 318 HIS A N 1
ATOM 2285 C CA . HIS A 1 318 ? -11.528 -7.126 30.839 1.00 83.69 318 HIS A CA 1
ATOM 2286 C C . HIS A 1 318 ? -12.788 -6.421 30.300 1.00 83.69 318 HIS A C 1
ATOM 2288 O O . HIS A 1 318 ? -13.916 -6.739 30.686 1.00 83.69 318 HIS A O 1
ATOM 2294 N N . ILE A 1 319 ? -12.612 -5.475 29.371 1.00 88.31 319 ILE A N 1
ATOM 2295 C CA . ILE A 1 319 ? -13.725 -4.800 28.700 1.00 88.31 319 ILE A CA 1
ATOM 2296 C C . ILE A 1 319 ? -14.503 -5.826 27.854 1.00 88.31 319 ILE A C 1
ATOM 2298 O O . ILE A 1 319 ? -13.892 -6.701 27.233 1.00 88.31 319 ILE A O 1
ATOM 2302 N N . PRO A 1 320 ? -15.848 -5.746 27.785 1.00 90.50 320 PRO A N 1
ATOM 2303 C CA . PRO A 1 320 ? -16.643 -6.727 27.055 1.00 90.50 320 PRO A CA 1
ATOM 2304 C C . PRO A 1 320 ? -16.220 -6.885 25.589 1.00 90.50 320 PRO A C 1
ATOM 2306 O O . PRO A 1 320 ? -16.088 -5.900 24.858 1.00 90.50 320 PRO A O 1
ATOM 2309 N N . VAL A 1 321 ? -16.101 -8.136 25.127 1.00 90.88 321 VAL A N 1
ATOM 2310 C CA . VAL A 1 321 ? -15.648 -8.480 23.764 1.00 90.88 321 VAL A CA 1
ATOM 2311 C C . VAL A 1 321 ? -16.471 -7.772 22.683 1.00 90.88 321 VAL A C 1
ATOM 2313 O O . VAL A 1 321 ? -15.912 -7.323 21.689 1.00 90.88 321 VAL A O 1
ATOM 2316 N N . ALA A 1 322 ? -17.784 -7.603 22.881 1.00 91.88 322 ALA A N 1
ATOM 2317 C CA . ALA A 1 322 ? -18.636 -6.880 21.936 1.00 91.88 322 ALA A CA 1
ATOM 2318 C C . ALA A 1 322 ? -18.219 -5.404 21.767 1.00 91.88 322 ALA A C 1
ATOM 2320 O O . ALA A 1 322 ? -18.224 -4.894 20.649 1.00 91.88 322 ALA A O 1
ATOM 2321 N N . ALA A 1 323 ? -17.816 -4.717 22.842 1.00 92.00 323 ALA A N 1
ATOM 2322 C CA . ALA A 1 323 ? -17.313 -3.347 22.743 1.00 92.00 323 ALA A CA 1
ATOM 2323 C C . ALA A 1 323 ? -15.974 -3.302 21.994 1.00 92.00 323 ALA A C 1
ATOM 2325 O O . ALA A 1 323 ? -15.793 -2.456 21.121 1.00 92.00 323 ALA A O 1
ATOM 2326 N N . ILE A 1 324 ? -15.068 -4.242 22.285 1.00 91.94 324 ILE A N 1
ATOM 2327 C CA . ILE A 1 324 ? -13.750 -4.310 21.639 1.00 91.94 324 ILE A CA 1
ATOM 2328 C C . ILE A 1 324 ? -13.887 -4.626 20.146 1.00 91.94 324 ILE A C 1
ATOM 2330 O O . ILE A 1 324 ? -13.278 -3.946 19.328 1.00 91.94 324 ILE A O 1
ATOM 2334 N N . LEU A 1 325 ? -14.720 -5.599 19.765 1.00 93.25 325 LEU A N 1
ATOM 2335 C CA . LEU A 1 325 ? -14.950 -5.936 18.357 1.00 93.25 325 LEU A CA 1
ATOM 2336 C C . LEU A 1 325 ? -15.591 -4.776 17.588 1.00 93.25 325 LEU A C 1
ATOM 2338 O O . LEU A 1 325 ? -15.158 -4.476 16.478 1.00 93.25 325 LEU A O 1
ATOM 2342 N N . ALA A 1 326 ? -16.578 -4.092 18.175 1.00 93.62 326 ALA A N 1
ATOM 2343 C CA . ALA A 1 326 ? -17.187 -2.926 17.538 1.00 93.62 326 ALA A CA 1
ATOM 2344 C C . ALA A 1 326 ? -16.175 -1.784 17.366 1.00 93.62 326 ALA A C 1
ATOM 2346 O O . ALA A 1 326 ? -16.127 -1.173 16.303 1.00 93.62 326 ALA A O 1
ATOM 2347 N N . PHE A 1 327 ? -15.341 -1.531 18.380 1.00 91.25 327 PHE A N 1
ATOM 2348 C CA . PHE A 1 327 ? -14.239 -0.571 18.316 1.00 91.25 327 PHE A CA 1
ATOM 2349 C C . PHE A 1 327 ? -13.249 -0.921 17.196 1.00 91.25 327 PHE A C 1
ATOM 2351 O O . PHE A 1 327 ? -12.949 -0.081 16.349 1.00 91.25 327 PHE A O 1
ATOM 2358 N N . VAL A 1 328 ? -12.789 -2.171 17.149 1.00 89.56 328 VAL A N 1
ATOM 2359 C CA . VAL A 1 328 ? -11.787 -2.641 16.186 1.00 89.56 328 VAL A CA 1
ATOM 2360 C C . VAL A 1 328 ? -12.274 -2.532 14.742 1.00 89.56 328 VAL A C 1
ATOM 2362 O O . VAL A 1 328 ? -11.504 -2.130 13.875 1.00 89.56 328 VAL A O 1
ATOM 2365 N N . VAL A 1 329 ? -13.543 -2.859 14.483 1.00 90.38 329 VAL A N 1
ATOM 2366 C CA . VAL A 1 329 ? -14.131 -2.754 13.138 1.00 90.38 329 VAL A CA 1
ATOM 2367 C C . VAL A 1 329 ? -14.405 -1.294 12.770 1.00 90.38 329 VAL A C 1
ATOM 2369 O O . VAL A 1 329 ? -14.085 -0.864 11.664 1.00 90.38 329 VAL A O 1
ATOM 2372 N N . ALA A 1 330 ? -15.006 -0.521 13.680 1.00 90.06 330 ALA A N 1
ATOM 2373 C CA . ALA A 1 330 ? -15.480 0.826 13.377 1.00 90.06 330 ALA A CA 1
ATOM 2374 C C . ALA A 1 330 ? -14.341 1.839 13.210 1.00 90.06 330 ALA A C 1
ATOM 2376 O O . ALA A 1 330 ? -14.427 2.693 12.335 1.00 90.06 330 ALA A O 1
ATOM 2377 N N . THR A 1 331 ? -13.279 1.753 14.015 1.00 86.81 331 THR A N 1
ATOM 2378 C CA . THR A 1 331 ? -12.209 2.770 14.041 1.00 86.81 331 THR A CA 1
ATOM 2379 C C . THR A 1 331 ? -11.562 3.005 12.671 1.00 86.81 331 THR A C 1
ATOM 2381 O O . THR A 1 331 ? -11.662 4.122 12.165 1.00 86.81 331 THR A O 1
ATOM 2384 N N . PRO A 1 332 ? -10.981 1.993 11.993 1.00 82.12 332 PRO A N 1
ATOM 2385 C CA . PRO A 1 332 ? -10.355 2.219 10.691 1.00 82.12 332 PRO A CA 1
ATOM 2386 C C . PRO A 1 332 ? -11.385 2.516 9.589 1.00 82.12 332 PRO A C 1
ATOM 2388 O O . PRO A 1 332 ? -11.075 3.204 8.617 1.00 82.12 332 PRO A O 1
ATOM 2391 N N . ALA A 1 333 ? -12.617 2.018 9.726 1.00 83.94 333 ALA A N 1
ATOM 2392 C CA . ALA A 1 333 ? -13.669 2.195 8.729 1.00 83.94 333 ALA A CA 1
ATOM 2393 C C . ALA A 1 333 ? -14.323 3.591 8.770 1.00 83.94 333 ALA A C 1
ATOM 2395 O O . ALA A 1 333 ? -14.883 4.036 7.766 1.00 83.94 333 ALA A O 1
ATOM 2396 N N . LEU A 1 334 ? -14.257 4.270 9.919 1.00 86.00 334 LEU A N 1
ATOM 2397 C CA . LEU A 1 334 ? -14.791 5.617 10.151 1.00 86.00 334 LEU A CA 1
ATOM 2398 C C . LEU A 1 334 ? -13.700 6.688 10.225 1.00 86.00 334 LEU A C 1
ATOM 2400 O O . LEU A 1 334 ? -14.005 7.849 10.498 1.00 86.00 334 LEU A O 1
ATOM 2404 N N . ALA A 1 335 ? -12.448 6.302 9.981 1.00 82.12 335 ALA A N 1
ATOM 2405 C CA . ALA A 1 335 ? -11.315 7.203 10.018 1.00 82.12 335 ALA A CA 1
ATOM 2406 C C . ALA A 1 335 ? -11.534 8.373 9.038 1.00 82.12 335 ALA A C 1
ATOM 2408 O O . ALA A 1 335 ? -11.892 8.188 7.865 1.00 82.12 335 ALA A O 1
ATOM 2409 N N . LEU A 1 336 ? -11.405 9.601 9.554 1.00 77.81 336 LEU A N 1
ATOM 2410 C CA . LEU A 1 336 ? -11.766 10.808 8.807 1.00 77.81 336 LEU A CA 1
ATOM 2411 C C . LEU A 1 336 ? -10.862 11.019 7.596 1.00 77.81 336 LEU A C 1
ATOM 2413 O O . LEU A 1 336 ? -11.327 11.472 6.555 1.00 77.81 336 LEU A O 1
ATOM 2417 N N . ASP A 1 337 ? -9.597 10.643 7.706 1.00 75.00 337 ASP A N 1
ATOM 2418 C CA . ASP A 1 337 ? -8.621 10.663 6.623 1.00 75.00 337 ASP A CA 1
ATOM 2419 C C . ASP A 1 337 ? -9.087 9.883 5.386 1.00 75.00 337 ASP A C 1
ATOM 2421 O O . ASP A 1 337 ? -9.148 10.428 4.278 1.00 75.00 337 ASP A O 1
ATOM 2425 N N . GLY A 1 338 ? -9.532 8.644 5.586 1.00 78.25 338 GLY A N 1
ATOM 2426 C CA . GLY A 1 338 ? -10.138 7.828 4.541 1.00 78.25 338 GLY A CA 1
ATOM 2427 C C . GLY A 1 338 ? -11.478 8.384 4.052 1.00 78.25 338 GLY A C 1
ATOM 2428 O O . GLY A 1 338 ? -11.853 8.161 2.900 1.00 78.25 338 GLY A O 1
ATOM 2429 N N . ALA A 1 339 ? -12.228 9.107 4.889 1.00 84.44 339 ALA A N 1
ATOM 2430 C CA . ALA A 1 339 ? -13.478 9.762 4.496 1.00 84.44 339 ALA A CA 1
ATOM 2431 C C . ALA A 1 339 ? -13.247 10.951 3.557 1.00 84.44 339 ALA A C 1
ATOM 2433 O O . ALA A 1 339 ? -13.869 10.994 2.498 1.00 84.44 339 ALA A O 1
ATOM 2434 N N . PHE A 1 340 ? -12.325 11.862 3.879 1.00 83.88 340 PHE A N 1
ATOM 2435 C CA . PHE A 1 340 ? -12.010 13.018 3.030 1.00 83.88 340 PHE A CA 1
ATOM 2436 C C . PHE A 1 340 ? -11.515 12.594 1.648 1.00 83.88 340 PHE A C 1
ATOM 2438 O O . PHE A 1 340 ? -12.002 13.097 0.633 1.00 83.88 340 PHE A O 1
ATOM 2445 N N . LEU A 1 341 ? -10.606 11.617 1.606 1.00 82.25 341 LEU A N 1
ATOM 2446 C CA . LEU A 1 341 ? -10.104 11.073 0.348 1.00 82.25 341 LEU A CA 1
ATOM 2447 C C . LEU A 1 341 ? -11.222 10.406 -0.473 1.00 82.25 341 LEU A C 1
ATOM 2449 O O . LEU A 1 341 ? -11.275 10.549 -1.692 1.00 82.25 341 LEU A O 1
ATOM 2453 N N . SER A 1 342 ? -12.164 9.731 0.194 1.00 86.88 342 SER A N 1
ATOM 2454 C CA . SER A 1 342 ? -13.311 9.102 -0.476 1.00 86.88 342 SER A CA 1
ATOM 2455 C C . SER A 1 342 ? -14.321 10.106 -0.997 1.00 86.88 342 SER A C 1
ATOM 2457 O O . SER A 1 342 ? -14.843 9.910 -2.087 1.00 86.88 342 SER A O 1
ATOM 2459 N N . VAL A 1 343 ? -14.569 11.211 -0.289 1.00 88.44 343 VAL A N 1
ATOM 2460 C CA . VAL A 1 343 ? -15.445 12.268 -0.813 1.00 88.44 343 VAL A CA 1
ATOM 2461 C C . VAL A 1 343 ? -14.883 12.812 -2.123 1.00 88.44 343 VAL A C 1
ATOM 2463 O O . VAL A 1 343 ? -15.647 12.987 -3.071 1.00 88.44 343 VAL A O 1
ATOM 2466 N N . ARG A 1 344 ? -13.562 13.034 -2.194 1.00 85.00 344 ARG A N 1
ATOM 2467 C CA . ARG A 1 344 ? -12.906 13.542 -3.404 1.00 85.00 344 ARG A CA 1
ATOM 2468 C C . ARG A 1 344 ? -12.945 12.536 -4.557 1.00 85.00 344 ARG A C 1
ATOM 2470 O O . ARG A 1 344 ? -13.292 12.926 -5.664 1.00 85.00 344 ARG A O 1
ATOM 2477 N N . LEU A 1 345 ? -12.624 11.266 -4.298 1.00 83.75 345 LEU A N 1
ATOM 2478 C CA . LEU A 1 345 ? -12.468 10.254 -5.353 1.00 83.75 345 LEU A CA 1
ATOM 2479 C C . LEU A 1 345 ? -13.759 9.511 -5.732 1.00 83.75 345 LEU A C 1
ATOM 2481 O O . LEU A 1 345 ? -13.911 9.074 -6.866 1.00 83.75 345 LEU A O 1
ATOM 2485 N N . LEU A 1 346 ? -14.683 9.336 -4.789 1.00 86.31 346 LEU A N 1
ATOM 2486 C CA . LEU A 1 346 ? -15.879 8.494 -4.935 1.00 86.31 346 LEU A CA 1
ATOM 2487 C C . LEU A 1 346 ? -17.188 9.284 -4.810 1.00 86.31 346 LEU A C 1
ATOM 2489 O O . LEU A 1 346 ? -18.265 8.751 -5.082 1.00 86.31 346 LEU A O 1
ATOM 2493 N N . GLY A 1 347 ? -17.111 10.548 -4.392 1.00 88.75 347 GLY A N 1
ATOM 2494 C CA . GLY A 1 347 ? -18.264 11.401 -4.132 1.00 88.75 347 GLY A CA 1
ATOM 2495 C C . GLY A 1 347 ? -18.847 11.231 -2.727 1.00 88.75 347 GLY A C 1
ATOM 2496 O O . GLY A 1 347 ? -18.691 10.210 -2.046 1.00 88.75 347 GLY A O 1
ATOM 2497 N N . ALA A 1 348 ? -19.561 12.265 -2.280 1.00 90.06 348 ALA A N 1
ATOM 2498 C CA . ALA A 1 348 ? -20.212 12.282 -0.972 1.00 90.06 348 ALA A CA 1
ATOM 2499 C C . ALA A 1 348 ? -21.267 11.168 -0.783 1.00 90.06 348 ALA A C 1
ATOM 2501 O O . ALA A 1 348 ? -21.247 10.540 0.278 1.00 90.06 348 ALA A O 1
ATOM 2502 N N . PRO A 1 349 ? -22.144 10.851 -1.762 1.00 90.56 349 PRO A N 1
ATOM 2503 C CA . PRO A 1 349 ? -23.190 9.843 -1.565 1.00 90.56 349 PRO A CA 1
ATOM 2504 C C . PRO A 1 349 ? -22.633 8.449 -1.263 1.00 90.56 349 PRO A C 1
ATOM 2506 O O . PRO A 1 349 ? -23.049 7.817 -0.291 1.00 90.56 349 PRO A O 1
ATOM 2509 N N . LEU A 1 350 ? -21.642 7.991 -2.040 1.00 89.69 350 LEU A N 1
ATOM 2510 C CA . LEU A 1 350 ? -21.020 6.685 -1.816 1.00 89.69 350 LEU A CA 1
ATOM 2511 C C . LEU A 1 350 ? -20.214 6.666 -0.512 1.00 89.69 350 LEU A C 1
ATOM 2513 O O . LEU A 1 350 ? -20.248 5.676 0.217 1.00 89.69 350 LEU A O 1
ATOM 2517 N N . THR A 1 351 ? -19.544 7.772 -0.175 1.00 91.38 351 THR A N 1
ATOM 2518 C CA . THR A 1 351 ? -18.777 7.881 1.074 1.00 91.38 351 THR A CA 1
ATOM 2519 C C . THR A 1 351 ? -19.675 7.804 2.306 1.00 91.38 351 THR A C 1
ATOM 2521 O O . THR A 1 351 ? -19.373 7.059 3.236 1.00 91.38 351 THR A O 1
ATOM 2524 N N . LEU A 1 352 ? -20.803 8.520 2.317 1.00 92.06 352 LEU A N 1
ATOM 2525 C CA . LEU A 1 352 ? -21.767 8.462 3.419 1.00 92.06 352 LEU A CA 1
ATOM 2526 C C . LEU A 1 352 ? -22.384 7.068 3.550 1.00 92.06 352 LEU A C 1
ATOM 2528 O O . LEU A 1 352 ? -22.485 6.545 4.661 1.00 92.06 352 LEU A O 1
ATOM 2532 N N . ALA A 1 353 ? -22.737 6.440 2.425 1.00 91.56 353 ALA A N 1
ATOM 2533 C CA . ALA A 1 353 ? -23.250 5.076 2.419 1.00 91.56 353 ALA A CA 1
ATOM 2534 C C . ALA A 1 353 ? -22.221 4.076 2.968 1.00 91.56 353 ALA A C 1
ATOM 2536 O O . ALA A 1 353 ? -22.575 3.233 3.794 1.00 91.56 353 ALA A O 1
ATOM 2537 N N . ARG A 1 354 ? -20.942 4.215 2.584 1.00 91.75 354 ARG A N 1
ATOM 2538 C CA . ARG A 1 354 ? -19.836 3.433 3.151 1.00 91.75 354 ARG A CA 1
ATOM 2539 C C . ARG A 1 354 ? -19.767 3.593 4.664 1.00 91.75 354 ARG A C 1
ATOM 2541 O O . ARG A 1 354 ? -19.760 2.589 5.364 1.00 91.75 354 ARG A O 1
ATOM 2548 N N . LEU A 1 355 ? -19.724 4.829 5.168 1.00 92.56 355 LEU A N 1
ATOM 2549 C CA . LEU A 1 355 ? -19.619 5.087 6.608 1.00 92.56 355 LEU A CA 1
ATOM 2550 C C . LEU A 1 355 ? -20.801 4.470 7.368 1.00 92.56 355 LEU A C 1
ATOM 2552 O O . LEU A 1 355 ? -20.591 3.761 8.350 1.00 92.56 355 LEU A O 1
ATOM 2556 N N . ALA A 1 356 ? -22.030 4.671 6.885 1.00 92.69 356 ALA A N 1
ATOM 2557 C CA . ALA A 1 356 ? -23.231 4.113 7.504 1.00 92.69 356 ALA A CA 1
ATOM 2558 C C . ALA A 1 356 ? -23.198 2.577 7.550 1.00 92.69 356 ALA A C 1
ATOM 2560 O O . ALA A 1 356 ? -23.422 1.980 8.606 1.00 92.69 356 ALA A O 1
ATOM 2561 N N . VAL A 1 357 ? -22.864 1.934 6.428 1.00 93.44 357 VAL A N 1
ATOM 2562 C CA . VAL A 1 357 ? -22.733 0.475 6.353 1.00 93.44 357 VAL A CA 1
ATOM 2563 C C . VAL A 1 357 ? -21.631 -0.039 7.272 1.00 93.44 357 VAL A C 1
ATOM 2565 O O . VAL A 1 357 ? -21.848 -1.040 7.950 1.00 93.44 357 VAL A O 1
ATOM 2568 N N . SER A 1 358 ? -20.491 0.644 7.358 1.00 92.81 358 SER A N 1
ATOM 2569 C CA . SER A 1 358 ? -19.400 0.263 8.256 1.00 92.81 358 SER A CA 1
ATOM 2570 C C . SER A 1 358 ? -19.813 0.295 9.730 1.00 92.81 358 SER A C 1
ATOM 2572 O O . SER A 1 358 ? -19.473 -0.628 10.471 1.00 92.81 358 SER A O 1
ATOM 2574 N N . VAL A 1 359 ? -20.597 1.295 10.163 1.00 93.69 359 VAL A N 1
ATOM 2575 C CA . VAL A 1 359 ? -21.152 1.324 11.533 1.00 93.69 359 VAL A CA 1
ATOM 2576 C C . VAL A 1 359 ? -22.083 0.138 11.768 1.00 93.69 359 VAL A C 1
ATOM 2578 O O . VAL A 1 359 ? -21.956 -0.561 12.775 1.00 93.69 359 VAL A O 1
ATOM 2581 N N . ILE A 1 360 ? -23.010 -0.107 10.838 1.00 94.25 360 ILE A N 1
ATOM 2582 C CA . ILE A 1 360 ? -23.971 -1.211 10.948 1.00 94.25 360 ILE A CA 1
ATOM 2583 C C . ILE A 1 360 ? -23.227 -2.546 11.006 1.00 94.25 360 ILE A C 1
ATOM 2585 O O . ILE A 1 360 ? -23.508 -3.369 11.877 1.00 94.25 360 ILE A O 1
ATOM 2589 N N . LEU A 1 361 ? -22.242 -2.743 10.129 1.00 94.44 361 LEU A N 1
ATOM 2590 C CA . LEU A 1 361 ? -21.415 -3.941 10.092 1.00 94.44 361 LEU A CA 1
ATOM 2591 C C . LEU A 1 361 ? -20.678 -4.147 11.418 1.00 94.44 361 LEU A C 1
ATOM 2593 O O . LEU A 1 361 ? -20.754 -5.239 11.982 1.00 94.44 361 LEU A O 1
ATOM 2597 N N . ALA A 1 362 ? -20.032 -3.104 11.948 1.00 94.44 362 ALA A N 1
ATOM 2598 C CA . ALA A 1 362 ? -19.342 -3.157 13.235 1.00 94.44 362 ALA A CA 1
ATOM 2599 C C . ALA A 1 362 ? -20.282 -3.596 14.365 1.00 94.44 362 ALA A C 1
ATOM 2601 O O . ALA A 1 362 ? -19.936 -4.480 15.149 1.00 94.44 362 ALA A O 1
ATOM 2602 N N . MET A 1 363 ? -21.494 -3.035 14.420 1.00 94.75 363 MET A N 1
ATOM 2603 C CA . MET A 1 363 ? -22.495 -3.407 15.420 1.00 94.75 363 MET A CA 1
ATOM 2604 C C . MET A 1 363 ? -22.971 -4.853 15.255 1.00 94.75 363 MET A C 1
ATOM 2606 O O . MET A 1 363 ? -23.003 -5.602 16.231 1.00 94.75 363 MET A O 1
ATOM 2610 N N . VAL A 1 364 ? -23.340 -5.262 14.039 1.00 95.44 364 VAL A N 1
ATOM 2611 C CA . VAL A 1 364 ? -23.887 -6.603 13.784 1.00 95.44 364 VAL A CA 1
ATOM 2612 C C . VAL A 1 364 ? -22.836 -7.677 14.055 1.00 95.44 364 VAL A C 1
ATOM 2614 O O . VAL A 1 364 ? -23.134 -8.649 14.750 1.00 95.44 364 VAL A O 1
ATOM 2617 N N . VAL A 1 365 ? -21.602 -7.491 13.578 1.00 94.56 365 VAL A N 1
ATOM 2618 C CA . VAL A 1 365 ? -20.496 -8.430 13.815 1.00 94.56 365 VAL A CA 1
ATOM 2619 C C . VAL A 1 365 ? -20.172 -8.507 15.306 1.00 94.56 365 VAL A C 1
ATOM 2621 O O . VAL A 1 365 ? -20.102 -9.605 15.858 1.00 94.56 365 VAL A O 1
ATOM 2624 N N . ALA A 1 366 ? -20.057 -7.369 15.994 1.00 94.19 366 ALA A N 1
ATOM 2625 C CA . ALA A 1 366 ? -19.800 -7.344 17.432 1.00 94.19 366 ALA A CA 1
ATOM 2626 C C . ALA A 1 366 ? -20.877 -8.073 18.245 1.00 94.19 366 ALA A C 1
ATOM 2628 O O . ALA A 1 366 ? -20.556 -8.818 19.171 1.00 94.19 366 ALA A O 1
ATOM 2629 N N . LEU A 1 367 ? -22.152 -7.896 17.889 1.00 94.44 367 LEU A N 1
ATOM 2630 C CA . LEU A 1 367 ? -23.271 -8.558 18.558 1.00 94.44 367 LEU A CA 1
ATOM 2631 C C . LEU A 1 367 ? -23.366 -10.045 18.230 1.00 94.44 367 LEU A C 1
ATOM 2633 O O . LEU A 1 367 ? -23.729 -10.834 19.101 1.00 94.44 367 LEU A O 1
ATOM 2637 N N . ALA A 1 368 ? -23.064 -10.437 16.994 1.00 94.00 368 ALA A N 1
ATOM 2638 C CA . ALA A 1 368 ? -23.080 -11.833 16.586 1.00 94.00 368 ALA A CA 1
ATOM 2639 C C . ALA A 1 368 ? -21.965 -12.616 17.288 1.00 94.00 368 ALA A C 1
ATOM 2641 O O . ALA A 1 368 ? -22.238 -13.626 17.935 1.00 94.00 368 ALA A O 1
ATOM 2642 N N . ILE A 1 369 ? -20.731 -12.116 17.207 1.00 93.62 369 ILE A N 1
ATOM 2643 C CA . ILE A 1 369 ? -19.541 -12.788 17.738 1.00 93.62 369 ILE A CA 1
ATOM 2644 C C . ILE A 1 369 ? -19.465 -12.666 19.264 1.00 93.62 369 ILE A C 1
ATOM 2646 O O . ILE A 1 369 ? -19.163 -13.641 19.952 1.00 93.62 369 ILE A O 1
ATOM 2650 N N . GLY A 1 370 ? -19.825 -11.506 19.822 1.00 87.88 370 GLY A N 1
ATOM 2651 C CA . GLY A 1 370 ? -19.790 -11.245 21.264 1.00 87.88 370 GLY A CA 1
ATOM 2652 C C . GLY A 1 370 ? -20.732 -12.118 22.105 1.00 87.88 370 GLY A C 1
ATOM 2653 O O . GLY A 1 370 ? -20.579 -12.164 23.320 1.00 87.88 370 GLY A O 1
ATOM 2654 N N . ARG A 1 371 ? -21.684 -12.837 21.490 1.00 87.62 371 ARG A N 1
ATOM 2655 C CA . ARG A 1 371 ? -22.570 -13.789 22.192 1.00 87.62 371 ARG A CA 1
ATOM 2656 C C . ARG A 1 371 ? -21.873 -15.075 22.624 1.00 87.62 371 ARG A C 1
ATOM 2658 O O . ARG A 1 371 ? -22.323 -15.709 23.574 1.00 87.62 371 ARG A O 1
ATOM 2665 N N . PHE A 1 372 ? -20.832 -15.487 21.907 1.00 87.62 372 PHE A N 1
ATOM 2666 C CA . PHE A 1 372 ? -20.169 -16.773 22.135 1.00 87.62 372 PHE A CA 1
ATOM 2667 C C . PHE A 1 372 ? -18.649 -16.659 22.274 1.00 87.62 372 PHE A C 1
ATOM 2669 O O . PHE A 1 372 ? -18.024 -17.579 22.801 1.00 87.62 372 PHE A O 1
ATOM 2676 N N . ALA A 1 373 ? -18.045 -15.551 21.835 1.00 85.19 373 ALA A N 1
ATOM 2677 C CA . ALA A 1 373 ? -16.638 -15.275 22.072 1.00 85.19 373 ALA A CA 1
ATOM 2678 C C . ALA A 1 373 ? -16.389 -15.056 23.570 1.00 85.19 373 ALA A C 1
ATOM 2680 O O . ALA A 1 373 ? -17.032 -14.222 24.208 1.00 85.19 373 ALA A O 1
ATOM 2681 N N . ARG A 1 374 ? -15.442 -15.811 24.126 1.00 78.19 374 ARG A N 1
ATOM 2682 C CA . ARG A 1 374 ? -14.994 -15.681 25.514 1.00 78.19 374 ARG A CA 1
ATOM 2683 C C . ARG A 1 374 ? -13.528 -15.251 25.502 1.00 78.19 374 ARG A C 1
ATOM 2685 O O . ARG A 1 374 ? -12.776 -15.842 24.725 1.00 78.19 374 ARG A O 1
ATOM 2692 N N . PRO A 1 375 ? -13.124 -14.262 26.318 1.00 73.56 375 PRO A N 1
ATOM 2693 C CA . PRO A 1 375 ? -11.714 -13.951 26.502 1.00 73.56 375 PRO A CA 1
ATOM 2694 C C . PRO A 1 375 ? -10.951 -15.205 26.939 1.00 73.56 375 PRO A C 1
ATOM 2696 O O . PRO A 1 375 ? -11.413 -15.961 27.797 1.00 73.56 375 PRO A O 1
ATOM 2699 N N . SER A 1 376 ? -9.806 -15.446 26.318 1.00 64.62 376 SER A N 1
ATOM 2700 C CA . SER A 1 376 ? -8.866 -16.491 26.690 1.00 64.62 376 SER A CA 1
ATOM 2701 C C . SER A 1 376 ? -8.182 -16.094 27.999 1.00 64.62 376 SER A C 1
ATOM 2703 O O . SER A 1 376 ? -7.813 -14.938 28.181 1.00 64.62 376 SER A O 1
ATOM 2705 N N . ALA A 1 377 ? -7.944 -17.044 28.906 1.00 55.16 377 ALA A N 1
ATOM 2706 C CA . ALA A 1 377 ? -7.245 -16.800 30.178 1.00 55.16 377 ALA A CA 1
ATOM 2707 C C . ALA A 1 377 ? -5.748 -16.428 30.013 1.00 55.16 377 ALA A C 1
ATOM 2709 O O . ALA A 1 377 ? -5.025 -16.281 30.996 1.00 55.16 377 ALA A O 1
ATOM 2710 N N . SER A 1 378 ? -5.273 -16.280 28.771 1.00 49.56 378 SER A N 1
ATOM 2711 C CA . SER A 1 378 ? -3.867 -16.120 28.382 1.00 49.56 378 SER A CA 1
ATOM 2712 C C . SER A 1 378 ? -3.191 -14.839 28.891 1.00 49.56 378 SER A C 1
ATOM 2714 O O . SER A 1 378 ? -1.968 -14.745 28.817 1.00 49.56 378 SER A O 1
ATOM 2716 N N . ILE A 1 379 ? -3.938 -13.865 29.418 1.00 46.97 379 ILE A N 1
ATOM 2717 C CA . ILE A 1 379 ? -3.359 -12.630 29.975 1.00 46.97 379 ILE A CA 1
ATOM 2718 C C . ILE A 1 379 ? -2.769 -12.859 31.382 1.00 46.97 379 ILE A C 1
ATOM 2720 O O . ILE A 1 379 ? -1.941 -12.074 31.832 1.00 46.97 379 ILE A O 1
ATOM 2724 N N . ALA A 1 380 ? -3.086 -13.968 32.063 1.00 42.62 380 ALA A N 1
ATOM 2725 C CA . ALA A 1 380 ? -2.526 -14.240 33.391 1.00 42.62 380 ALA A CA 1
ATOM 2726 C C . ALA A 1 380 ? -1.014 -14.570 33.392 1.00 42.62 380 ALA A C 1
ATOM 2728 O O . ALA A 1 380 ? -0.413 -14.598 34.462 1.00 42.62 380 ALA A O 1
ATOM 2729 N N . SER A 1 381 ? -0.384 -14.814 32.232 1.00 37.09 381 SER A N 1
ATOM 2730 C CA . SER A 1 381 ? 1.021 -15.259 32.148 1.00 37.09 381 SER A CA 1
ATOM 2731 C C . SER A 1 381 ? 1.973 -14.327 31.392 1.00 37.09 381 SER A C 1
ATOM 2733 O O . SER A 1 381 ? 3.148 -14.661 31.258 1.00 37.09 381 SER A O 1
ATOM 2735 N N . PHE A 1 382 ? 1.520 -13.171 30.903 1.00 39.75 382 PHE A N 1
ATOM 2736 C CA . PHE A 1 382 ? 2.421 -12.168 30.331 1.00 39.75 382 PHE A CA 1
ATOM 2737 C C . PHE A 1 382 ? 2.688 -11.088 31.375 1.00 39.75 382 PHE A C 1
ATOM 2739 O O . PHE A 1 382 ? 1.917 -10.143 31.525 1.00 39.75 382 PHE A O 1
ATOM 2746 N N . GLY A 1 383 ? 3.794 -11.243 32.110 1.00 37.78 383 GLY A N 1
ATOM 2747 C CA . GLY A 1 383 ? 4.377 -10.137 32.863 1.00 37.78 383 GLY A CA 1
ATOM 2748 C C . GLY A 1 383 ? 4.582 -8.975 31.900 1.00 37.78 383 GLY A C 1
ATOM 2749 O O . GLY A 1 383 ? 5.269 -9.137 30.896 1.00 37.78 383 GLY A O 1
ATOM 2750 N N . ALA A 1 384 ? 3.905 -7.858 32.160 1.00 36.72 384 ALA A N 1
ATOM 2751 C CA . ALA A 1 384 ? 3.917 -6.680 31.310 1.00 36.72 384 ALA A CA 1
ATOM 2752 C C . ALA A 1 384 ? 5.365 -6.209 31.085 1.00 36.72 384 ALA A C 1
ATOM 2754 O O . ALA A 1 384 ? 5.977 -5.702 32.027 1.00 36.72 384 ALA A O 1
ATOM 2755 N N . PRO A 1 385 ? 5.934 -6.339 29.871 1.00 38.59 385 PRO A N 1
ATOM 2756 C CA . PRO A 1 385 ? 7.084 -5.537 29.505 1.00 38.59 385 PRO A CA 1
ATOM 2757 C C . PRO A 1 385 ? 6.588 -4.105 29.268 1.00 38.59 385 PRO A C 1
ATOM 2759 O O . PRO A 1 385 ? 5.386 -3.868 29.145 1.00 38.59 385 PRO A O 1
ATOM 2762 N N . ASP A 1 386 ? 7.529 -3.174 29.176 1.00 39.81 386 ASP A N 1
ATOM 2763 C CA . ASP A 1 386 ? 7.437 -1.705 29.156 1.00 39.81 386 ASP A CA 1
ATOM 2764 C C . ASP A 1 386 ? 6.575 -1.049 28.033 1.00 39.81 386 ASP A C 1
ATOM 2766 O O . ASP A 1 386 ? 6.821 0.061 27.571 1.00 39.81 386 ASP A O 1
ATOM 2770 N N . VAL A 1 387 ? 5.505 -1.711 27.585 1.00 44.28 387 VAL A N 1
ATOM 2771 C CA . VAL A 1 387 ? 4.399 -1.165 26.772 1.00 44.28 387 VAL A CA 1
ATOM 2772 C C . VAL A 1 387 ? 3.597 -0.116 27.571 1.00 44.28 387 VAL A C 1
ATOM 2774 O O . VAL A 1 387 ? 2.812 0.652 27.008 1.00 44.28 387 VAL A O 1
ATOM 2777 N N . GLY A 1 388 ? 3.818 -0.063 28.891 1.00 38.28 388 GLY A N 1
ATOM 2778 C CA . GLY A 1 388 ? 3.230 0.890 29.828 1.00 38.28 388 GLY A CA 1
ATOM 2779 C C . GLY A 1 388 ? 3.527 2.346 29.479 1.00 38.28 388 GLY A C 1
ATOM 2780 O O . GLY A 1 388 ? 2.586 3.128 29.401 1.00 38.28 388 GLY A O 1
ATOM 2781 N N . ALA A 1 389 ? 4.770 2.710 29.148 1.00 37.41 389 ALA A N 1
ATOM 2782 C CA . ALA A 1 389 ? 5.156 4.120 29.005 1.00 37.41 389 ALA A CA 1
ATOM 2783 C C . ALA A 1 389 ? 4.484 4.849 27.814 1.00 37.41 389 ALA A C 1
ATOM 2785 O O . ALA A 1 389 ? 4.093 6.013 27.925 1.00 37.41 389 ALA A O 1
ATOM 2786 N N . GLN A 1 390 ? 4.268 4.173 26.677 1.00 39.78 390 GLN A N 1
ATOM 2787 C CA . GLN A 1 390 ? 3.580 4.765 25.512 1.00 39.78 390 GLN A CA 1
ATOM 2788 C C . GLN A 1 390 ? 2.043 4.708 25.634 1.00 39.78 390 GLN A C 1
ATOM 2790 O O . GLN A 1 390 ? 1.332 5.571 25.110 1.00 39.78 390 GLN A O 1
ATOM 2795 N N . ALA A 1 391 ? 1.504 3.734 26.376 1.00 38.97 391 ALA A N 1
ATOM 2796 C CA . ALA A 1 391 ? 0.069 3.612 26.640 1.00 38.97 391 ALA A CA 1
ATOM 2797 C C . ALA A 1 391 ? -0.408 4.487 27.823 1.00 38.97 391 ALA A C 1
ATOM 2799 O O . ALA A 1 391 ? -1.565 4.932 27.839 1.00 38.97 391 ALA A O 1
ATOM 2800 N N . GLU A 1 392 ? 0.454 4.777 28.800 1.00 35.84 392 GLU A N 1
ATOM 2801 C CA . GLU A 1 392 ? 0.235 5.758 29.877 1.00 35.84 392 GLU A CA 1
ATOM 2802 C C . GLU A 1 392 ? 0.054 7.163 29.306 1.00 35.84 392 GLU A C 1
ATOM 2804 O O . GLU A 1 392 ? -0.882 7.878 29.686 1.00 35.84 392 GLU A O 1
ATOM 2809 N N . ALA A 1 393 ? 0.824 7.491 28.266 1.00 42.91 393 ALA A N 1
ATOM 2810 C CA . ALA A 1 393 ? 0.658 8.720 27.513 1.00 42.91 393 ALA A CA 1
ATOM 2811 C C . ALA A 1 393 ? -0.701 8.830 26.815 1.00 42.91 393 ALA A C 1
ATOM 2813 O O . ALA A 1 393 ? -1.040 9.948 26.469 1.00 42.91 393 ALA A O 1
ATOM 2814 N N . SER A 1 394 ? -1.505 7.763 26.658 1.00 43.75 394 SER A N 1
ATOM 2815 C CA . SER A 1 394 ? -2.828 7.788 25.994 1.00 43.75 394 SER A CA 1
ATOM 2816 C C . SER A 1 394 ? -4.035 7.757 26.944 1.00 43.75 394 SER A C 1
ATOM 2818 O O . SER A 1 394 ? -5.115 8.206 26.565 1.00 43.75 394 SER A O 1
ATOM 2820 N N . PHE A 1 395 ? -3.872 7.313 28.196 1.00 42.72 395 PHE A N 1
ATOM 2821 C CA . PHE A 1 395 ? -4.975 7.251 29.177 1.00 42.72 395 PHE A CA 1
ATOM 2822 C C . PHE A 1 395 ? -4.710 7.990 30.499 1.00 42.72 395 PHE A C 1
ATOM 2824 O O . PHE A 1 395 ? -5.577 7.988 31.370 1.00 42.72 395 PHE A O 1
ATOM 2831 N N . GLY A 1 396 ? -3.600 8.735 30.571 1.00 38.84 396 GLY A N 1
ATOM 2832 C CA . GLY A 1 396 ? -3.339 9.787 31.554 1.00 38.84 396 GLY A CA 1
ATOM 2833 C C . GLY A 1 396 ? -2.646 9.298 32.821 1.00 38.84 396 GLY A C 1
ATOM 2834 O O . GLY A 1 396 ? -3.088 8.302 33.373 1.00 38.84 396 GLY A O 1
ATOM 2835 N N . HIS A 1 397 ? -1.617 10.040 33.259 1.00 32.94 397 HIS A N 1
ATOM 2836 C CA . HIS A 1 397 ? -1.322 10.441 34.645 1.00 32.94 397 HIS A CA 1
ATOM 2837 C C . HIS A 1 397 ? -0.542 11.787 34.652 1.00 32.94 397 HIS A C 1
ATOM 2839 O O . HIS A 1 397 ? 0.373 11.974 33.858 1.00 32.94 397 HIS A O 1
ATOM 2845 N N . ALA A 1 398 ? -0.994 12.684 35.544 1.00 37.53 398 ALA A N 1
ATOM 2846 C CA . ALA A 1 398 ? -0.372 13.810 36.275 1.00 37.53 398 ALA A CA 1
ATOM 2847 C C . ALA A 1 398 ? 0.357 15.024 35.610 1.00 37.53 398 ALA A C 1
ATOM 2849 O O . ALA A 1 398 ? 1.376 14.922 34.937 1.00 37.53 398 ALA A O 1
ATOM 2850 N N . ASP A 1 399 ? -0.181 16.201 35.974 1.00 39.97 399 ASP A N 1
ATOM 2851 C CA . ASP A 1 399 ? 0.426 17.491 36.377 1.00 39.97 399 ASP A CA 1
ATOM 2852 C C . ASP A 1 399 ? 0.994 18.528 35.400 1.00 39.97 399 ASP A C 1
ATOM 2854 O O . ASP A 1 399 ? 1.107 19.691 35.783 1.00 39.97 399 ASP A O 1
ATOM 2858 N N . THR A 1 400 ? 1.160 18.237 34.110 1.00 49.41 400 THR A N 1
ATOM 2859 C CA . THR A 1 400 ? 1.195 19.308 33.087 1.00 49.41 400 THR A CA 1
ATOM 2860 C C . THR A 1 400 ? 0.504 18.834 31.818 1.00 49.41 400 THR A C 1
ATOM 2862 O O . THR A 1 400 ? 1.112 18.229 30.941 1.00 49.41 400 THR A O 1
ATOM 2865 N N . ALA A 1 401 ? -0.807 19.068 31.704 1.00 57.47 401 ALA A N 1
ATOM 2866 C CA . ALA A 1 401 ? -1.508 18.756 30.463 1.00 57.47 401 ALA A CA 1
ATOM 2867 C C . ALA A 1 401 ? -0.844 19.551 29.316 1.00 57.47 401 ALA A C 1
ATOM 2869 O O . ALA A 1 401 ? -0.858 20.785 29.368 1.00 57.47 401 ALA A O 1
ATOM 2870 N N . PRO A 1 402 ? -0.250 18.894 28.296 1.00 66.44 402 PRO A N 1
ATOM 2871 C CA . PRO A 1 402 ? 0.398 19.597 27.194 1.00 66.44 402 PRO A CA 1
ATOM 2872 C C . PRO A 1 402 ? -0.604 20.546 26.538 1.00 66.44 402 PRO A C 1
ATOM 2874 O O . PRO A 1 402 ? -1.799 20.236 26.474 1.00 66.44 402 PRO A O 1
ATOM 2877 N N . SER A 1 403 ? -0.139 21.704 26.062 1.00 84.62 403 SER A N 1
ATOM 2878 C CA . SER A 1 403 ? -1.012 22.701 25.433 1.00 84.62 403 SER A CA 1
ATOM 2879 C C . SER A 1 403 ? -1.825 22.079 24.291 1.00 84.62 403 SER A C 1
ATOM 2881 O O . SER A 1 403 ? -1.402 21.104 23.664 1.00 84.62 403 SER A O 1
ATOM 2883 N N . ALA A 1 404 ? -3.002 22.639 23.994 1.00 84.62 404 ALA A N 1
ATOM 2884 C CA . ALA A 1 404 ? -3.824 22.164 22.877 1.00 84.62 404 ALA A CA 1
ATOM 2885 C C . ALA A 1 404 ? -3.027 22.127 21.558 1.00 84.62 404 ALA A C 1
ATOM 2887 O O . ALA A 1 404 ? -3.167 21.188 20.783 1.00 84.62 404 ALA A O 1
ATOM 2888 N N . TRP A 1 405 ? -2.120 23.091 21.364 1.00 86.94 405 TRP A N 1
ATOM 2889 C CA . TRP A 1 405 ? -1.184 23.123 20.242 1.00 86.94 405 TRP A CA 1
ATOM 2890 C C . TRP A 1 405 ? -0.198 21.947 20.236 1.00 86.94 405 TRP A C 1
ATOM 2892 O O . TRP A 1 405 ? -0.012 21.325 19.194 1.00 86.94 405 TRP A O 1
ATOM 2902 N N . ALA A 1 406 ? 0.418 21.619 21.377 1.00 85.38 406 ALA A N 1
ATOM 2903 C CA . ALA A 1 406 ? 1.345 20.491 21.465 1.00 85.38 406 ALA A CA 1
ATOM 2904 C C . ALA A 1 406 ? 0.641 19.176 21.104 1.00 85.38 406 ALA A C 1
ATOM 2906 O O . ALA A 1 406 ? 1.123 18.447 20.243 1.00 85.38 406 ALA A O 1
ATOM 2907 N N . ARG A 1 407 ? -0.565 18.945 21.644 1.00 81.25 407 ARG A N 1
ATOM 2908 C CA . ARG A 1 407 ? -1.386 17.778 21.275 1.00 81.25 407 ARG A CA 1
ATOM 2909 C C . ARG A 1 407 ? -1.743 17.761 19.791 1.00 81.25 407 ARG A C 1
ATOM 2911 O O . ARG A 1 407 ? -1.695 16.705 19.170 1.00 81.25 407 ARG A O 1
ATOM 2918 N N . MET A 1 408 ? -2.076 18.924 19.226 1.00 87.56 408 MET A N 1
ATOM 2919 C CA . MET A 1 408 ? -2.400 19.051 17.807 1.00 87.56 408 MET A CA 1
ATOM 2920 C C . MET A 1 408 ? -1.224 18.662 16.915 1.00 87.56 408 MET A C 1
ATOM 2922 O O . MET A 1 408 ? -1.375 17.872 15.983 1.00 87.56 408 MET A O 1
ATOM 2926 N N . ARG A 1 409 ? -0.049 19.224 17.214 1.00 89.06 409 ARG A N 1
ATOM 2927 C CA . ARG A 1 409 ? 1.193 18.950 16.497 1.00 89.06 409 ARG A CA 1
ATOM 2928 C C . ARG A 1 409 ? 1.552 17.475 16.605 1.00 89.06 409 ARG A C 1
ATOM 2930 O O . ARG A 1 409 ? 1.834 16.860 15.587 1.00 89.06 409 ARG A O 1
ATOM 2937 N N . ASP A 1 410 ? 1.529 16.919 17.809 1.00 82.44 410 ASP A N 1
ATOM 2938 C CA . ASP A 1 410 ? 1.929 15.532 18.031 1.00 82.44 410 ASP A CA 1
ATOM 2939 C C . ASP A 1 410 ? 0.977 14.574 17.294 1.00 82.44 410 ASP A C 1
ATOM 2941 O O . ASP A 1 410 ? 1.443 13.666 16.615 1.00 82.44 410 ASP A O 1
ATOM 2945 N N . GLY A 1 411 ? -0.332 14.850 17.299 1.00 79.00 411 GLY A N 1
ATOM 2946 C CA . GLY A 1 411 ? -1.317 14.095 16.520 1.00 79.00 411 GLY A CA 1
ATOM 2947 C C . GLY A 1 411 ? -1.138 14.196 15.002 1.00 79.00 411 GLY A C 1
ATOM 2948 O O . GLY A 1 411 ? -1.271 13.201 14.295 1.00 79.00 411 GLY A O 1
ATOM 2949 N N . PHE A 1 412 ? -0.805 15.383 14.486 1.00 87.25 412 PHE A N 1
ATOM 2950 C CA . PHE A 1 412 ? -0.489 15.576 13.065 1.00 87.25 412 PHE A CA 1
ATOM 2951 C C . PHE A 1 412 ? 0.757 14.786 12.653 1.00 87.25 412 PHE A C 1
ATOM 2953 O O . PHE A 1 412 ? 0.778 14.144 11.605 1.00 87.25 412 PHE A O 1
ATOM 2960 N N . VAL A 1 413 ? 1.803 14.854 13.476 1.00 87.75 413 VAL A N 1
ATOM 2961 C CA . VAL A 1 413 ? 3.089 14.200 13.229 1.00 87.75 413 VAL A CA 1
ATOM 2962 C C . VAL A 1 413 ? 2.944 12.684 13.275 1.00 87.75 413 VAL A C 1
ATOM 2964 O O . VAL A 1 413 ? 3.412 12.007 12.364 1.00 87.75 413 VAL A O 1
ATOM 2967 N N . ASP A 1 414 ? 2.242 12.171 14.282 1.00 80.31 414 ASP A N 1
ATOM 2968 C CA . ASP A 1 414 ? 1.931 10.752 14.416 1.00 80.31 414 ASP A CA 1
ATOM 2969 C C . ASP A 1 414 ? 1.144 10.237 13.202 1.00 80.31 414 ASP A C 1
ATOM 2971 O O . ASP A 1 414 ? 1.506 9.223 12.604 1.00 80.31 414 ASP A O 1
ATOM 2975 N N . ALA A 1 415 ? 0.131 10.986 12.757 1.00 79.56 415 ALA A N 1
ATOM 2976 C CA . ALA A 1 415 ? -0.633 10.647 11.563 1.00 79.56 415 ALA A CA 1
ATOM 2977 C C . ALA A 1 415 ? 0.222 10.671 10.289 1.00 79.56 415 ALA A C 1
ATOM 2979 O O . ALA A 1 415 ? 0.127 9.761 9.472 1.00 79.56 415 ALA A O 1
ATOM 2980 N N . LEU A 1 416 ? 1.084 11.676 10.117 1.00 88.06 416 LEU A N 1
ATOM 2981 C CA . LEU A 1 416 ? 1.990 11.762 8.969 1.00 88.06 416 LEU A CA 1
ATOM 2982 C C . LEU A 1 416 ? 2.928 10.549 8.904 1.00 88.06 416 LEU A C 1
ATOM 2984 O O . LEU A 1 416 ? 3.097 9.955 7.836 1.00 88.06 416 LEU A O 1
ATOM 2988 N N . ASP A 1 417 ? 3.511 10.191 10.045 1.00 85.31 417 ASP A N 1
ATOM 2989 C CA . ASP A 1 417 ? 4.488 9.115 10.173 1.00 85.31 417 ASP A CA 1
ATOM 2990 C C . ASP A 1 417 ? 3.859 7.736 9.923 1.00 85.31 417 ASP A C 1
ATOM 2992 O O . ASP A 1 417 ? 4.449 6.905 9.232 1.00 85.31 417 ASP A O 1
ATOM 2996 N N . HIS A 1 418 ? 2.633 7.511 10.401 1.00 76.38 418 HIS A N 1
ATOM 2997 C CA . HIS A 1 418 ? 1.954 6.223 10.253 1.00 76.38 418 HIS A CA 1
ATOM 2998 C C . HIS A 1 418 ? 1.159 6.085 8.949 1.00 76.38 418 HIS A C 1
ATOM 3000 O O . HIS A 1 418 ? 1.024 4.973 8.441 1.00 76.38 418 HIS A O 1
ATOM 3006 N N . LEU A 1 419 ? 0.614 7.172 8.394 1.00 79.38 419 LEU A N 1
ATOM 3007 C CA . LEU A 1 419 ? -0.241 7.118 7.199 1.00 79.38 419 LEU A CA 1
ATOM 3008 C C . LEU A 1 419 ? 0.532 7.341 5.897 1.00 79.38 419 LEU A C 1
ATOM 3010 O O . LEU A 1 419 ? 0.080 6.877 4.849 1.00 79.38 419 LEU A O 1
ATOM 3014 N N . GLY A 1 420 ? 1.682 8.024 5.937 1.00 86.38 420 GLY A N 1
ATOM 3015 C CA . GLY A 1 420 ? 2.438 8.383 4.735 1.00 86.38 420 GLY A CA 1
ATOM 3016 C C . GLY A 1 420 ? 2.821 7.173 3.879 1.00 86.38 420 GLY A C 1
ATOM 3017 O O . GLY A 1 420 ? 2.589 7.176 2.669 1.00 86.38 420 GLY A O 1
ATOM 3018 N N . ALA A 1 421 ? 3.333 6.111 4.506 1.00 83.75 421 ALA A N 1
ATOM 3019 C CA . ALA A 1 421 ? 3.745 4.891 3.811 1.00 83.75 421 ALA A CA 1
ATOM 3020 C C . ALA A 1 421 ? 2.574 4.169 3.142 1.00 83.75 421 ALA A C 1
ATOM 3022 O O . ALA A 1 421 ? 2.644 3.813 1.964 1.00 83.75 421 ALA A O 1
ATOM 3023 N N . TRP A 1 422 ? 1.456 4.051 3.857 1.00 80.06 422 TRP A N 1
ATOM 3024 C CA . TRP A 1 422 ? 0.228 3.457 3.337 1.00 80.06 422 TRP A CA 1
ATOM 3025 C C . TRP A 1 422 ? -0.400 4.265 2.203 1.00 80.06 422 TRP A C 1
ATOM 3027 O O . TRP A 1 422 ? -0.944 3.682 1.267 1.00 80.06 422 TRP A O 1
ATOM 3037 N N . TYR A 1 423 ? -0.325 5.594 2.274 1.00 85.44 423 TYR A N 1
ATOM 3038 C CA . TYR A 1 423 ? -0.797 6.475 1.212 1.00 85.44 423 TYR A CA 1
ATOM 3039 C C . TYR A 1 423 ? 0.009 6.282 -0.077 1.00 85.44 423 TYR A C 1
ATOM 3041 O O . TYR A 1 423 ? -0.579 6.057 -1.136 1.00 85.44 423 TYR A O 1
ATOM 3049 N N . VAL A 1 424 ? 1.346 6.275 0.015 1.00 87.75 424 VAL A N 1
ATOM 3050 C CA . VAL A 1 424 ? 2.220 6.000 -1.139 1.00 87.75 424 VAL A CA 1
ATOM 3051 C C . VAL A 1 424 ? 1.947 4.605 -1.704 1.00 87.75 424 VAL A C 1
ATOM 3053 O O . VAL A 1 424 ? 1.756 4.468 -2.911 1.00 87.75 424 VAL A O 1
ATOM 3056 N N . LEU A 1 425 ? 1.859 3.582 -0.849 1.00 82.31 425 LEU A N 1
ATOM 3057 C CA . LEU A 1 425 ? 1.559 2.214 -1.276 1.00 82.31 425 LEU A CA 1
ATOM 3058 C C . LEU A 1 425 ? 0.197 2.113 -1.980 1.00 82.31 425 LEU A C 1
ATOM 3060 O O . LEU A 1 425 ? 0.084 1.435 -2.998 1.00 82.31 425 LEU A O 1
ATOM 3064 N N . GLY A 1 426 ? -0.822 2.811 -1.477 1.00 80.44 426 GLY A N 1
ATOM 3065 C CA . GLY A 1 426 ? -2.149 2.859 -2.088 1.00 80.44 426 GLY A CA 1
ATOM 3066 C C . GLY A 1 426 ? -2.161 3.497 -3.473 1.00 80.44 426 GLY A C 1
ATOM 3067 O O . GLY A 1 426 ? -2.801 2.969 -4.381 1.00 80.44 426 GLY A O 1
ATOM 3068 N N . ILE A 1 427 ? -1.419 4.593 -3.663 1.00 85.38 427 ILE A N 1
ATOM 3069 C CA . ILE A 1 427 ? -1.277 5.239 -4.976 1.00 85.38 427 ILE A CA 1
ATOM 3070 C C . ILE A 1 427 ? -0.526 4.331 -5.951 1.00 85.38 427 ILE A C 1
ATOM 3072 O O . ILE A 1 427 ? -0.966 4.169 -7.088 1.00 85.38 427 ILE A O 1
ATOM 3076 N N . LEU A 1 428 ? 0.565 3.698 -5.509 1.00 83.94 428 LEU A N 1
ATOM 3077 C CA . LEU A 1 428 ? 1.301 2.735 -6.332 1.00 83.94 428 LEU A CA 1
ATOM 3078 C C . LEU A 1 428 ? 0.423 1.534 -6.709 1.00 83.94 428 LEU A C 1
ATOM 3080 O O . LEU A 1 428 ? 0.429 1.114 -7.863 1.00 83.94 428 LEU A O 1
ATOM 3084 N N . GLY A 1 429 ? -0.373 1.019 -5.768 1.00 79.06 429 GLY A N 1
ATOM 3085 C CA . GLY A 1 429 ? -1.328 -0.062 -6.012 1.00 79.06 429 GLY A CA 1
ATOM 3086 C C . GLY A 1 429 ? -2.441 0.335 -6.984 1.00 79.06 429 GLY A C 1
ATOM 3087 O O . GLY A 1 429 ? -2.780 -0.444 -7.870 1.00 79.06 429 GLY A O 1
ATOM 3088 N N . ALA A 1 430 ? -2.974 1.554 -6.871 1.00 79.44 430 ALA A N 1
ATOM 3089 C CA . ALA A 1 430 ? -3.963 2.082 -7.807 1.00 79.44 430 ALA A CA 1
ATOM 3090 C C . ALA A 1 430 ? -3.378 2.256 -9.215 1.00 79.44 430 ALA A C 1
ATOM 3092 O O . ALA A 1 430 ? -3.994 1.821 -10.182 1.00 79.44 430 ALA A O 1
ATOM 3093 N N . ALA A 1 431 ? -2.168 2.806 -9.337 1.00 79.81 431 ALA A N 1
ATOM 3094 C CA . ALA A 1 431 ? -1.479 2.910 -10.621 1.00 79.81 431 ALA A CA 1
ATOM 3095 C C . ALA A 1 431 ? -1.186 1.526 -11.227 1.00 79.81 431 ALA A C 1
ATOM 3097 O O . ALA A 1 431 ? -1.349 1.332 -12.428 1.00 79.81 431 ALA A O 1
ATOM 3098 N N . ALA A 1 432 ? -0.786 0.548 -10.409 1.00 76.88 432 ALA A N 1
ATOM 3099 C CA . ALA A 1 432 ? -0.536 -0.817 -10.872 1.00 76.88 432 ALA A CA 1
ATOM 3100 C C . ALA A 1 432 ? -1.821 -1.499 -11.348 1.00 76.88 432 ALA A C 1
ATOM 3102 O O . ALA A 1 432 ? -1.812 -2.204 -12.356 1.00 76.88 432 ALA A O 1
ATOM 3103 N N . PHE A 1 433 ? -2.934 -1.253 -10.657 1.00 77.56 433 PHE A N 1
ATOM 3104 C CA . PHE A 1 433 ? -4.251 -1.704 -11.085 1.00 77.56 433 PHE A CA 1
ATOM 3105 C C . PHE A 1 433 ? -4.659 -1.051 -12.413 1.00 77.56 433 PHE A C 1
ATOM 3107 O O . PHE A 1 433 ? -5.113 -1.749 -13.316 1.00 77.56 433 PHE A O 1
ATOM 3114 N N . GLU A 1 434 ? -4.444 0.260 -12.566 1.00 77.19 434 GLU A N 1
ATOM 3115 C CA . GLU A 1 434 ? -4.681 0.969 -13.831 1.00 77.19 434 GLU A CA 1
ATOM 3116 C C . GLU A 1 434 ? -3.876 0.357 -14.982 1.00 77.19 434 GLU A C 1
ATOM 3118 O O . GLU A 1 434 ? -4.420 0.090 -16.047 1.00 77.19 434 GLU A O 1
ATOM 3123 N N . ALA A 1 435 ? -2.602 0.056 -14.755 1.00 71.56 435 ALA A N 1
ATOM 3124 C CA . ALA A 1 435 ? -1.717 -0.457 -15.795 1.00 71.56 435 ALA A CA 1
ATOM 3125 C C . ALA A 1 435 ? -1.876 -1.963 -16.103 1.00 71.56 435 ALA A C 1
ATOM 3127 O O . ALA A 1 435 ? -1.300 -2.438 -17.073 1.00 71.56 435 ALA A O 1
ATOM 3128 N N . THR A 1 436 ? -2.593 -2.749 -15.285 1.00 71.12 436 THR A N 1
ATOM 3129 C CA . THR A 1 436 ? -2.739 -4.210 -15.506 1.00 71.12 436 THR A CA 1
ATOM 3130 C C . THR A 1 436 ? -4.130 -4.668 -15.907 1.00 71.12 436 THR A C 1
ATOM 3132 O O . THR A 1 436 ? -4.277 -5.764 -16.461 1.00 71.12 436 THR A O 1
ATOM 3135 N N . ILE A 1 437 ? -5.164 -3.910 -15.552 1.00 74.88 437 ILE A N 1
ATOM 3136 C CA . ILE A 1 437 ? -6.534 -4.411 -15.579 1.00 74.88 437 ILE A CA 1
ATOM 3137 C C . ILE A 1 437 ? -7.253 -3.946 -16.838 1.00 74.88 437 ILE A C 1
ATOM 3139 O O . ILE A 1 437 ? -7.706 -2.813 -16.930 1.00 74.88 437 ILE A O 1
ATOM 3143 N N . ASP A 1 438 ? -7.444 -4.862 -17.784 1.00 75.12 438 ASP A N 1
ATOM 3144 C CA . ASP A 1 438 ? -8.225 -4.576 -18.987 1.00 75.12 438 ASP A CA 1
ATOM 3145 C C . ASP A 1 438 ? -9.675 -4.192 -18.632 1.00 75.12 438 ASP A C 1
ATOM 3147 O O . ASP A 1 438 ? -10.354 -4.960 -17.935 1.00 75.12 438 ASP A O 1
ATOM 3151 N N . PRO A 1 439 ? -10.224 -3.088 -19.169 1.00 72.56 439 PRO A N 1
ATOM 3152 C CA . PRO A 1 439 ? -11.658 -2.809 -19.102 1.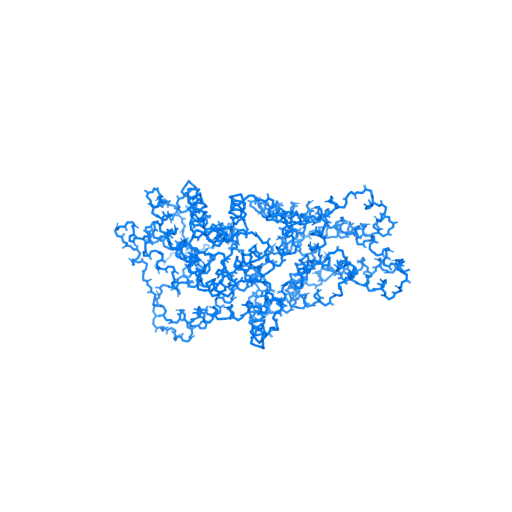00 72.56 439 PRO A CA 1
ATOM 3153 C C . PRO A 1 439 ? -12.550 -3.932 -19.667 1.00 72.56 439 PRO A C 1
ATOM 3155 O O . PRO A 1 439 ? -13.743 -3.982 -19.372 1.00 72.56 439 PRO A O 1
ATOM 3158 N N . ALA A 1 440 ? -12.029 -4.833 -20.501 1.00 72.81 440 ALA A N 1
ATOM 3159 C CA . ALA A 1 440 ? -12.741 -6.026 -20.955 1.00 72.81 440 ALA A CA 1
ATOM 3160 C C . ALA A 1 440 ? -12.937 -7.058 -19.832 1.00 72.81 440 ALA A C 1
ATOM 3162 O O . ALA A 1 440 ? -13.976 -7.723 -19.798 1.00 72.81 440 ALA A O 1
ATOM 3163 N N . LEU A 1 441 ? -11.999 -7.159 -18.880 1.00 71.69 441 LEU A N 1
ATOM 3164 C CA . LEU A 1 441 ? -12.082 -8.101 -17.760 1.00 71.69 441 LEU A CA 1
ATOM 3165 C C . LEU A 1 441 ? -13.321 -7.827 -16.901 1.00 71.69 441 LEU A C 1
ATOM 3167 O O . LEU A 1 441 ? -14.039 -8.756 -16.532 1.00 71.69 441 LEU A O 1
ATOM 3171 N N . SER A 1 442 ? -13.625 -6.551 -16.647 1.00 71.94 442 SER A N 1
ATOM 3172 C CA . SER A 1 442 ? -14.808 -6.158 -15.874 1.00 71.94 442 SER A CA 1
ATOM 3173 C C . SER A 1 442 ? -16.129 -6.501 -16.575 1.00 71.94 442 SER A C 1
ATOM 3175 O O . SER A 1 442 ? -17.144 -6.694 -15.909 1.00 71.94 442 SER A O 1
ATOM 3177 N N . ARG A 1 443 ? -16.127 -6.657 -17.908 1.00 75.44 443 ARG A N 1
ATOM 3178 C CA . ARG A 1 443 ? -17.297 -7.126 -18.676 1.00 75.44 443 ARG A CA 1
ATOM 3179 C C . ARG A 1 443 ? -17.436 -8.648 -18.676 1.00 75.44 443 ARG A C 1
ATOM 3181 O O . ARG A 1 443 ? -18.548 -9.146 -18.820 1.00 75.44 443 ARG A O 1
ATOM 3188 N N . MET A 1 444 ? -16.326 -9.376 -18.545 1.00 74.94 444 MET A N 1
ATOM 3189 C CA . MET A 1 444 ? -16.307 -10.844 -18.551 1.00 74.94 444 MET A CA 1
ATOM 3190 C C . MET A 1 444 ? -16.715 -11.448 -17.205 1.00 74.94 444 MET A C 1
ATOM 3192 O O . MET A 1 444 ? -17.251 -12.555 -17.178 1.00 74.94 444 MET A O 1
ATOM 3196 N N . VAL A 1 445 ? -16.473 -10.747 -16.094 1.00 75.44 445 VAL A N 1
ATOM 3197 C CA . VAL A 1 445 ? -16.812 -11.230 -14.750 1.00 75.44 445 VAL A CA 1
ATOM 3198 C C . VAL A 1 445 ? -18.258 -10.846 -14.400 1.00 75.44 445 VAL A C 1
ATOM 3200 O O . VAL A 1 445 ? -18.584 -9.660 -14.339 1.00 75.44 445 VAL A O 1
ATOM 3203 N N . PRO A 1 446 ? -19.151 -11.815 -14.123 1.00 81.25 446 PRO A N 1
ATOM 3204 C CA . PRO A 1 446 ? -20.492 -11.515 -13.635 1.00 81.25 446 PRO A CA 1
ATOM 3205 C C . PRO A 1 446 ? -20.460 -10.692 -12.338 1.00 81.25 446 PRO A C 1
ATOM 3207 O O . PRO A 1 446 ? -19.675 -10.971 -11.437 1.00 81.25 446 PRO A O 1
ATOM 3210 N N . ARG A 1 447 ? -21.388 -9.739 -12.199 1.00 77.31 447 ARG A N 1
ATOM 3211 C CA . ARG A 1 447 ? -21.495 -8.801 -11.057 1.00 77.31 447 ARG A CA 1
ATOM 3212 C C . ARG A 1 447 ? -21.674 -9.384 -9.638 1.00 77.31 447 ARG A C 1
ATOM 3214 O O . ARG A 1 447 ? -21.665 -8.614 -8.684 1.00 77.31 447 ARG A O 1
ATOM 3221 N N . PRO A 1 448 ? -21.974 -10.677 -9.430 1.00 81.25 448 PRO A N 1
ATOM 3222 C CA . PRO A 1 448 ? -21.803 -11.262 -8.101 1.00 81.25 448 PRO A CA 1
ATOM 3223 C C . PRO A 1 448 ? -20.407 -11.845 -7.877 1.00 81.25 448 PRO A C 1
ATOM 3225 O O . PRO A 1 448 ? -19.941 -11.901 -6.740 1.00 81.25 448 PRO A O 1
ATOM 3228 N N . LEU A 1 449 ? -19.730 -12.263 -8.946 1.00 84.38 449 LEU A N 1
ATOM 3229 C CA . LEU A 1 449 ? -18.400 -12.862 -8.881 1.00 84.38 449 LEU A CA 1
ATOM 3230 C C . LEU A 1 449 ? -17.296 -11.814 -8.723 1.00 84.38 449 LEU A C 1
ATOM 3232 O O . LEU A 1 449 ? -16.313 -12.097 -8.043 1.00 84.38 449 LEU A O 1
ATOM 3236 N N . ASP A 1 450 ? -17.462 -10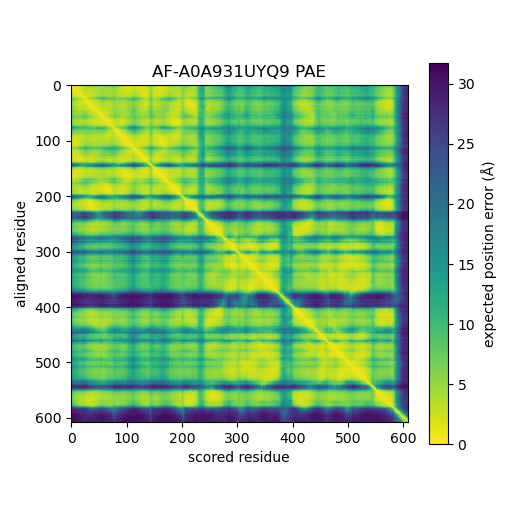.605 -9.264 1.00 84.31 450 ASP A N 1
ATOM 3237 C CA . ASP A 1 450 ? -16.525 -9.494 -9.043 1.00 84.31 450 ASP A CA 1
ATOM 3238 C C . ASP A 1 450 ? -16.464 -9.095 -7.558 1.00 84.31 450 ASP A C 1
ATOM 3240 O O . ASP A 1 450 ? -15.375 -8.890 -7.025 1.00 84.31 450 ASP A O 1
ATOM 3244 N N . VAL A 1 451 ? -17.601 -9.076 -6.854 1.00 87.44 451 VAL A N 1
ATOM 3245 C CA . VAL A 1 451 ? -17.675 -8.817 -5.409 1.00 87.44 451 VAL A CA 1
ATOM 3246 C C . VAL A 1 451 ? -16.970 -9.917 -4.625 1.00 87.44 451 VAL A C 1
ATOM 3248 O O . VAL A 1 451 ? -16.153 -9.613 -3.759 1.00 87.44 451 VAL A O 1
ATOM 3251 N N . VAL A 1 452 ? -17.243 -11.189 -4.933 1.00 86.06 452 VAL A N 1
ATOM 3252 C CA . VAL A 1 452 ? -16.595 -12.322 -4.251 1.00 86.06 452 VAL A CA 1
ATOM 3253 C C . VAL A 1 452 ? -15.085 -12.295 -4.474 1.00 86.06 452 VAL A C 1
ATOM 3255 O O . VAL A 1 452 ? -14.331 -12.392 -3.507 1.00 86.06 452 VAL A O 1
ATOM 3258 N N . ALA A 1 453 ? -14.636 -12.102 -5.715 1.00 83.25 453 ALA A N 1
ATOM 3259 C CA . ALA A 1 453 ? -13.218 -11.997 -6.041 1.00 83.25 453 ALA A CA 1
ATOM 3260 C C . ALA A 1 453 ? -12.558 -10.829 -5.296 1.00 83.25 453 ALA A C 1
ATOM 3262 O O . ALA A 1 453 ? -11.498 -10.996 -4.696 1.00 83.25 453 ALA A O 1
ATOM 3263 N N . THR A 1 454 ? -13.220 -9.671 -5.259 1.00 86.31 454 THR A N 1
ATOM 3264 C CA . THR A 1 454 ? -12.720 -8.479 -4.566 1.00 86.31 454 THR A CA 1
ATOM 3265 C C . THR A 1 454 ? -12.631 -8.690 -3.058 1.00 86.31 454 THR A C 1
ATOM 3267 O O . THR A 1 454 ? -11.623 -8.342 -2.449 1.00 86.31 454 THR A O 1
ATOM 3270 N N . VAL A 1 455 ? -13.643 -9.304 -2.440 1.00 87.06 455 VAL A N 1
ATOM 3271 C CA . VAL A 1 455 ? -13.629 -9.631 -1.008 1.00 87.06 455 VAL A CA 1
ATOM 3272 C C . VAL A 1 455 ? -12.492 -10.600 -0.690 1.00 87.06 455 VAL A C 1
ATOM 3274 O O . VAL A 1 455 ? -11.708 -10.336 0.222 1.00 87.06 455 VAL A O 1
ATOM 3277 N N . LEU A 1 456 ? -12.348 -11.676 -1.466 1.00 83.62 456 LEU A N 1
ATOM 3278 C CA . LEU A 1 456 ? -11.275 -12.654 -1.274 1.00 83.62 456 LEU A CA 1
ATOM 3279 C C . LEU A 1 456 ? -9.887 -12.039 -1.450 1.00 83.62 456 LEU A C 1
ATOM 3281 O O . LEU A 1 456 ? -8.970 -12.423 -0.730 1.00 83.62 456 LEU A O 1
ATOM 3285 N N . LEU A 1 457 ? -9.743 -11.077 -2.363 1.00 77.50 457 LEU A N 1
ATOM 3286 C CA . LEU A 1 457 ? -8.498 -10.354 -2.603 1.00 77.50 457 LEU A CA 1
ATOM 3287 C C . LEU A 1 457 ? -8.217 -9.292 -1.523 1.00 77.50 457 LEU A C 1
ATOM 3289 O O . LEU A 1 457 ? -7.063 -9.066 -1.166 1.00 77.50 457 LEU A O 1
ATOM 3293 N N . SER A 1 458 ? -9.255 -8.671 -0.957 1.00 80.44 458 SER A N 1
ATOM 3294 C CA . SER A 1 458 ? -9.106 -7.618 0.058 1.00 80.44 458 SER A CA 1
ATOM 3295 C C . SER A 1 458 ? -8.523 -8.121 1.383 1.00 80.44 458 SER A C 1
ATOM 3297 O O . SER A 1 458 ? -7.775 -7.398 2.038 1.00 80.44 458 SER A O 1
ATOM 3299 N N . ILE A 1 459 ? -8.823 -9.371 1.755 1.00 74.56 459 ILE A N 1
ATOM 3300 C CA . ILE A 1 459 ? -8.340 -10.010 2.986 1.00 74.56 459 ILE A CA 1
ATOM 3301 C C . ILE A 1 459 ? -6.798 -10.135 3.014 1.00 74.56 459 ILE A C 1
ATOM 3303 O O . ILE A 1 459 ? -6.201 -9.704 4.001 1.00 74.56 459 ILE A O 1
ATOM 3307 N N . PRO A 1 460 ? -6.118 -10.694 1.987 1.00 66.38 460 PRO A N 1
ATOM 3308 C CA . PRO A 1 460 ? -4.660 -10.826 1.976 1.00 66.38 460 PRO A CA 1
ATOM 3309 C C . PRO A 1 460 ? -3.907 -9.545 1.596 1.00 66.38 460 PRO A C 1
ATOM 3311 O O . PRO A 1 460 ? -2.782 -9.379 2.059 1.00 66.38 460 PRO A O 1
ATOM 3314 N N . LEU A 1 461 ? -4.481 -8.652 0.775 1.00 64.19 461 LEU A N 1
ATOM 3315 C CA . LEU A 1 461 ? -3.778 -7.445 0.306 1.00 64.19 461 LEU A CA 1
ATOM 3316 C C . LEU A 1 461 ? -3.534 -6.395 1.401 1.00 64.19 461 LEU A C 1
ATOM 3318 O O . LEU A 1 461 ? -2.760 -5.474 1.170 1.00 64.19 461 LEU A O 1
ATOM 3322 N N . TRP A 1 462 ? -4.179 -6.531 2.567 1.00 66.31 462 TRP A N 1
ATOM 3323 C CA . TRP A 1 462 ? -4.047 -5.647 3.730 1.00 66.31 462 TRP A CA 1
ATOM 3324 C C . TRP A 1 462 ? -3.976 -4.164 3.348 1.00 66.31 462 TRP A C 1
ATOM 3326 O O . TRP A 1 462 ? -2.962 -3.503 3.529 1.00 66.31 462 TRP A O 1
ATOM 3336 N N . VAL A 1 463 ? -5.067 -3.627 2.805 1.00 67.31 463 VAL A N 1
ATOM 3337 C CA . VAL A 1 463 ? -5.094 -2.225 2.383 1.00 67.31 463 VAL A CA 1
ATOM 3338 C C . VAL A 1 463 ? -5.800 -1.380 3.443 1.00 67.31 463 VAL A C 1
ATOM 3340 O O . VAL A 1 463 ? -6.953 -1.640 3.791 1.00 67.31 463 VAL A O 1
ATOM 3343 N N . SER A 1 464 ? -5.110 -0.367 3.977 1.00 77.56 464 SER A N 1
ATOM 3344 C CA . SER A 1 464 ? -5.724 0.633 4.861 1.00 77.56 464 SER A CA 1
ATOM 3345 C C . SER A 1 464 ? -6.810 1.418 4.120 1.00 77.56 464 SER A C 1
ATOM 3347 O O . SER A 1 464 ? -6.786 1.505 2.896 1.00 77.56 464 SER A O 1
ATOM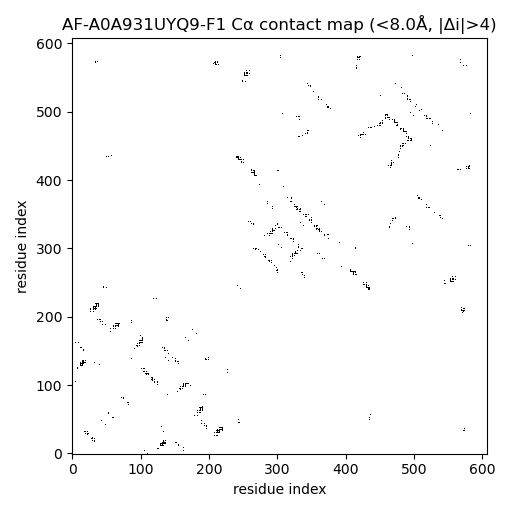 3349 N N . THR A 1 465 ? -7.746 2.053 4.828 1.00 77.75 465 THR A N 1
ATOM 3350 C CA . THR A 1 465 ? -8.802 2.866 4.191 1.00 77.75 465 THR A CA 1
ATOM 3351 C C . THR A 1 465 ? -8.222 3.963 3.288 1.00 77.75 465 THR A C 1
ATOM 3353 O O . THR A 1 465 ? -8.747 4.219 2.203 1.00 77.75 465 THR A O 1
ATOM 3356 N N . VAL A 1 466 ? -7.100 4.564 3.701 1.00 77.56 466 VAL A N 1
ATOM 3357 C CA . VAL A 1 466 ? -6.359 5.559 2.913 1.00 77.56 466 VAL A CA 1
ATOM 3358 C C . VAL A 1 466 ? -5.814 4.943 1.626 1.00 77.56 466 VAL A C 1
ATOM 3360 O O . VAL A 1 466 ? -6.021 5.509 0.557 1.00 77.56 466 VAL A O 1
ATOM 3363 N N . GLY A 1 467 ? -5.185 3.766 1.696 1.00 74.44 467 GLY A N 1
ATOM 3364 C CA . GLY A 1 467 ? -4.643 3.109 0.506 1.00 74.44 467 GLY A CA 1
ATOM 3365 C C . GLY A 1 467 ? -5.703 2.455 -0.392 1.00 74.44 467 GLY A C 1
ATOM 3366 O O . GLY A 1 467 ? -5.525 2.364 -1.603 1.00 74.44 467 GLY A O 1
ATOM 3367 N N . ALA A 1 468 ? -6.831 2.029 0.182 1.00 83.06 468 ALA A N 1
ATOM 3368 C CA . ALA A 1 468 ? -7.892 1.307 -0.517 1.00 83.06 468 ALA A CA 1
ATOM 3369 C C . ALA A 1 468 ? -8.780 2.246 -1.332 1.00 83.06 468 ALA A C 1
ATOM 3371 O O . ALA A 1 468 ? -9.399 1.815 -2.300 1.00 83.06 468 ALA A O 1
ATOM 3372 N N . THR A 1 469 ? -8.840 3.527 -0.958 1.00 87.38 469 THR A N 1
ATOM 3373 C CA . THR A 1 469 ? -9.693 4.513 -1.631 1.00 87.38 469 THR A CA 1
ATOM 3374 C C . THR A 1 469 ? -9.243 4.795 -3.074 1.00 87.38 469 THR A C 1
ATOM 3376 O O . THR A 1 469 ? -10.087 4.659 -3.963 1.00 87.38 469 THR A O 1
ATOM 3379 N N . PRO A 1 470 ? -7.960 5.110 -3.363 1.00 84.62 470 PRO A N 1
ATOM 3380 C CA . PRO A 1 470 ? -7.476 5.239 -4.739 1.00 84.62 470 PRO A CA 1
ATOM 3381 C C . PRO A 1 470 ? -7.697 3.971 -5.564 1.00 84.62 470 PRO A C 1
ATOM 3383 O O . PRO A 1 470 ? -8.172 4.048 -6.694 1.00 84.62 470 PRO A O 1
ATOM 3386 N N . LEU A 1 471 ? -7.438 2.797 -4.978 1.00 84.38 471 LEU A N 1
ATOM 3387 C CA . LEU A 1 471 ? -7.658 1.516 -5.646 1.00 84.38 471 LEU A CA 1
ATOM 3388 C C . LEU A 1 471 ? -9.139 1.306 -6.001 1.00 84.38 471 LEU A C 1
ATOM 3390 O O . LEU A 1 471 ? -9.453 0.960 -7.133 1.00 84.38 471 LEU A O 1
ATOM 3394 N N . ALA A 1 472 ? -10.060 1.572 -5.072 1.00 87.81 472 ALA A N 1
ATOM 3395 C CA . ALA A 1 472 ? -11.500 1.454 -5.302 1.00 87.81 472 ALA A CA 1
ATOM 3396 C C . ALA A 1 472 ? -12.009 2.425 -6.381 1.00 87.81 472 ALA A C 1
ATOM 3398 O O . ALA A 1 472 ? -12.834 2.046 -7.214 1.00 87.81 472 ALA A O 1
ATOM 3399 N N . ALA A 1 473 ? -11.503 3.661 -6.400 1.00 85.06 473 ALA A N 1
ATOM 3400 C CA . ALA A 1 473 ? -11.821 4.627 -7.450 1.00 85.06 473 ALA A CA 1
ATOM 3401 C C . ALA A 1 473 ? -11.335 4.132 -8.822 1.00 85.06 473 ALA A C 1
ATOM 3403 O O . ALA A 1 473 ? -12.059 4.211 -9.817 1.00 85.06 473 ALA A O 1
ATOM 3404 N N . MET A 1 474 ? -10.147 3.526 -8.851 1.00 83.00 474 MET A N 1
ATOM 3405 C CA . MET A 1 474 ? -9.557 2.951 -10.054 1.00 83.00 474 MET A CA 1
ATOM 3406 C C . MET A 1 474 ? -10.304 1.705 -10.551 1.00 83.00 474 MET A C 1
ATOM 3408 O O . MET A 1 474 ? -10.543 1.554 -11.748 1.00 83.00 474 MET A O 1
ATOM 3412 N N . MET A 1 475 ? -10.790 0.858 -9.642 1.00 84.50 475 MET A N 1
ATOM 3413 C CA . MET A 1 475 ? -11.686 -0.254 -9.973 1.00 84.50 475 MET A CA 1
ATOM 3414 C C . MET A 1 475 ? -12.942 0.231 -10.704 1.00 84.50 475 MET A C 1
ATOM 3416 O O . MET A 1 475 ? -13.271 -0.284 -11.774 1.00 84.50 475 MET A O 1
ATOM 3420 N N . ILE A 1 476 ? -13.620 1.245 -10.156 1.00 85.75 476 ILE A N 1
ATOM 3421 C CA . ILE A 1 476 ? -14.815 1.833 -10.781 1.00 85.75 476 ILE A CA 1
ATOM 3422 C C . ILE A 1 476 ? -14.460 2.411 -12.153 1.00 85.75 476 ILE A C 1
ATOM 3424 O O . ILE A 1 476 ? -15.193 2.201 -13.120 1.00 85.75 476 ILE A O 1
ATOM 3428 N N . HIS A 1 477 ? -13.315 3.085 -12.264 1.00 81.44 477 HIS A N 1
ATOM 3429 C CA . HIS A 1 477 ? -12.847 3.639 -13.530 1.00 81.44 477 HIS A CA 1
ATOM 3430 C C . HIS A 1 477 ? -12.578 2.558 -14.594 1.00 81.44 477 HIS A C 1
ATOM 3432 O O . HIS A 1 477 ? -12.962 2.762 -15.749 1.00 81.44 477 HIS A O 1
ATOM 3438 N N . LYS A 1 478 ? -12.031 1.393 -14.222 1.00 79.81 478 LYS A N 1
ATOM 3439 C CA . LYS A 1 478 ? -11.878 0.218 -15.110 1.00 79.81 478 LYS A CA 1
ATOM 3440 C C . LYS A 1 478 ? -13.185 -0.556 -15.356 1.00 79.81 478 LYS A C 1
ATOM 3442 O O . LYS A 1 478 ? -13.187 -1.599 -16.014 1.00 79.81 478 LYS A O 1
ATOM 3447 N N . GLY A 1 479 ? -14.314 -0.064 -14.849 1.00 80.75 479 GLY A N 1
ATOM 3448 C CA . GLY A 1 479 ? -15.639 -0.633 -15.092 1.00 80.75 479 GLY A CA 1
ATOM 3449 C C . GLY A 1 479 ? -16.055 -1.744 -14.128 1.00 80.75 479 GLY A C 1
ATOM 3450 O O . GLY A 1 479 ? -17.074 -2.390 -14.375 1.00 80.75 479 GLY A O 1
ATOM 3451 N N . PHE A 1 480 ? -15.319 -1.973 -13.032 1.00 85.19 480 PHE A N 1
ATOM 3452 C CA . PHE A 1 480 ? -15.812 -2.837 -11.953 1.00 85.19 480 PHE A CA 1
ATOM 3453 C C . PHE A 1 480 ? -17.065 -2.228 -11.326 1.00 85.19 480 PHE A C 1
ATOM 3455 O O . PHE A 1 480 ? -17.261 -1.008 -11.325 1.00 85.19 480 PHE A O 1
ATOM 3462 N N . SER A 1 481 ? -17.922 -3.082 -10.763 1.00 87.75 481 SER A N 1
ATOM 3463 C CA . SER A 1 481 ? -19.119 -2.590 -10.095 1.00 87.75 481 SER A CA 1
ATOM 3464 C C . SER A 1 481 ? -18.764 -1.728 -8.880 1.00 87.75 481 SER A C 1
ATOM 3466 O O . SER A 1 481 ? -17.819 -1.983 -8.130 1.00 87.75 481 SER A O 1
ATOM 3468 N N . THR A 1 482 ? -19.591 -0.716 -8.638 1.00 88.44 482 THR A N 1
ATOM 3469 C CA . THR A 1 482 ? -19.525 0.119 -7.431 1.00 88.44 482 THR A CA 1
ATOM 3470 C C . THR A 1 482 ? -19.710 -0.724 -6.169 1.00 88.44 482 THR A C 1
ATOM 3472 O O . THR A 1 482 ? -19.137 -0.421 -5.126 1.00 88.44 482 THR A O 1
ATOM 3475 N N . THR A 1 483 ? -20.450 -1.832 -6.287 1.00 89.88 483 THR A N 1
ATOM 3476 C CA . THR A 1 483 ? -20.601 -2.869 -5.267 1.00 89.88 483 THR A CA 1
ATOM 3477 C C . THR A 1 483 ? -19.269 -3.521 -4.908 1.00 89.88 483 THR A C 1
ATOM 3479 O O . THR A 1 483 ? -18.958 -3.619 -3.724 1.00 89.88 483 THR A O 1
ATOM 3482 N N . ALA A 1 484 ? -18.468 -3.936 -5.893 1.00 90.19 484 ALA A N 1
ATOM 3483 C CA . ALA A 1 484 ? -17.160 -4.543 -5.651 1.00 90.19 484 ALA A CA 1
ATOM 3484 C C . ALA A 1 484 ? -16.205 -3.553 -4.968 1.00 90.19 484 ALA A C 1
ATOM 3486 O O . ALA A 1 484 ? -15.618 -3.868 -3.933 1.00 90.19 484 ALA A O 1
ATOM 3487 N N . ALA A 1 485 ? -16.134 -2.322 -5.481 1.00 89.94 485 ALA A N 1
ATOM 3488 C CA . ALA A 1 485 ? -15.331 -1.255 -4.886 1.00 89.94 485 ALA A CA 1
ATOM 3489 C C . ALA A 1 485 ? -15.753 -0.943 -3.437 1.00 89.94 485 ALA A C 1
ATOM 3491 O O . ALA A 1 485 ? -14.911 -0.797 -2.553 1.00 89.94 485 ALA A O 1
ATOM 3492 N N . LEU A 1 486 ? -17.056 -0.897 -3.151 1.00 91.25 486 LEU A N 1
ATOM 3493 C CA . LEU A 1 486 ? -17.552 -0.684 -1.794 1.00 91.25 486 LEU A CA 1
ATOM 3494 C C . LEU A 1 486 ? -17.262 -1.877 -0.872 1.00 91.25 486 LEU A C 1
ATOM 3496 O O . LEU A 1 486 ? -16.897 -1.675 0.285 1.00 91.25 486 LEU A O 1
ATOM 3500 N N . ALA A 1 487 ? -17.380 -3.108 -1.376 1.00 92.12 487 ALA A N 1
ATOM 3501 C CA . ALA A 1 487 ? -17.036 -4.306 -0.619 1.00 92.12 487 ALA A CA 1
ATOM 3502 C C . ALA A 1 487 ? -15.550 -4.309 -0.220 1.00 92.12 487 ALA A C 1
ATOM 3504 O O . ALA A 1 487 ? -15.248 -4.604 0.935 1.00 92.12 487 ALA A O 1
ATOM 3505 N N . LEU A 1 488 ? -14.644 -3.886 -1.113 1.00 90.19 488 LEU A N 1
ATOM 3506 C CA . LEU A 1 488 ? -13.225 -3.669 -0.794 1.00 90.19 488 LEU A CA 1
ATOM 3507 C C . LEU A 1 488 ? -13.051 -2.678 0.366 1.00 90.19 488 LEU A C 1
ATOM 3509 O O . LEU A 1 488 ? -12.342 -2.970 1.328 1.00 90.19 488 LEU A O 1
ATOM 3513 N N . LEU A 1 489 ? -13.714 -1.521 0.284 1.00 89.38 489 LEU A N 1
ATOM 3514 C CA . LEU A 1 489 ? -13.576 -0.432 1.259 1.00 89.38 489 LEU A CA 1
ATOM 3515 C C . LEU A 1 489 ? -14.161 -0.752 2.638 1.00 89.38 489 LEU A C 1
ATOM 3517 O O . LEU A 1 489 ? -13.782 -0.111 3.617 1.00 89.38 489 LEU A O 1
ATOM 3521 N N . VAL A 1 490 ? -15.097 -1.696 2.715 1.00 90.69 490 VAL A N 1
ATOM 3522 C CA . VAL A 1 490 ? -15.737 -2.112 3.968 1.00 90.69 490 VAL A CA 1
ATOM 3523 C C . VAL A 1 490 ? -15.034 -3.333 4.566 1.00 90.69 490 VAL A C 1
ATOM 3525 O O . VAL A 1 490 ? -14.745 -3.349 5.761 1.00 90.69 490 VAL A O 1
ATOM 3528 N N . VAL A 1 491 ? -14.741 -4.353 3.753 1.00 91.00 491 VAL A N 1
ATOM 3529 C CA . VAL A 1 491 ? -14.150 -5.612 4.232 1.00 91.00 491 VAL A CA 1
ATOM 3530 C C . VAL A 1 491 ? -12.656 -5.460 4.510 1.00 91.00 491 VAL A C 1
ATOM 3532 O O . VAL A 1 491 ? -12.205 -5.882 5.574 1.00 91.00 491 VAL A O 1
ATOM 3535 N N . GLY A 1 492 ? -11.904 -4.811 3.614 1.00 86.19 492 GLY A N 1
ATOM 3536 C CA . GLY A 1 492 ? -10.443 -4.714 3.698 1.00 86.19 492 GLY A CA 1
ATOM 3537 C C . GLY A 1 492 ? -9.931 -4.170 5.041 1.00 86.19 492 GLY A C 1
ATOM 3538 O O . GLY A 1 492 ? -9.187 -4.876 5.729 1.00 86.19 492 GLY A O 1
ATOM 3539 N N . PRO A 1 493 ? -10.370 -2.975 5.488 1.00 82.25 493 PRO A N 1
ATOM 3540 C CA . PRO A 1 493 ? -9.927 -2.402 6.763 1.00 82.25 493 PRO A CA 1
ATOM 3541 C C . PRO A 1 493 ? -10.307 -3.242 7.993 1.00 82.25 493 PRO A C 1
ATOM 3543 O O . PRO A 1 493 ? -9.609 -3.191 9.009 1.00 82.25 493 PRO A O 1
ATOM 3546 N N . ALA A 1 494 ? -11.391 -4.022 7.907 1.00 86.62 494 ALA A N 1
ATOM 3547 C CA . ALA A 1 494 ? -11.903 -4.854 8.995 1.00 86.62 494 ALA A CA 1
ATOM 3548 C C . ALA A 1 494 ? -11.180 -6.211 9.121 1.00 86.62 494 ALA A C 1
ATOM 3550 O O . ALA A 1 494 ? -11.252 -6.847 10.177 1.00 86.62 494 ALA A O 1
ATOM 3551 N N . THR A 1 495 ? -10.461 -6.662 8.089 1.00 86.25 495 THR A N 1
ATOM 3552 C CA . THR A 1 495 ? -9.761 -7.961 8.063 1.00 86.25 495 THR A CA 1
ATOM 3553 C C . THR A 1 495 ? -8.239 -7.837 8.167 1.00 86.25 495 THR A C 1
ATOM 3555 O O . THR A 1 495 ? -7.507 -8.627 7.579 1.00 86.25 495 THR A O 1
ATOM 3558 N N . ASN A 1 496 ? -7.740 -6.866 8.938 1.00 81.50 496 ASN A N 1
ATOM 3559 C CA . ASN A 1 496 ? -6.303 -6.706 9.183 1.00 81.50 496 ASN A CA 1
ATOM 3560 C C . ASN A 1 496 ? -5.703 -7.957 9.865 1.00 81.50 496 ASN A C 1
ATOM 3562 O O . ASN A 1 496 ? -6.037 -8.253 11.010 1.00 81.50 496 ASN A O 1
ATOM 3566 N N . LEU A 1 497 ? -4.757 -8.636 9.203 1.00 77.38 497 LEU A N 1
ATOM 3567 C CA . LEU A 1 497 ? -4.093 -9.854 9.694 1.00 77.38 497 LEU A CA 1
ATOM 3568 C C . LEU A 1 497 ? -3.454 -9.710 11.082 1.00 77.38 497 LEU A C 1
ATOM 3570 O O . LEU A 1 497 ? -3.540 -10.640 11.882 1.00 77.38 497 LEU A O 1
ATOM 3574 N N . THR A 1 498 ? -2.840 -8.567 11.389 1.00 74.44 498 THR A N 1
ATOM 3575 C CA . THR A 1 498 ? -2.183 -8.345 12.694 1.00 74.44 498 THR A CA 1
ATOM 3576 C C . THR A 1 498 ? -3.205 -8.213 13.814 1.00 74.44 498 THR A C 1
ATOM 3578 O O . THR A 1 498 ? -3.068 -8.827 14.873 1.00 74.44 498 THR A O 1
ATOM 3581 N N . MET A 1 499 ? -4.304 -7.515 13.542 1.00 82.88 499 MET A N 1
ATOM 3582 C CA . MET A 1 499 ? -5.440 -7.454 14.452 1.00 82.88 499 MET A CA 1
ATOM 3583 C C . MET A 1 499 ? -6.125 -8.819 14.586 1.00 82.88 499 MET A C 1
ATOM 3585 O O . MET A 1 499 ? -6.450 -9.229 15.696 1.00 82.88 499 MET A O 1
ATOM 3589 N N . LEU A 1 500 ? -6.298 -9.561 13.487 1.00 87.56 500 LEU A N 1
ATOM 3590 C CA . LEU A 1 500 ? -6.852 -10.918 13.500 1.00 87.56 500 LEU A CA 1
ATOM 3591 C C . LEU A 1 500 ? -5.979 -11.884 14.310 1.00 87.56 500 LEU A C 1
ATOM 3593 O O . LEU A 1 500 ? -6.517 -12.755 14.991 1.00 87.56 500 LEU A O 1
ATOM 3597 N N . ALA A 1 501 ? -4.653 -11.730 14.268 1.00 84.38 501 ALA A N 1
ATOM 3598 C CA . ALA A 1 501 ? -3.726 -12.507 15.083 1.00 84.38 501 ALA A CA 1
ATOM 3599 C C . ALA A 1 501 ? -3.916 -12.212 16.578 1.00 84.38 501 ALA A C 1
ATOM 3601 O O . ALA A 1 501 ? -4.061 -13.151 17.361 1.00 84.38 501 ALA A O 1
ATOM 3602 N N . VAL A 1 502 ? -4.024 -10.935 16.961 1.00 84.19 502 VAL A N 1
ATOM 3603 C CA . VAL A 1 502 ? -4.330 -10.548 18.348 1.00 84.19 502 VAL A CA 1
ATOM 3604 C C . VAL A 1 502 ? -5.705 -11.049 18.772 1.00 84.19 502 VAL A C 1
ATOM 3606 O O . VAL A 1 502 ? -5.818 -11.716 19.792 1.00 84.19 502 VAL A O 1
ATOM 3609 N N . LEU A 1 503 ? -6.750 -10.854 17.967 1.00 89.12 503 LEU A N 1
ATOM 3610 C CA . LEU A 1 503 ? -8.067 -11.424 18.261 1.00 89.12 503 LEU A CA 1
ATOM 3611 C C . LEU A 1 503 ? -7.995 -12.952 18.399 1.00 89.12 503 LEU A C 1
ATOM 3613 O O . LEU A 1 503 ? -8.676 -13.532 19.237 1.00 89.12 503 LEU A O 1
ATOM 3617 N N . ARG A 1 504 ? -7.156 -13.639 17.620 1.00 89.50 504 ARG A N 1
ATOM 3618 C CA . ARG A 1 504 ? -7.029 -15.099 17.705 1.00 89.50 504 ARG A CA 1
ATOM 3619 C C . ARG A 1 504 ? -6.401 -15.526 19.027 1.00 89.50 504 ARG A C 1
ATOM 3621 O O . ARG A 1 504 ? -6.835 -16.544 19.567 1.00 89.50 504 ARG A O 1
ATOM 3628 N N . GLN A 1 505 ? -5.414 -14.777 19.515 1.00 86.81 505 GLN A N 1
ATOM 3629 C CA . GLN A 1 505 ? -4.799 -14.983 20.828 1.00 86.81 505 GLN A CA 1
ATOM 3630 C C . GLN A 1 505 ? -5.814 -14.714 21.954 1.00 86.81 505 GLN A C 1
ATOM 3632 O O . GLN A 1 505 ? -5.941 -15.523 22.872 1.00 86.81 505 GLN A O 1
ATOM 3637 N N . GLU A 1 506 ? -6.603 -13.643 21.829 1.00 87.12 506 GLU A N 1
ATOM 3638 C CA . GLU A 1 506 ? -7.474 -13.151 22.903 1.00 87.12 506 GLU A CA 1
ATOM 3639 C C . GLU A 1 506 ? -8.858 -13.813 22.968 1.00 87.12 506 GLU A C 1
ATOM 3641 O O . GLU A 1 506 ? -9.384 -14.003 24.055 1.00 87.12 506 GLU A O 1
ATOM 3646 N N . ILE A 1 507 ? -9.483 -14.178 21.843 1.00 90.12 507 ILE A N 1
ATOM 3647 C CA . ILE A 1 507 ? -10.848 -14.758 21.808 1.00 90.12 507 ILE A CA 1
ATOM 3648 C C . ILE A 1 507 ? -10.923 -16.128 21.113 1.00 90.12 507 ILE A C 1
ATOM 3650 O O . ILE A 1 507 ? -11.998 -16.723 21.000 1.00 90.12 507 ILE A O 1
ATOM 3654 N N . GLY A 1 508 ? -9.782 -16.657 20.661 1.00 90.38 508 GLY A N 1
ATOM 3655 C CA . GLY A 1 508 ? -9.655 -17.988 20.072 1.00 90.38 508 GLY A CA 1
ATOM 3656 C C . GLY A 1 508 ? -9.955 -18.063 18.568 1.00 90.38 508 GLY A C 1
ATOM 3657 O O . GLY A 1 508 ? -10.755 -17.319 18.000 1.00 90.38 508 GLY A O 1
ATOM 3658 N N . GLY A 1 509 ? -9.332 -19.036 17.893 1.00 90.25 509 GLY A N 1
ATOM 3659 C CA . GLY A 1 509 ? -9.379 -19.158 16.427 1.00 90.25 509 GLY A CA 1
ATOM 3660 C C . GLY A 1 509 ? -10.769 -19.407 15.831 1.00 90.25 509 GLY A C 1
ATOM 3661 O O . GLY A 1 509 ? -11.047 -18.926 14.737 1.00 90.25 509 GLY A O 1
ATOM 3662 N N . ARG A 1 510 ? -11.665 -20.103 16.548 1.00 92.69 510 ARG A N 1
ATOM 3663 C CA . ARG A 1 510 ? -13.050 -20.329 16.088 1.00 92.69 510 ARG A CA 1
ATOM 3664 C C . ARG A 1 510 ? -13.845 -19.023 16.024 1.00 92.69 510 ARG A C 1
ATOM 3666 O O . ARG A 1 510 ? -14.552 -18.794 15.048 1.00 92.69 510 ARG A O 1
ATOM 3673 N N . ALA A 1 511 ? -13.697 -18.161 17.033 1.00 92.75 511 ALA A N 1
ATOM 3674 C CA . ALA A 1 511 ? -14.362 -16.862 17.065 1.00 92.75 511 ALA A CA 1
ATOM 3675 C C . ALA A 1 511 ? -13.825 -15.930 15.973 1.00 92.75 511 ALA A C 1
ATOM 3677 O O . ALA A 1 511 ? -14.611 -15.264 15.303 1.00 92.75 511 ALA A O 1
ATOM 3678 N N . VAL A 1 512 ? -12.512 -15.947 15.723 1.00 93.06 512 VAL A N 1
ATOM 3679 C CA . VAL A 1 512 ? -11.900 -15.167 14.635 1.00 93.06 512 VAL A CA 1
ATOM 3680 C C . VAL A 1 512 ? -12.317 -15.659 13.251 1.00 93.06 512 VAL A C 1
ATOM 3682 O O . VAL A 1 512 ? -12.614 -14.842 12.385 1.00 93.06 512 VAL A O 1
ATOM 3685 N N . ALA A 1 513 ? -12.398 -16.972 13.029 1.00 93.19 513 ALA A N 1
ATOM 3686 C CA . ALA A 1 513 ? -12.900 -17.506 11.763 1.00 93.19 513 ALA A CA 1
ATOM 3687 C C . ALA A 1 513 ? -14.351 -17.062 11.510 1.00 93.19 513 ALA A C 1
ATOM 3689 O O . ALA A 1 513 ? -14.668 -16.570 10.429 1.00 93.19 513 ALA A O 1
ATOM 3690 N N . ALA A 1 514 ? -15.211 -17.159 12.531 1.00 94.50 514 ALA A N 1
ATOM 3691 C CA . ALA A 1 514 ? -16.585 -16.673 12.450 1.00 94.50 514 ALA A CA 1
ATOM 3692 C C . ALA A 1 514 ? -16.651 -15.153 12.212 1.00 94.50 514 ALA A C 1
ATOM 3694 O O . ALA A 1 514 ? -17.474 -14.706 11.419 1.00 94.50 514 ALA A O 1
ATOM 3695 N N . TYR A 1 515 ? -15.765 -14.371 12.840 1.00 94.06 515 TYR A N 1
ATOM 3696 C CA . TYR A 1 515 ? -15.630 -12.932 12.603 1.00 94.06 515 TYR A CA 1
ATOM 3697 C C . TYR A 1 515 ? -15.296 -12.624 11.137 1.00 94.06 515 TYR A C 1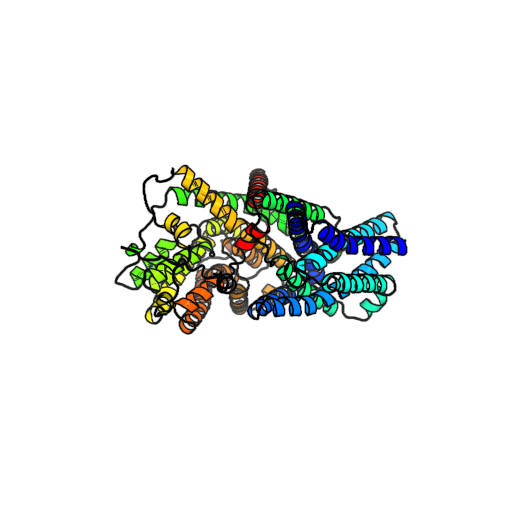
ATOM 3699 O O . TYR A 1 515 ? -16.012 -11.844 10.515 1.00 94.06 515 TYR A O 1
ATOM 3707 N N . VAL A 1 516 ? -14.271 -13.262 10.558 1.00 92.81 516 VAL A N 1
ATOM 3708 C CA . VAL A 1 516 ? -13.861 -13.018 9.160 1.00 92.81 516 VAL A CA 1
ATOM 3709 C C . VAL A 1 516 ? -14.979 -13.392 8.189 1.00 92.81 516 VAL A C 1
ATOM 3711 O O . VAL A 1 516 ? -15.294 -12.614 7.291 1.00 92.81 516 VAL A O 1
ATOM 3714 N N . ILE A 1 517 ? -15.623 -14.546 8.394 1.00 93.69 517 ILE A N 1
ATOM 3715 C CA . ILE A 1 517 ? -16.758 -14.983 7.569 1.00 93.69 517 ILE A CA 1
ATOM 3716 C C . ILE A 1 517 ? -17.920 -13.990 7.688 1.00 93.69 517 ILE A C 1
ATOM 3718 O O . ILE A 1 517 ? -18.492 -13.596 6.674 1.00 93.69 517 ILE A O 1
ATOM 3722 N N . ALA A 1 518 ? -18.253 -13.548 8.905 1.00 94.44 518 ALA A N 1
ATOM 3723 C CA . ALA A 1 518 ? -19.326 -12.586 9.128 1.00 94.44 518 ALA A CA 1
ATOM 3724 C C . ALA A 1 518 ? -19.031 -11.242 8.450 1.00 94.44 518 ALA A C 1
ATOM 3726 O O . ALA A 1 518 ? -19.899 -10.721 7.756 1.00 94.44 518 ALA A O 1
ATOM 3727 N N . VAL A 1 519 ? -17.815 -10.708 8.595 1.00 93.81 519 VAL A N 1
ATOM 3728 C CA . VAL A 1 519 ? -17.388 -9.465 7.935 1.00 93.81 519 VAL A CA 1
ATOM 3729 C C . VAL A 1 519 ? -17.474 -9.596 6.413 1.00 93.81 519 VAL A C 1
ATOM 3731 O O . VAL 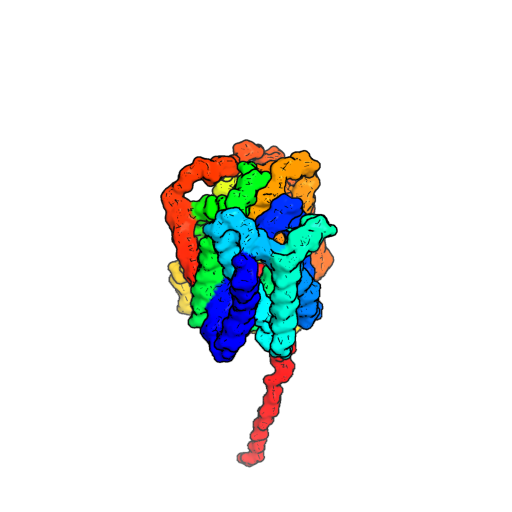A 1 519 ? -18.043 -8.720 5.768 1.00 93.81 519 VAL A O 1
ATOM 3734 N N . ALA A 1 520 ? -16.980 -10.697 5.841 1.00 92.81 520 ALA A N 1
ATOM 3735 C CA . ALA A 1 520 ? -17.016 -10.933 4.399 1.00 92.81 520 ALA A CA 1
ATOM 3736 C C . ALA A 1 520 ? -18.455 -11.019 3.858 1.00 92.81 520 ALA A C 1
ATOM 3738 O O . ALA A 1 520 ? -18.803 -10.324 2.903 1.00 92.81 520 ALA A O 1
ATOM 3739 N N . VAL A 1 521 ? -19.310 -11.833 4.487 1.00 93.81 521 VAL A N 1
ATOM 3740 C CA . VAL A 1 521 ? -20.695 -12.056 4.039 1.00 93.81 521 VAL A CA 1
ATOM 3741 C C . VAL A 1 521 ? -21.555 -10.811 4.246 1.00 93.81 521 VAL A C 1
ATOM 3743 O O . VAL A 1 521 ? -22.234 -10.369 3.318 1.00 93.81 521 VAL A O 1
ATOM 3746 N N . LEU A 1 522 ? -21.530 -10.223 5.445 1.00 94.56 522 LEU A N 1
ATOM 3747 C CA . LEU A 1 522 ? -22.340 -9.046 5.764 1.00 94.56 522 LEU A CA 1
ATOM 3748 C C . LEU A 1 522 ? -21.841 -7.802 5.023 1.00 94.56 522 LEU A C 1
ATOM 3750 O O . LEU A 1 522 ? -22.660 -7.002 4.579 1.00 94.56 522 LEU A O 1
ATOM 3754 N N . GLY A 1 523 ? -20.525 -7.653 4.845 1.00 92.94 523 GLY A N 1
ATOM 3755 C CA . GLY A 1 523 ? -19.930 -6.573 4.059 1.00 92.94 523 GLY A CA 1
ATOM 3756 C C . GLY A 1 523 ? -20.338 -6.644 2.587 1.00 92.94 523 GLY A C 1
ATOM 3757 O O . GLY A 1 523 ? -20.800 -5.644 2.036 1.00 92.94 523 GLY A O 1
ATOM 3758 N N . ALA A 1 524 ? -20.272 -7.831 1.972 1.00 92.44 524 ALA A N 1
ATOM 3759 C CA . ALA A 1 524 ? -20.759 -8.038 0.608 1.00 92.44 524 ALA A CA 1
ATOM 3760 C C . ALA A 1 524 ? -22.265 -7.748 0.491 1.00 92.44 524 ALA A C 1
ATOM 3762 O O . ALA A 1 524 ? -22.686 -7.000 -0.392 1.00 92.44 524 ALA A O 1
ATOM 3763 N N . ALA A 1 525 ? -23.080 -8.279 1.410 1.00 93.00 525 ALA A N 1
ATOM 3764 C CA . ALA A 1 525 ? -24.524 -8.046 1.421 1.00 93.00 525 ALA A CA 1
ATOM 3765 C C . ALA A 1 525 ? -24.872 -6.555 1.556 1.00 93.00 525 ALA A C 1
ATOM 3767 O O . ALA A 1 525 ? -25.737 -6.044 0.841 1.00 93.00 525 ALA A O 1
ATOM 3768 N N . ALA A 1 526 ? -24.174 -5.836 2.434 1.00 91.69 526 ALA A N 1
ATOM 3769 C CA . ALA A 1 526 ? -24.383 -4.409 2.614 1.00 91.69 526 ALA A CA 1
ATOM 3770 C C . ALA A 1 526 ? -23.927 -3.595 1.393 1.00 91.69 526 ALA A C 1
ATOM 3772 O O . ALA A 1 526 ? -24.604 -2.638 1.017 1.00 91.69 526 ALA A O 1
ATOM 3773 N N . ALA A 1 527 ? -22.850 -4.003 0.715 1.00 91.62 527 ALA A N 1
ATOM 3774 C CA . ALA A 1 527 ? -22.442 -3.381 -0.540 1.00 91.62 527 ALA A CA 1
ATOM 3775 C C . ALA A 1 527 ? -23.506 -3.553 -1.639 1.00 91.62 527 ALA A C 1
ATOM 3777 O O . ALA A 1 527 ? -23.820 -2.594 -2.351 1.00 91.62 527 ALA A O 1
ATOM 3778 N N . PHE A 1 528 ? -24.112 -4.744 -1.754 1.00 91.06 528 PHE A N 1
ATOM 3779 C CA . PHE A 1 528 ? -25.234 -4.974 -2.675 1.00 91.06 528 PHE A CA 1
ATOM 3780 C C . PHE A 1 528 ? -26.437 -4.098 -2.338 1.00 91.06 528 PHE A C 1
ATOM 3782 O O . PHE A 1 528 ? -27.061 -3.546 -3.244 1.00 91.06 528 PHE A O 1
ATOM 3789 N N . LEU A 1 529 ? -26.750 -3.947 -1.048 1.00 91.19 529 LEU A N 1
ATOM 3790 C CA . LEU A 1 529 ? -27.838 -3.086 -0.598 1.00 91.19 529 LEU A CA 1
ATOM 3791 C C . LEU A 1 529 ? -27.587 -1.627 -0.995 1.00 91.19 529 LEU A C 1
ATOM 3793 O O . LEU A 1 529 ? -28.467 -0.996 -1.577 1.00 91.19 529 LEU A O 1
ATOM 3797 N N . VAL A 1 530 ? -26.381 -1.107 -0.753 1.00 89.75 530 VAL A N 1
ATOM 3798 C CA . VAL A 1 530 ? -26.019 0.268 -1.128 1.00 89.75 530 VAL A CA 1
ATOM 3799 C C . VAL A 1 530 ? -26.128 0.486 -2.631 1.00 89.75 530 VAL A C 1
ATOM 3801 O O . VAL A 1 530 ? -26.648 1.517 -3.045 1.00 89.75 530 VAL A O 1
ATOM 3804 N N . ALA A 1 531 ? -25.741 -0.489 -3.452 1.00 86.62 531 ALA A N 1
ATOM 3805 C CA . ALA A 1 531 ? -25.862 -0.383 -4.906 1.00 86.62 531 ALA A CA 1
ATOM 3806 C C . ALA A 1 531 ? -27.316 -0.272 -5.406 1.00 86.62 531 ALA A C 1
ATOM 3808 O O . ALA A 1 531 ? -27.544 0.168 -6.531 1.00 86.62 531 ALA A O 1
ATOM 3809 N N . ARG A 1 532 ? -28.311 -0.643 -4.586 1.00 88.12 532 ARG A N 1
ATOM 3810 C CA . ARG A 1 532 ? -29.733 -0.404 -4.888 1.00 88.12 532 ARG A CA 1
ATOM 3811 C C . ARG A 1 532 ? -30.197 1.008 -4.537 1.00 88.12 532 ARG A C 1
ATOM 3813 O O . ARG A 1 532 ? -31.208 1.443 -5.077 1.00 88.12 532 ARG A O 1
ATOM 3820 N N . VAL A 1 533 ? -29.505 1.682 -3.618 1.00 86.81 533 VAL A N 1
ATOM 3821 C CA . VAL A 1 533 ? -29.914 2.980 -3.056 1.00 86.81 533 VAL A CA 1
ATOM 3822 C C . VAL A 1 533 ? -29.110 4.136 -3.643 1.00 86.81 533 VAL A C 1
ATOM 3824 O O . VAL A 1 533 ? -29.663 5.207 -3.868 1.00 86.81 533 VAL A O 1
ATOM 3827 N N . VAL A 1 534 ? -27.817 3.931 -3.903 1.00 85.94 534 VAL A N 1
ATOM 3828 C CA . VAL A 1 534 ? -26.899 4.940 -4.438 1.00 85.94 534 VAL A CA 1
ATOM 3829 C C . VAL A 1 534 ? -26.785 4.749 -5.953 1.00 85.94 534 VAL A C 1
ATOM 3831 O O . VAL A 1 534 ? -26.176 3.771 -6.397 1.00 85.94 534 VAL A O 1
ATOM 3834 N N . PRO A 1 535 ? -27.354 5.653 -6.773 1.00 79.12 535 PRO A N 1
ATOM 3835 C CA . PRO A 1 535 ? -27.287 5.538 -8.223 1.00 79.12 535 PRO A CA 1
ATOM 3836 C C . PRO A 1 535 ? -25.843 5.669 -8.708 1.00 79.12 535 PRO A C 1
ATOM 3838 O O . PRO A 1 535 ? -25.103 6.526 -8.223 1.00 79.12 535 PRO A O 1
ATOM 3841 N N . ALA A 1 536 ? -25.455 4.895 -9.723 1.00 71.50 536 ALA A N 1
ATOM 3842 C CA . ALA A 1 536 ? -24.117 4.989 -10.316 1.00 71.50 536 ALA A CA 1
ATOM 3843 C C . ALA A 1 536 ? -23.794 6.402 -10.848 1.00 71.50 536 ALA A C 1
ATOM 3845 O O . ALA A 1 536 ? -22.643 6.817 -10.817 1.00 71.50 536 ALA A O 1
ATOM 3846 N N . SER A 1 537 ? -24.812 7.172 -11.254 1.00 74.50 537 SER A N 1
ATOM 3847 C CA . SER A 1 537 ? -24.674 8.566 -11.701 1.00 74.50 537 SER A CA 1
ATOM 3848 C C . SER A 1 537 ? -24.211 9.544 -10.615 1.00 74.50 537 SER A C 1
ATOM 3850 O O . SER A 1 537 ? -23.818 10.660 -10.933 1.00 74.50 537 SER A O 1
ATOM 3852 N N . SER A 1 538 ? -24.270 9.151 -9.341 1.00 76.06 538 SER A N 1
ATOM 3853 C CA . SER A 1 538 ? -23.833 9.983 -8.213 1.00 76.06 538 SER A CA 1
ATOM 3854 C C . SER A 1 538 ? -22.326 9.920 -7.941 1.00 76.06 538 SER A C 1
ATOM 3856 O O . SER A 1 538 ? -21.821 10.669 -7.102 1.00 76.06 538 SER A O 1
ATOM 3858 N N . ILE A 1 539 ? -21.614 9.034 -8.642 1.00 73.38 539 ILE A N 1
ATOM 3859 C CA . ILE A 1 539 ? -20.171 8.846 -8.511 1.00 73.38 539 ILE A CA 1
ATOM 3860 C C . ILE A 1 539 ? -19.476 9.747 -9.536 1.00 73.38 539 ILE A C 1
ATOM 3862 O O . ILE A 1 539 ? -19.828 9.688 -10.718 1.00 73.38 539 ILE A O 1
ATOM 3866 N N . PRO A 1 540 ? -18.501 10.576 -9.120 1.00 72.19 540 PRO A N 1
ATOM 3867 C CA . PRO A 1 540 ? -17.719 11.381 -10.047 1.00 72.19 540 PRO A CA 1
ATOM 3868 C C . PRO A 1 540 ? -17.079 10.488 -11.113 1.00 72.19 540 PRO A C 1
ATOM 3870 O O . PRO A 1 540 ? -16.469 9.466 -10.798 1.00 72.19 540 PRO A O 1
ATOM 3873 N N . ALA A 1 541 ? -17.208 10.861 -12.386 1.00 62.81 541 ALA A N 1
ATOM 3874 C CA . ALA A 1 541 ? -16.436 10.203 -13.430 1.00 62.81 541 ALA A CA 1
ATOM 3875 C C . ALA A 1 541 ? -14.941 10.426 -13.149 1.00 62.81 541 ALA A C 1
ATOM 3877 O O . ALA A 1 541 ? -14.553 11.541 -12.813 1.00 62.81 541 ALA A O 1
ATOM 3878 N N . MET A 1 542 ? -14.105 9.394 -13.310 1.00 56.44 542 MET A N 1
ATOM 3879 C CA . MET A 1 542 ? -12.645 9.533 -13.182 1.00 56.44 542 MET A CA 1
ATOM 3880 C C . MET A 1 542 ? -11.987 10.102 -14.454 1.00 56.44 542 MET A C 1
ATOM 3882 O O . MET A 1 542 ? -10.930 10.714 -14.382 1.00 56.44 542 MET A O 1
ATOM 3886 N N . HIS A 1 543 ? -12.645 9.982 -15.616 1.00 48.09 543 HIS A N 1
ATOM 3887 C CA . HIS A 1 543 ? -12.171 10.510 -16.908 1.00 48.09 543 HIS A CA 1
ATOM 3888 C C . HIS A 1 543 ? -11.819 12.019 -16.948 1.00 48.09 543 HIS A C 1
ATOM 3890 O O . HIS A 1 543 ? -10.942 12.390 -17.725 1.00 48.09 543 HIS A O 1
ATOM 3896 N N . PRO A 1 544 ? -12.415 12.920 -16.141 1.00 48.12 544 PRO A N 1
ATOM 3897 C CA . PRO A 1 544 ? -11.976 14.306 -16.059 1.00 48.12 544 PRO A CA 1
ATOM 3898 C C . PRO A 1 544 ? -10.721 14.518 -15.190 1.00 48.12 544 PRO A C 1
ATOM 3900 O O . PRO A 1 544 ? -10.121 15.576 -15.319 1.00 48.12 544 PRO A O 1
ATOM 3903 N N . LEU A 1 545 ? -10.282 13.569 -14.351 1.00 48.06 545 LEU A N 1
ATOM 3904 C CA . LEU A 1 545 ? -9.178 13.781 -13.387 1.00 48.06 545 LEU A CA 1
ATOM 3905 C C . LEU A 1 545 ? -7.796 13.905 -14.052 1.00 48.06 545 LEU A C 1
ATOM 3907 O O . LEU A 1 545 ? -6.917 14.568 -13.518 1.00 48.06 545 LEU A O 1
ATOM 3911 N N . VAL A 1 546 ? -7.617 13.316 -15.240 1.00 49.56 546 VAL A N 1
ATOM 3912 C CA . VAL A 1 546 ? -6.389 13.444 -16.056 1.00 49.56 546 VAL A CA 1
ATOM 3913 C C . VAL A 1 546 ? -6.520 14.560 -17.110 1.00 49.56 546 VAL A C 1
ATOM 3915 O O . VAL A 1 546 ? -5.523 15.086 -17.596 1.00 49.56 546 VAL A O 1
ATOM 3918 N N . ALA A 1 547 ? -7.752 14.961 -17.452 1.00 44.50 547 ALA A N 1
ATOM 3919 C CA . ALA A 1 547 ? -8.036 15.986 -18.463 1.00 44.50 547 ALA A CA 1
ATOM 3920 C C . ALA A 1 547 ? -8.179 17.412 -17.889 1.00 44.50 547 ALA A C 1
ATOM 3922 O O . ALA A 1 547 ? -8.213 18.380 -18.653 1.00 44.50 547 ALA A O 1
ATOM 3923 N N . HIS A 1 548 ? -8.270 17.570 -16.564 1.00 54.16 548 HIS A N 1
ATOM 3924 C CA . HIS A 1 548 ? -8.255 18.886 -15.929 1.00 54.16 548 HIS A CA 1
ATOM 3925 C C . HIS A 1 548 ? -6.825 19.423 -15.855 1.00 54.16 548 HIS A C 1
ATOM 3927 O O . HIS A 1 548 ? -5.891 18.725 -15.466 1.00 54.16 548 HIS A O 1
ATOM 3933 N N . ARG A 1 549 ? -6.648 20.711 -16.174 1.00 58.38 549 ARG A N 1
ATOM 3934 C CA . ARG A 1 549 ? -5.456 21.431 -15.721 1.00 58.38 549 ARG A CA 1
ATOM 3935 C C . ARG A 1 549 ? -5.474 21.407 -14.198 1.00 58.38 549 ARG A C 1
ATOM 3937 O O . ARG A 1 549 ? -6.319 22.074 -13.603 1.00 58.38 549 ARG A O 1
ATOM 3944 N N . HIS A 1 550 ? -4.547 20.662 -13.605 1.00 72.81 550 HIS A N 1
ATOM 3945 C CA . HIS A 1 550 ? -4.358 20.663 -12.163 1.00 72.81 550 HIS A CA 1
ATOM 3946 C C . HIS A 1 550 ? -4.237 22.097 -11.649 1.00 72.81 550 HIS A C 1
ATOM 3948 O O . HIS A 1 550 ? -3.496 22.921 -12.205 1.00 72.81 550 HIS A O 1
ATOM 3954 N N . LEU A 1 551 ? -4.999 22.404 -10.606 1.00 81.00 551 LEU A N 1
ATOM 3955 C CA . LEU A 1 551 ? -5.018 23.734 -10.011 1.00 81.00 551 LEU A CA 1
ATOM 3956 C C . LEU A 1 551 ? -3.663 24.019 -9.351 1.00 81.00 551 LEU A C 1
ATOM 3958 O O . LEU A 1 551 ? -2.987 23.117 -8.858 1.00 81.00 551 LEU A O 1
ATOM 3962 N N . ALA A 1 552 ? -3.281 25.296 -9.259 1.00 86.06 552 ALA A N 1
ATOM 3963 C CA . ALA A 1 552 ? -2.063 25.687 -8.541 1.00 86.06 552 ALA A CA 1
ATOM 3964 C C . ALA A 1 552 ? -2.064 25.186 -7.082 1.00 86.06 552 ALA A C 1
ATOM 3966 O O . ALA A 1 552 ? -1.015 24.858 -6.536 1.00 86.06 552 ALA A O 1
ATOM 3967 N N . VAL A 1 553 ? -3.251 25.074 -6.474 1.00 87.81 553 VAL A N 1
ATOM 3968 C CA . VAL A 1 553 ? -3.445 24.542 -5.118 1.00 87.81 553 VAL A CA 1
ATOM 3969 C C . VAL A 1 553 ? -3.083 23.057 -5.021 1.00 87.81 553 VAL A C 1
ATOM 3971 O O . VAL A 1 553 ? -2.528 22.645 -4.006 1.00 87.81 553 VAL A O 1
ATOM 3974 N N . GLU A 1 554 ? -3.353 22.254 -6.052 1.00 88.19 554 GLU A N 1
ATOM 3975 C CA . GLU A 1 554 ? -3.043 20.816 -6.066 1.00 88.19 554 GLU A CA 1
ATOM 3976 C C . GLU A 1 554 ? -1.528 20.595 -6.128 1.00 88.19 554 GLU A C 1
ATOM 3978 O O . GLU A 1 554 ? -0.965 19.883 -5.296 1.00 88.19 554 GLU A O 1
ATOM 3983 N N . TRP A 1 555 ? -0.841 21.318 -7.015 1.00 90.06 555 TRP A N 1
ATOM 3984 C CA . TRP A 1 555 ? 0.623 21.311 -7.080 1.00 90.06 555 TRP A CA 1
ATOM 3985 C C . TRP A 1 555 ? 1.275 21.851 -5.806 1.00 90.06 555 TRP A C 1
ATOM 3987 O O . TRP A 1 555 ? 2.226 21.255 -5.304 1.00 90.06 555 TRP A O 1
ATOM 3997 N N . ALA A 1 556 ? 0.756 22.948 -5.246 1.00 93.50 556 ALA A N 1
ATOM 3998 C CA . ALA A 1 556 ? 1.252 23.485 -3.981 1.00 93.50 556 ALA A CA 1
ATOM 3999 C C . ALA A 1 556 ? 1.067 22.480 -2.831 1.00 93.50 556 ALA A C 1
ATOM 4001 O O . ALA A 1 556 ? 1.985 22.280 -2.036 1.00 93.50 556 ALA A O 1
ATOM 4002 N N . SER A 1 557 ? -0.082 21.800 -2.782 1.00 94.44 557 SER A N 1
ATOM 4003 C CA . SER A 1 557 ? -0.355 20.739 -1.806 1.00 94.44 557 SER A CA 1
ATOM 4004 C C . SER A 1 557 ? 0.618 19.575 -1.965 1.00 94.44 557 SER A C 1
ATOM 4006 O O . SER A 1 557 ? 1.160 19.094 -0.973 1.00 94.44 557 SER A O 1
ATOM 4008 N N . LEU A 1 558 ? 0.903 19.154 -3.199 1.00 93.81 558 LEU A N 1
ATOM 4009 C CA . LEU A 1 558 ? 1.888 18.108 -3.456 1.00 93.81 558 LEU A CA 1
ATOM 4010 C C . LEU A 1 558 ? 3.289 18.514 -2.982 1.00 93.81 558 LEU A C 1
ATOM 4012 O O . LEU A 1 558 ? 3.963 17.707 -2.348 1.00 93.81 558 LEU A O 1
ATOM 4016 N N . LEU A 1 559 ? 3.726 19.750 -3.240 1.00 94.81 559 LEU A N 1
ATOM 4017 C CA . LEU A 1 559 ? 5.035 20.235 -2.787 1.00 94.81 559 LEU A CA 1
ATOM 4018 C C . LEU A 1 559 ? 5.139 20.266 -1.257 1.00 94.81 559 LEU A C 1
ATOM 4020 O O . LEU A 1 559 ? 6.146 19.825 -0.700 1.00 94.81 559 LEU A O 1
ATOM 4024 N N . VAL A 1 560 ? 4.091 20.733 -0.571 1.00 96.50 560 VAL A N 1
ATOM 4025 C CA . VAL A 1 560 ? 4.019 20.701 0.898 1.00 96.50 560 VAL A CA 1
ATOM 4026 C C . VAL A 1 560 ? 4.072 19.260 1.401 1.00 96.50 560 VAL A C 1
ATOM 4028 O O . VAL A 1 560 ? 4.860 18.950 2.294 1.00 96.50 560 VAL A O 1
ATOM 4031 N N . LEU A 1 561 ? 3.284 18.364 0.806 1.00 95.06 561 LEU A N 1
ATOM 4032 C CA . LEU A 1 561 ? 3.244 16.958 1.192 1.00 95.06 561 LEU A CA 1
ATOM 4033 C C . LEU A 1 561 ? 4.587 16.254 0.956 1.00 95.06 561 LEU A C 1
ATOM 4035 O O . LEU A 1 561 ? 5.049 15.517 1.824 1.00 95.06 561 LEU A O 1
ATOM 4039 N N . ALA A 1 562 ? 5.251 16.524 -0.168 1.00 93.81 562 ALA A N 1
ATOM 4040 C CA . ALA A 1 562 ? 6.583 16.006 -0.468 1.00 93.81 562 ALA A CA 1
ATOM 4041 C C . ALA A 1 562 ? 7.618 16.486 0.563 1.00 93.81 562 ALA A C 1
ATOM 4043 O O . ALA A 1 562 ? 8.425 15.687 1.041 1.00 93.81 562 ALA A O 1
ATOM 4044 N N . GLY A 1 563 ? 7.554 17.760 0.968 1.00 95.88 563 GLY A N 1
ATOM 4045 C CA . GLY A 1 563 ? 8.384 18.300 2.046 1.00 95.88 563 GLY A CA 1
ATOM 4046 C C . GLY A 1 563 ? 8.124 17.620 3.395 1.00 95.88 563 GLY A C 1
ATOM 4047 O O . GLY A 1 563 ? 9.069 17.277 4.107 1.00 95.88 563 GLY A O 1
ATOM 4048 N N . LEU A 1 564 ? 6.858 17.357 3.728 1.00 96.06 564 LEU A N 1
ATOM 4049 C CA . LEU A 1 564 ? 6.471 16.645 4.950 1.00 96.06 564 LEU A CA 1
ATOM 4050 C C . LEU A 1 564 ? 6.929 15.181 4.944 1.00 96.06 564 LEU A C 1
ATOM 4052 O O . LEU A 1 564 ? 7.450 14.707 5.952 1.00 96.06 564 LEU A O 1
ATOM 4056 N N . PHE A 1 565 ? 6.799 14.472 3.821 1.00 94.88 565 PHE A N 1
ATOM 4057 C CA . PHE A 1 565 ? 7.322 13.111 3.680 1.00 94.88 565 PHE A CA 1
ATOM 4058 C C . PHE A 1 565 ? 8.845 13.074 3.766 1.00 94.88 565 PHE A C 1
ATOM 4060 O O . PHE A 1 565 ? 9.380 12.225 4.474 1.00 94.88 565 PHE A O 1
ATOM 4067 N N . ALA A 1 566 ? 9.549 14.020 3.140 1.00 93.69 566 ALA A N 1
ATOM 4068 C CA . ALA A 1 566 ? 10.997 14.138 3.292 1.00 93.69 566 ALA A CA 1
ATOM 4069 C C . ALA A 1 566 ? 11.389 14.388 4.759 1.00 93.69 566 ALA A C 1
ATOM 4071 O O . ALA A 1 566 ? 12.300 13.744 5.274 1.00 93.69 566 ALA A O 1
ATOM 4072 N N . TRP A 1 567 ? 10.667 15.262 5.464 1.00 94.81 567 TRP A N 1
ATOM 4073 C CA . TRP A 1 567 ? 10.887 15.516 6.889 1.00 94.81 567 TRP A CA 1
ATOM 4074 C C . TRP A 1 567 ? 10.609 14.285 7.767 1.00 94.81 567 TRP A C 1
ATOM 4076 O O . TRP A 1 567 ? 11.402 13.969 8.656 1.00 94.81 567 TRP A O 1
ATOM 4086 N N . SER A 1 568 ? 9.520 13.560 7.507 1.00 92.94 568 SER A N 1
ATOM 4087 C CA . SER A 1 568 ? 9.185 12.300 8.182 1.00 92.94 568 SER A CA 1
ATOM 4088 C C . SER A 1 568 ? 10.268 11.236 7.955 1.00 92.94 568 SER A C 1
ATOM 4090 O O . SER A 1 568 ? 10.790 10.670 8.920 1.00 92.94 568 SER A O 1
ATOM 4092 N N . LEU A 1 569 ? 10.712 11.058 6.705 1.00 91.19 569 LEU A N 1
ATOM 4093 C CA . LEU A 1 569 ? 11.808 10.157 6.340 1.00 91.19 569 LEU A CA 1
ATOM 4094 C C . LEU A 1 569 ? 13.119 10.532 7.037 1.00 91.19 569 LEU A C 1
ATOM 4096 O O . LEU A 1 569 ? 13.786 9.652 7.565 1.00 91.19 569 LEU A O 1
ATOM 4100 N N . LEU A 1 570 ? 13.484 11.816 7.096 1.00 91.56 570 LEU A N 1
ATOM 4101 C CA . LEU A 1 570 ? 14.700 12.265 7.788 1.00 91.56 570 LEU A CA 1
ATOM 4102 C C . LEU A 1 570 ? 14.667 11.961 9.292 1.00 91.56 570 LEU A C 1
ATOM 4104 O O . LEU A 1 570 ? 15.704 11.646 9.877 1.00 91.56 570 LEU A O 1
ATOM 4108 N N . ARG A 1 571 ? 13.489 12.035 9.925 1.00 89.88 571 ARG A N 1
ATOM 4109 C CA . ARG A 1 571 ? 13.332 11.749 11.360 1.00 89.88 571 ARG A CA 1
ATOM 4110 C C . ARG A 1 571 ? 13.315 10.258 11.670 1.00 89.88 571 ARG A C 1
ATOM 4112 O O . ARG A 1 571 ? 13.976 9.848 12.626 1.00 89.88 571 ARG A O 1
ATOM 4119 N N . MET A 1 572 ? 12.568 9.469 10.898 1.00 87.00 572 MET A N 1
ATOM 4120 C CA . MET A 1 572 ? 12.348 8.039 11.157 1.00 87.00 572 MET A CA 1
ATOM 4121 C C . MET A 1 572 ? 13.345 7.119 10.444 1.00 87.00 572 MET A C 1
ATOM 4123 O O . MET A 1 572 ? 13.534 5.972 10.847 1.00 87.00 572 MET A O 1
ATOM 4127 N N . GLY A 1 573 ? 14.009 7.614 9.402 1.00 89.62 573 GLY A N 1
ATOM 4128 C CA . GLY A 1 573 ? 14.705 6.786 8.425 1.00 89.62 573 GLY A CA 1
ATOM 4129 C C . GLY A 1 573 ? 13.721 6.015 7.527 1.00 89.62 573 GLY A C 1
ATOM 4130 O O . GLY A 1 573 ? 12.567 5.793 7.903 1.00 89.62 573 GLY A O 1
ATOM 4131 N N . PRO A 1 574 ? 14.161 5.549 6.346 1.00 88.88 574 PRO A N 1
ATOM 4132 C CA . PRO A 1 574 ? 13.307 4.811 5.415 1.00 88.88 574 PRO A CA 1
ATOM 4133 C C . PRO A 1 574 ? 12.799 3.496 6.019 1.00 88.88 574 PRO A C 1
ATOM 4135 O O . PRO A 1 574 ? 11.639 3.152 5.830 1.00 88.88 574 PRO A O 1
ATOM 4138 N N . ARG A 1 575 ? 13.617 2.789 6.813 1.00 83.06 575 ARG A N 1
ATOM 4139 C CA . ARG A 1 575 ? 13.172 1.572 7.509 1.00 83.06 575 ARG A CA 1
ATOM 4140 C C . ARG A 1 575 ? 12.092 1.847 8.543 1.00 83.06 575 ARG A C 1
ATOM 4142 O O . ARG A 1 575 ? 11.094 1.145 8.535 1.00 83.06 575 ARG A O 1
ATOM 4149 N N . GLY A 1 576 ? 12.261 2.860 9.396 1.00 80.94 576 GLY A N 1
ATOM 4150 C CA . GLY A 1 576 ? 11.241 3.222 10.385 1.00 80.94 576 GLY A CA 1
ATOM 4151 C C . GLY A 1 576 ? 9.927 3.628 9.717 1.00 80.94 576 GLY A C 1
ATOM 4152 O O . GLY A 1 576 ? 8.856 3.207 10.138 1.00 80.94 576 GLY A O 1
ATOM 4153 N N . TRP A 1 577 ? 10.025 4.361 8.607 1.00 84.81 577 TRP A N 1
ATOM 4154 C CA . TRP A 1 577 ? 8.870 4.767 7.812 1.00 84.81 577 TRP A CA 1
ATOM 4155 C C . TRP A 1 577 ? 8.156 3.582 7.143 1.00 84.81 577 TRP A C 1
ATOM 4157 O O . TRP A 1 577 ? 6.933 3.497 7.187 1.00 84.81 577 TRP A O 1
ATOM 4167 N N . LEU A 1 578 ? 8.898 2.619 6.583 1.00 81.94 578 LEU A N 1
ATOM 4168 C CA . LEU A 1 578 ? 8.316 1.400 6.006 1.00 81.94 578 LEU A CA 1
ATOM 4169 C C . LEU A 1 578 ? 7.829 0.406 7.076 1.00 81.94 578 LEU A C 1
ATOM 4171 O O . LEU A 1 578 ? 6.866 -0.319 6.834 1.00 81.94 578 LEU A O 1
ATOM 4175 N N . ALA A 1 579 ? 8.441 0.389 8.263 1.00 74.06 579 ALA A N 1
ATOM 4176 C CA . ALA A 1 579 ? 8.026 -0.447 9.389 1.00 74.06 579 ALA A CA 1
ATOM 4177 C C . ALA A 1 579 ? 6.624 -0.080 9.895 1.00 74.06 579 ALA A C 1
ATOM 4179 O O . ALA A 1 579 ? 5.911 -0.950 10.385 1.00 74.06 579 ALA A O 1
ATOM 4180 N N . ALA A 1 580 ? 6.156 1.154 9.673 1.00 65.81 580 ALA A N 1
ATOM 4181 C CA . ALA A 1 580 ? 4.755 1.515 9.908 1.00 65.81 580 ALA A CA 1
ATOM 4182 C C . ALA A 1 580 ? 3.758 0.655 9.091 1.00 65.81 580 ALA A C 1
ATOM 4184 O O . ALA A 1 580 ? 2.581 0.550 9.454 1.00 65.81 580 ALA A O 1
ATOM 4185 N N . MET A 1 581 ? 4.216 0.017 8.005 1.00 65.19 581 MET A N 1
ATOM 4186 C CA . MET A 1 581 ? 3.433 -0.939 7.214 1.00 65.19 581 MET A CA 1
ATOM 4187 C C . MET A 1 581 ? 3.598 -2.393 7.666 1.00 65.19 581 MET A C 1
ATOM 4189 O O . MET A 1 581 ? 2.766 -3.222 7.317 1.00 65.19 581 MET A O 1
ATOM 4193 N N . ILE A 1 582 ? 4.642 -2.731 8.425 1.00 58.09 582 ILE A N 1
ATOM 4194 C CA . ILE A 1 582 ? 4.944 -4.104 8.845 1.00 58.09 582 ILE A CA 1
ATOM 4195 C C . ILE A 1 582 ? 4.902 -4.146 10.365 1.00 58.09 582 ILE A C 1
ATOM 4197 O O . ILE A 1 582 ? 5.880 -3.858 11.047 1.00 58.09 582 ILE A O 1
ATOM 4201 N N . VAL A 1 583 ? 3.752 -4.532 10.911 1.00 46.78 583 VAL A N 1
ATOM 4202 C CA . VAL A 1 583 ? 3.660 -4.849 12.337 1.00 46.78 583 VAL A CA 1
ATOM 4203 C C . VAL A 1 583 ? 4.294 -6.224 12.535 1.00 46.78 583 VAL A C 1
ATOM 4205 O O . VAL A 1 583 ? 3.631 -7.257 12.432 1.00 46.78 583 VAL A O 1
ATOM 4208 N N . GLU A 1 584 ? 5.600 -6.240 12.782 1.00 40.41 584 GLU A N 1
ATOM 4209 C CA . GLU A 1 584 ? 6.257 -7.399 13.372 1.00 40.41 584 GLU A CA 1
ATOM 4210 C C . GLU A 1 584 ? 5.725 -7.588 14.793 1.00 40.41 584 GLU A C 1
ATOM 4212 O O . GLU A 1 584 ? 5.698 -6.674 15.622 1.00 40.41 584 GLU A O 1
ATOM 4217 N N . SER A 1 585 ? 5.260 -8.800 15.080 1.00 31.33 585 SER A N 1
ATOM 4218 C CA . SER A 1 585 ? 5.044 -9.237 16.448 1.00 31.33 585 SER A CA 1
ATOM 4219 C C . SER A 1 585 ? 6.381 -9.144 17.178 1.00 31.33 585 SER A C 1
ATOM 4221 O O . SER A 1 585 ? 7.282 -9.929 16.898 1.00 31.33 585 SER A O 1
ATOM 4223 N N . HIS A 1 586 ? 6.492 -8.226 18.138 1.00 29.05 586 HIS A N 1
ATOM 4224 C CA . HIS A 1 586 ? 7.554 -8.149 19.151 1.00 29.05 586 HIS A CA 1
ATOM 4225 C C . HIS A 1 586 ? 7.649 -9.421 20.042 1.00 29.05 586 HIS A C 1
ATOM 4227 O O . HIS A 1 586 ? 7.920 -9.334 21.234 1.00 29.05 586 HIS A O 1
ATOM 4233 N N . GLU A 1 587 ? 7.393 -10.618 19.509 1.00 30.77 587 GLU A N 1
ATOM 4234 C CA . GLU A 1 587 ? 7.497 -11.892 20.225 1.00 30.77 587 GLU A CA 1
ATOM 4235 C C . GLU A 1 587 ? 8.909 -12.507 20.129 1.00 30.77 587 GLU A C 1
ATOM 4237 O O . GLU A 1 587 ? 9.277 -13.285 21.006 1.00 30.77 587 GLU A O 1
ATOM 4242 N N . GLU A 1 588 ? 9.741 -12.146 19.140 1.00 27.31 588 GLU A N 1
ATOM 4243 C CA . GLU A 1 588 ? 11.069 -12.776 18.974 1.00 27.31 588 GLU A CA 1
ATOM 4244 C C . GLU A 1 588 ? 12.195 -12.134 19.799 1.00 27.31 588 GLU A C 1
ATOM 4246 O O . GLU A 1 588 ? 13.093 -12.842 20.247 1.00 27.31 588 GLU A O 1
ATOM 4251 N N . HIS A 1 589 ? 12.130 -10.838 20.124 1.00 26.67 589 HIS A N 1
ATOM 4252 C CA . HIS A 1 589 ? 13.168 -10.190 20.948 1.00 26.67 589 HIS A CA 1
ATOM 4253 C C . HIS A 1 589 ? 13.194 -10.653 22.414 1.00 26.67 589 HIS A C 1
ATOM 4255 O O . HIS A 1 589 ? 14.198 -10.465 23.095 1.00 26.67 589 HIS A O 1
ATOM 4261 N N . ALA A 1 590 ? 12.130 -11.292 22.906 1.00 27.78 590 ALA A N 1
ATOM 4262 C CA . ALA A 1 590 ? 12.093 -11.805 24.275 1.00 27.78 590 ALA A CA 1
ATOM 4263 C C . ALA A 1 590 ? 12.767 -13.181 24.432 1.00 27.78 590 ALA A C 1
ATOM 4265 O O . ALA A 1 590 ? 13.069 -13.576 25.556 1.00 27.78 590 ALA A O 1
ATOM 4266 N N . ARG A 1 591 ? 13.012 -13.923 23.339 1.00 27.67 591 ARG A N 1
ATOM 4267 C CA . ARG A 1 591 ? 13.614 -15.267 23.424 1.00 27.67 591 ARG A CA 1
ATOM 4268 C C . ARG A 1 591 ? 15.143 -15.264 23.392 1.00 27.67 591 ARG A C 1
ATOM 4270 O O . ARG A 1 591 ? 15.731 -16.144 24.008 1.00 27.67 591 ARG A O 1
ATOM 4277 N N . ASP A 1 592 ? 15.774 -14.263 22.776 1.00 26.11 592 ASP A N 1
ATOM 4278 C CA . ASP A 1 592 ? 17.240 -14.228 22.617 1.00 26.11 592 ASP A CA 1
ATOM 4279 C C . ASP A 1 592 ? 18.000 -13.538 23.766 1.00 26.11 592 ASP A C 1
ATOM 4281 O O . ASP A 1 592 ? 19.215 -13.678 23.879 1.00 26.11 592 ASP A O 1
ATOM 4285 N N . HIS A 1 593 ? 17.307 -12.846 24.677 1.00 28.84 593 HIS A N 1
ATOM 4286 C CA . HIS A 1 593 ? 17.934 -12.192 25.838 1.00 28.84 593 HIS A CA 1
ATOM 4287 C C . HIS A 1 593 ? 17.723 -12.932 27.172 1.00 28.84 593 HIS A C 1
ATOM 4289 O O . HIS A 1 593 ? 18.098 -12.432 28.229 1.00 28.84 593 HIS A O 1
ATOM 4295 N N . GLY A 1 594 ? 17.175 -14.151 27.141 1.00 26.38 594 GLY A N 1
ATOM 4296 C CA . GLY A 1 594 ? 16.855 -14.945 28.333 1.00 26.38 594 GLY A CA 1
ATOM 4297 C C . GLY A 1 594 ? 17.986 -15.810 28.908 1.00 26.38 594 GLY A C 1
ATOM 4298 O O . GLY A 1 594 ? 17.693 -16.690 29.710 1.00 26.38 594 GLY A O 1
ATOM 4299 N N . CYS A 1 595 ? 19.247 -15.628 28.502 1.00 28.52 595 CYS A N 1
ATOM 4300 C CA . CYS A 1 595 ? 20.381 -16.446 28.968 1.00 28.52 595 CYS A CA 1
ATOM 4301 C C . CYS A 1 595 ? 21.686 -15.633 29.086 1.00 28.52 595 CYS A C 1
ATOM 4303 O O . CYS A 1 595 ? 22.695 -16.007 28.503 1.00 28.52 595 CYS A O 1
ATOM 4305 N N . ALA A 1 596 ? 21.687 -14.508 29.807 1.00 27.86 596 ALA A N 1
ATOM 4306 C CA . ALA A 1 596 ? 22.933 -13.848 30.225 1.00 27.86 596 ALA A CA 1
ATOM 4307 C C . ALA A 1 596 ? 22.708 -12.899 31.416 1.00 27.86 596 ALA A C 1
ATOM 4309 O O . ALA A 1 596 ? 22.910 -11.694 31.313 1.00 27.86 596 ALA A O 1
ATOM 4310 N N . HIS A 1 597 ? 22.291 -13.437 32.560 1.00 30.09 597 HIS A N 1
ATOM 4311 C CA . HIS A 1 597 ? 22.553 -12.782 33.841 1.00 30.09 597 HIS A CA 1
ATOM 4312 C C . HIS A 1 597 ? 23.359 -13.750 34.702 1.00 30.09 597 HIS A C 1
ATOM 4314 O O . HIS A 1 597 ? 22.818 -14.635 35.360 1.00 30.09 597 HIS A O 1
ATOM 4320 N N . GLU A 1 598 ? 24.682 -13.603 34.620 1.00 27.42 598 GLU A N 1
ATOM 4321 C CA . GLU A 1 598 ? 25.621 -14.170 35.579 1.00 27.42 598 GLU A CA 1
ATOM 4322 C C . GLU A 1 598 ? 25.287 -13.628 36.974 1.00 27.42 598 GLU A C 1
ATOM 4324 O O . GLU A 1 598 ? 25.240 -12.420 37.213 1.00 27.42 598 GLU A O 1
ATOM 4329 N N . HIS A 1 599 ? 25.024 -14.549 37.898 1.00 29.09 599 HIS A N 1
ATOM 4330 C CA . HIS A 1 599 ? 24.904 -14.267 39.318 1.00 29.09 599 HIS A CA 1
ATOM 4331 C C . HIS A 1 599 ? 26.267 -13.824 39.869 1.00 29.09 599 HIS A C 1
ATOM 4333 O O . HIS A 1 599 ? 27.139 -14.656 40.108 1.00 29.09 599 HIS A O 1
ATOM 4339 N N . HIS A 1 600 ? 26.437 -12.532 40.147 1.00 31.45 600 HIS A N 1
ATOM 4340 C CA . HIS A 1 600 ? 27.432 -12.088 41.121 1.00 31.45 600 HIS A CA 1
ATOM 4341 C C . HIS A 1 600 ? 26.826 -12.191 42.523 1.00 31.45 600 HIS A C 1
ATOM 4343 O O . HIS A 1 600 ? 25.967 -11.400 42.913 1.00 31.45 600 HIS A O 1
ATOM 4349 N N . GLY A 1 601 ? 27.247 -13.220 43.260 1.00 28.44 601 GLY A N 1
ATOM 4350 C CA . GLY A 1 601 ? 26.960 -13.374 44.680 1.00 28.44 601 GLY A CA 1
ATOM 4351 C C . GLY A 1 601 ? 27.738 -12.346 45.498 1.00 28.44 601 GLY A C 1
ATOM 4352 O O . GLY A 1 601 ? 28.963 -12.306 45.441 1.00 28.44 601 GLY A O 1
ATOM 4353 N N . HIS A 1 602 ? 27.020 -11.529 46.266 1.00 34.34 602 HIS A N 1
ATOM 4354 C CA . HIS A 1 602 ? 27.592 -10.757 47.361 1.00 34.34 602 HIS A CA 1
ATOM 4355 C C . HIS A 1 602 ? 27.398 -11.536 48.664 1.00 34.34 602 HIS A C 1
ATOM 4357 O O . HIS A 1 602 ? 26.279 -11.701 49.147 1.00 34.34 602 HIS A O 1
ATOM 4363 N N . GLU A 1 603 ? 28.509 -12.025 49.215 1.00 31.03 603 GLU A N 1
ATOM 4364 C CA . GLU A 1 603 ? 28.613 -12.482 50.596 1.00 31.03 603 GLU A CA 1
ATOM 4365 C C . GLU A 1 603 ? 28.482 -11.274 51.536 1.00 31.03 603 GLU A C 1
ATOM 4367 O O . GLU A 1 603 ? 29.290 -10.347 51.490 1.00 31.03 603 GLU A O 1
ATOM 4372 N N . HIS A 1 604 ? 27.485 -11.294 52.419 1.00 39.44 604 HIS A N 1
ATOM 4373 C CA . HIS A 1 604 ? 27.501 -10.487 53.634 1.00 39.44 604 HIS A CA 1
ATOM 4374 C C . HIS A 1 604 ? 27.864 -11.397 54.805 1.00 39.44 604 HIS A C 1
ATOM 4376 O O . HIS A 1 604 ? 27.062 -12.216 55.252 1.00 39.44 604 HIS A O 1
ATOM 4382 N N . GLY A 1 605 ? 29.104 -11.249 55.275 1.00 31.55 605 GLY A N 1
ATOM 4383 C CA . GLY A 1 605 ? 29.569 -11.809 56.534 1.00 31.55 605 GLY A CA 1
ATOM 4384 C C . GLY A 1 605 ? 28.894 -11.116 57.715 1.00 31.55 605 GLY A C 1
ATOM 4385 O O . GLY A 1 605 ? 28.836 -9.889 57.788 1.00 31.55 605 GLY A O 1
ATOM 4386 N N . ALA A 1 606 ? 28.387 -11.928 58.635 1.00 35.88 606 ALA A N 1
ATOM 4387 C CA . ALA A 1 606 ? 27.983 -11.516 59.966 1.00 35.88 606 ALA A CA 1
ATOM 4388 C C . ALA A 1 606 ? 29.211 -11.445 60.884 1.00 35.88 606 ALA A C 1
ATOM 4390 O O . ALA A 1 606 ? 30.014 -12.377 60.905 1.00 35.88 606 ALA A O 1
ATOM 4391 N N . SER A 1 607 ? 29.301 -10.406 61.712 1.00 40.38 607 SER A N 1
ATOM 4392 C CA . SER A 1 607 ? 29.979 -10.493 63.007 1.00 40.38 607 SER A CA 1
ATOM 4393 C C . SER A 1 607 ? 29.489 -9.393 63.947 1.00 40.38 607 SER A C 1
ATOM 4395 O O . SER A 1 607 ? 29.694 -8.217 63.655 1.00 40.38 607 SER A O 1
ATOM 4397 N N . THR A 1 608 ? 28.911 -9.857 65.063 1.00 37.69 608 THR A N 1
ATOM 4398 C CA . THR A 1 608 ? 28.815 -9.250 66.409 1.00 37.69 608 THR A CA 1
ATOM 4399 C C . THR A 1 608 ? 28.070 -7.940 66.593 1.00 37.69 608 THR A C 1
ATOM 4401 O O . THR A 1 608 ? 28.560 -6.901 66.103 1.00 37.69 608 THR A O 1
#

Foldseek 3Di:
DLVVLLVLQLVLLQVQLVQCVVCPPPLLSNLLLLLLLLQALLLCLLQPLLLVLCVVQFVLLVVLLQVLLVVLVVLCVVPPVSSLVVLCVQQLVLLLLVLLQLLLQSLCLVVDPDVVLSVLSSVLSSNSSNSNSNLQNPLNQPPPPPRDVCSRVVSSVSSSVSSPNSNVCSVVVVVVDPPNVSSSSNSNNSNSSNNSSLDDDDPARDLSSLLSSLVSSVVSNVVSVPRDPSDPPVCVVDVPFQRLVRQLPLLLLQQLVLLLVLLLVQLLLLLPPDQDDLCCLDDPDLLSNLLQLLVVLQSHLDWLLVLQLVLVVSLVVVRQQLSSQSNNQNNLQNRVSLLSSLCSLWNDLLSVLSNVLSNVLSSVLSSVLSVPFDWDPVVVPDPDDPSCVVVCVRRDDDDDDPHSNVSSVVSSLVCLLLCVLLLSLLSSLLSSCSSRQALVVLVVAPLLRLLVVLLVVLLSVLHGSNSLSSNLSSCVQSPHDNLSSSLSNNLNSSNHPVNLVVCCNTRNDVSSVSSSVSSSVSSSVSSVVSPVVDDPVNTDHCVCSSVDPRDPVSVVSSVVSVVSNSVSSSRQPPSSSCCSVPPDDPPPVVPPPPPDDDDDDDDDDDDD